Protein AF-0000000072562873 (afdb_homodimer)

Nearest PDB structures (foldseek):
  5zm4-assembly2_C  TM=9.197E-01  e=6.858E-27  Aspergillus stellatus
  7wsb-assembly3_E  TM=8.848E-01  e=7.746E-27  Aspergillus fumigatus Af293
  7de0-assembly1_C  TM=8.911E-01  e=6.924E-26  Aspergillus fumigatus AF210
  6oxj-assembly1_A  TM=8.831E-01  e=3.768E-26  Aspergillus fumigatus Af293
  7etl-assembly1_B  TM=8.799E-01  e=1.127E-25  Aspergillus fumigatus

Organism: Arthroderma benhamiae (strain ATCC MYA-4681 / CBS 112371) (NCBI:txid663331)

Sequence (652 aa):
MWRIPIDTPQVAVPNGLKLAEVTVDTPLDEVFKHWKESGGVILKNILTVAEANQITTELESRLNSVQRGSLVPHADLAAFHGTKTKRAGDIINHSATFREKILENDFIHSICKRCFSEGGHNGDYWLSAATTLNASGPQPAQVLHRDLTSYPPYAQLGPEGTEPQINFLFAFSDFTADNGATRLIPGSNKWPFDQRGNMEQTIPAEMKTGDCLLIGGKVIHAMGENKTETERKCTQLTVIPSFLTPAEAHPFIIKLETVQKLSKRAQRFVGFRSQYPRGSPGLWTKDYIELALHLGLDDLQGAMEDLQDVINQPKHWDTMDYQKTGMWRIPIDTPQVAVPNGLKLAEVTVDTPLDEVFKHWKESGGVILKNILTVAEANQITTELESRLNSVQRGSLVPHADLAAFHGTKTKRAGDIINHSATFREKILENDFIHSICKRCFSEGGHNGDYWLSAATTLNASGPQPAQVLHRDLTSYPPYAQLGPEGTEPQINFLFAFSDFTADNGATRLIPGSNKWPFDQRGNMEQTIPAEMKTGDCLLIGGKVIHAMGENKTETERKCTQLTVIPSFLTPAEAHPFIIKLETVQKLSKRAQRFVGFRSQYPRGSPGLWTKDYIELALHLGLDDLQGAMEDLQDVINQPKHWDTMDYQKTG

Solvent-accessible surface area (backbone atoms only — not comparable to full-atom values): 33382 Å² total; per-residue (Å²): 130,90,64,55,59,82,80,54,81,78,76,79,72,61,69,79,60,75,71,49,78,44,44,87,82,50,56,63,70,57,56,49,51,45,26,70,56,30,24,27,32,35,35,46,62,73,36,50,56,68,56,36,52,50,32,52,59,44,35,44,68,61,50,70,73,47,64,57,29,56,88,58,94,36,70,68,58,23,48,64,56,28,65,52,18,32,47,36,40,69,45,72,73,48,15,71,59,43,42,59,63,52,69,60,25,64,67,61,49,51,53,48,40,53,69,27,28,54,93,40,67,42,33,21,57,26,53,19,40,50,32,34,52,30,31,39,30,69,36,78,48,36,66,64,42,45,69,35,40,47,37,51,60,55,56,71,54,34,53,81,42,78,82,60,28,38,39,39,41,32,24,59,29,62,29,33,72,53,42,22,12,43,24,32,26,26,30,37,30,68,37,59,77,52,52,72,79,57,77,88,58,38,48,59,55,64,39,49,47,12,18,27,41,38,32,47,15,54,20,36,28,27,44,30,37,13,73,34,80,54,66,25,33,30,40,37,42,29,36,27,38,44,48,41,45,29,42,36,39,40,78,81,62,53,48,66,78,58,47,71,73,45,54,71,66,46,27,32,27,54,58,60,28,42,38,53,26,32,40,36,100,48,27,31,16,53,56,86,34,63,25,22,52,79,71,66,75,39,47,72,68,57,48,52,63,69,39,44,66,65,70,62,41,81,69,58,35,67,60,57,80,63,71,74,78,112,129,91,65,64,58,84,80,54,82,78,76,79,71,61,72,79,60,76,73,48,77,42,43,88,82,51,56,62,70,58,54,49,51,45,26,70,57,29,26,28,30,34,33,46,62,71,34,51,56,67,57,36,51,48,34,52,60,46,36,45,68,59,51,70,73,46,64,57,28,56,89,58,95,38,70,68,58,24,47,63,55,28,66,50,16,32,47,37,40,68,43,73,72,48,14,70,57,44,42,59,65,53,68,59,25,64,66,62,48,51,52,48,40,54,69,28,28,53,94,42,66,42,33,20,58,25,53,20,38,51,31,34,50,30,31,38,29,68,36,76,47,35,65,60,37,47,70,36,41,47,38,50,60,54,55,71,55,35,52,80,41,79,79,60,28,39,37,39,41,31,24,58,28,65,30,34,72,52,42,23,13,44,24,32,28,25,31,37,30,68,38,59,76,52,50,73,78,56,77,86,57,38,48,60,55,62,39,49,48,12,16,28,40,38,32,47,16,54,21,36,29,26,45,29,36,14,73,34,80,53,64,26,33,30,40,36,40,30,37,27,38,43,48,41,46,29,42,36,38,42,78,81,63,53,48,67,78,57,46,72,72,43,53,73,67,44,28,31,27,53,59,62,28,43,37,51,25,32,41,35,99,49,28,30,18,53,56,87,34,63,25,22,51,79,71,64,77,40,48,72,69,58,49,52,63,65,39,45,66,64,69,63,37,80,67,55,35,48,78,50,73,66,71,73,80,112

Structure (mmCIF, N/CA/C/O backbone):
data_AF-0000000072562873-model_v1
#
loop_
_entity.id
_entity.type
_entity.pdbx_description
1 polymer 'Phytanoyl-CoA dioxygenase family protein'
#
loop_
_atom_site.group_PDB
_atom_site.id
_atom_site.type_symbol
_atom_site.label_atom_id
_atom_site.label_alt_id
_atom_site.label_comp_id
_atom_site.label_asym_id
_atom_site.label_entity_id
_atom_site.label_seq_id
_atom_site.pdbx_PDB_ins_code
_atom_site.Cartn_x
_atom_site.Cartn_y
_atom_site.Cartn_z
_atom_site.occupancy
_atom_site.B_iso_or_equiv
_atom_site.auth_seq_id
_atom_site.auth_comp_id
_atom_site.auth_asym_id
_atom_site.auth_atom_id
_atom_site.pdbx_PDB_model_num
ATOM 1 N N . MET A 1 1 ? 19.625 7.285 -7.113 1 57.03 1 MET A N 1
ATOM 2 C CA . MET A 1 1 ? 19.016 6.906 -8.383 1 57.03 1 MET A CA 1
ATOM 3 C C . MET A 1 1 ? 17.875 5.922 -8.164 1 57.03 1 MET A C 1
ATOM 5 O O . MET A 1 1 ? 18.016 4.957 -7.41 1 57.03 1 MET A O 1
ATOM 9 N N . TRP A 1 2 ? 16.703 6.34 -8.578 1 66.69 2 TRP A N 1
ATOM 10 C CA . TRP A 1 2 ? 15.57 5.465 -8.297 1 66.69 2 TRP A CA 1
ATOM 11 C C . TRP A 1 2 ? 15.297 4.531 -9.469 1 66.69 2 TRP A C 1
ATOM 13 O O . TRP A 1 2 ? 14.438 3.652 -9.383 1 66.69 2 TRP A O 1
ATOM 23 N N . ARG A 1 3 ? 16.188 4.617 -10.453 1 74.44 3 ARG A N 1
ATOM 24 C CA . ARG A 1 3 ? 15.969 3.789 -11.633 1 74.44 3 ARG A CA 1
ATOM 25 C C . ARG A 1 3 ? 16.984 2.656 -11.703 1 74.44 3 ARG A C 1
ATOM 27 O O . ARG A 1 3 ? 18.172 2.857 -11.414 1 74.44 3 ARG A O 1
ATOM 34 N N . ILE A 1 4 ? 16.484 1.564 -12.078 1 79.06 4 ILE A N 1
ATOM 35 C CA . ILE A 1 4 ? 17.359 0.448 -12.398 1 79.06 4 ILE A CA 1
ATOM 36 C C . ILE A 1 4 ? 18.062 0.699 -13.734 1 79.06 4 ILE A C 1
ATOM 38 O O . ILE A 1 4 ? 17.406 0.952 -14.742 1 79.06 4 ILE A O 1
ATOM 42 N N . PRO A 1 5 ? 19.375 0.647 -13.742 1 79.56 5 PRO A N 1
ATOM 43 C CA . PRO A 1 5 ? 20.078 0.895 -14.992 1 79.56 5 PRO A CA 1
ATOM 44 C C . PRO A 1 5 ? 19.656 -0.062 -16.109 1 79.56 5 PRO A C 1
ATOM 46 O O . PRO A 1 5 ? 19.406 -1.241 -15.852 1 79.56 5 PRO A O 1
ATOM 49 N N . ILE A 1 6 ? 19.594 0.466 -17.312 1 79.19 6 ILE A N 1
ATOM 50 C CA . ILE A 1 6 ? 19.109 -0.345 -18.422 1 79.19 6 ILE A CA 1
ATOM 51 C C . ILE A 1 6 ? 20.266 -0.682 -19.344 1 79.19 6 ILE A C 1
ATOM 53 O O . ILE A 1 6 ? 20.125 -1.476 -20.281 1 79.19 6 ILE A O 1
ATOM 57 N N . ASP A 1 7 ? 21.406 -0.191 -19.109 1 84.44 7 ASP A N 1
ATOM 58 C CA . ASP A 1 7 ? 22.531 -0.354 -20.031 1 84.44 7 ASP A CA 1
ATOM 59 C C . ASP A 1 7 ? 23.594 -1.284 -19.438 1 84.44 7 ASP A C 1
ATOM 61 O O . ASP A 1 7 ? 24.672 -1.447 -20.016 1 84.44 7 ASP A O 1
ATOM 65 N N . THR A 1 8 ? 23.25 -1.938 -18.422 1 90.25 8 THR A N 1
ATOM 66 C CA . THR A 1 8 ? 24.188 -2.861 -17.797 1 90.25 8 THR A CA 1
ATOM 67 C C . THR A 1 8 ? 24.359 -4.113 -18.656 1 90.25 8 THR A C 1
ATOM 69 O O . THR A 1 8 ? 23.375 -4.688 -19.125 1 90.25 8 THR A O 1
ATOM 72 N N . PRO A 1 9 ? 25.609 -4.5 -18.906 1 92.88 9 PRO A N 1
ATOM 73 C CA . PRO A 1 9 ? 25.781 -5.766 -19.625 1 92.88 9 PRO A CA 1
ATOM 74 C C . PRO A 1 9 ? 25.078 -6.934 -18.938 1 92.88 9 PRO A C 1
ATOM 76 O O . PRO A 1 9 ? 25.109 -7.047 -17.719 1 92.88 9 PRO A O 1
ATOM 79 N N . GLN A 1 10 ? 24.438 -7.758 -19.672 1 94 10 GLN A N 1
ATOM 80 C CA . GLN A 1 10 ? 23.703 -8.914 -19.172 1 94 10 GLN A CA 1
ATOM 81 C C . GLN A 1 10 ? 24.609 -10.141 -19.094 1 94 10 GLN A C 1
ATOM 83 O O . GLN A 1 10 ? 24.984 -10.711 -20.109 1 94 10 GLN A O 1
ATOM 88 N N . VAL A 1 11 ? 24.969 -10.531 -17.828 1 96.19 11 VAL A N 1
ATOM 89 C CA . VAL A 1 11 ? 26 -11.555 -17.688 1 96.19 11 VAL A CA 1
ATOM 90 C C . VAL A 1 11 ? 25.5 -12.656 -16.75 1 96.19 11 VAL A C 1
ATOM 92 O O . VAL A 1 11 ? 26.156 -13.688 -16.594 1 96.19 11 VAL A O 1
ATOM 95 N N . ALA A 1 12 ? 24.359 -12.445 -16.141 1 96.12 12 ALA A N 1
ATOM 96 C CA . ALA A 1 12 ? 23.859 -13.438 -15.18 1 96.12 12 ALA A CA 1
ATOM 97 C C . ALA A 1 12 ? 23.469 -14.734 -15.883 1 96.12 12 ALA A C 1
ATOM 99 O O . ALA A 1 12 ? 22.953 -14.711 -17 1 96.12 12 ALA A O 1
ATOM 100 N N . VAL A 1 13 ? 23.688 -15.828 -15.18 1 96.94 13 VAL A N 1
ATOM 101 C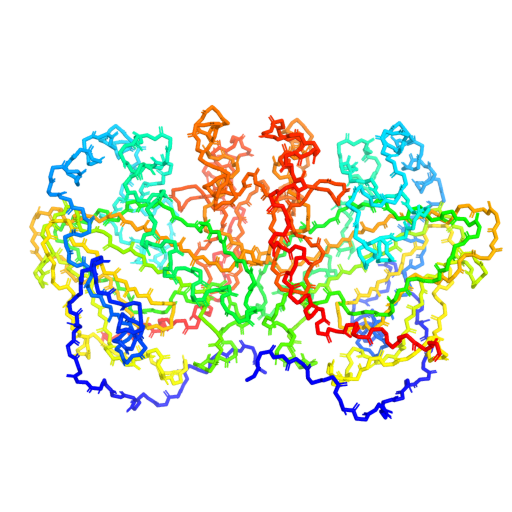 CA . VAL A 1 13 ? 23.391 -17.141 -15.719 1 96.94 13 VAL A CA 1
ATOM 102 C C . VAL A 1 13 ? 22.5 -17.906 -14.742 1 96.94 13 VAL A C 1
ATOM 104 O O . VAL A 1 13 ? 22.703 -17.828 -13.523 1 96.94 13 VAL A O 1
ATOM 107 N N . PRO A 1 14 ? 21.547 -18.656 -15.305 1 97.12 14 PRO A N 1
ATOM 108 C CA . PRO A 1 14 ? 20.75 -19.5 -14.406 1 97.12 14 PRO A CA 1
ATOM 109 C C . PRO A 1 14 ? 21.594 -20.469 -13.586 1 97.12 14 PRO A C 1
ATOM 111 O O . PRO A 1 14 ? 22.719 -20.781 -13.961 1 97.12 14 PRO A O 1
ATOM 114 N N . ASN A 1 15 ? 21.062 -20.938 -12.492 1 96.25 15 ASN A N 1
ATOM 115 C CA . ASN A 1 15 ? 21.844 -21.828 -11.633 1 96.25 15 ASN A CA 1
ATOM 116 C C . ASN A 1 15 ? 21.672 -23.281 -12.023 1 96.25 15 ASN A C 1
ATOM 118 O O . ASN A 1 15 ? 22.203 -24.172 -11.367 1 96.25 15 ASN A O 1
ATOM 122 N N . GLY A 1 16 ? 20.875 -23.562 -13.047 1 93.88 16 GLY A N 1
ATOM 123 C CA . GLY A 1 16 ? 20.797 -24.891 -13.648 1 93.88 16 GLY A CA 1
ATOM 124 C C . GLY A 1 16 ? 19.844 -25.812 -12.906 1 93.88 16 GLY A C 1
ATOM 125 O O . GLY A 1 16 ? 19.719 -26.984 -13.266 1 93.88 16 GLY A O 1
ATOM 126 N N . LEU A 1 17 ? 19.203 -25.359 -11.961 1 94.44 17 LEU A N 1
ATOM 127 C CA . LEU A 1 17 ? 18.328 -26.203 -11.148 1 94.44 17 LEU A CA 1
ATOM 128 C C . LEU A 1 17 ? 16.969 -26.391 -11.836 1 94.44 17 LEU A C 1
ATOM 130 O O . LEU A 1 17 ? 16.484 -25.469 -12.5 1 94.44 17 LEU A O 1
ATOM 134 N N . LYS A 1 18 ? 16.422 -27.531 -11.609 1 96.38 18 LYS A N 1
ATOM 135 C CA . LYS A 1 18 ? 15.023 -27.766 -11.922 1 96.38 18 LYS A CA 1
ATOM 136 C C . LYS A 1 18 ? 14.125 -27.359 -10.75 1 96.38 18 LYS A C 1
ATOM 138 O O . LYS A 1 18 ? 14.609 -27.172 -9.633 1 96.38 18 LYS A O 1
ATOM 143 N N . LEU A 1 19 ? 12.883 -27.234 -11.023 1 98.12 19 LEU A N 1
ATOM 144 C CA . LEU A 1 19 ? 11.961 -26.922 -9.938 1 98.12 19 LEU A CA 1
ATOM 145 C C . LEU A 1 19 ? 11.672 -28.141 -9.078 1 98.12 19 LEU A C 1
ATOM 147 O O . LEU A 1 19 ? 11.344 -29.203 -9.602 1 98.12 19 LEU A O 1
ATOM 151 N N . ALA A 1 20 ? 11.875 -27.984 -7.805 1 98.44 20 ALA A N 1
ATOM 152 C CA . ALA A 1 20 ? 11.5 -29.062 -6.879 1 98.44 20 ALA A CA 1
ATOM 153 C C . ALA A 1 20 ? 9.992 -29.234 -6.828 1 98.44 20 ALA A C 1
ATOM 155 O O . ALA A 1 20 ? 9.234 -28.281 -7.035 1 98.44 20 ALA A O 1
ATOM 156 N N . GLU A 1 21 ? 9.586 -30.469 -6.648 1 98.69 21 GLU A N 1
ATOM 157 C CA . GLU A 1 21 ? 8.188 -30.812 -6.418 1 98.69 21 GLU A CA 1
ATOM 158 C C . GLU A 1 21 ? 7.957 -31.234 -4.969 1 98.69 21 GLU A C 1
ATOM 160 O O . GLU A 1 21 ? 8.648 -32.125 -4.453 1 98.69 21 GLU A O 1
ATOM 165 N N . VAL A 1 22 ? 7.02 -30.562 -4.332 1 98.69 22 VAL A N 1
ATOM 166 C CA . VAL A 1 22 ? 6.707 -30.859 -2.939 1 98.69 22 VAL A CA 1
ATOM 167 C C . VAL A 1 22 ? 5.199 -31.031 -2.771 1 98.69 22 VAL A C 1
ATOM 169 O O . VAL A 1 22 ? 4.43 -30.766 -3.695 1 98.69 22 VAL A O 1
ATOM 172 N N . THR A 1 23 ? 4.777 -31.547 -1.645 1 98.44 23 THR A N 1
ATOM 173 C CA . THR A 1 23 ? 3.365 -31.688 -1.309 1 98.44 23 THR A CA 1
ATOM 174 C C . THR A 1 23 ? 3.023 -30.922 -0.04 1 98.44 23 THR A C 1
ATOM 176 O O . THR A 1 23 ? 3.904 -30.328 0.588 1 98.44 23 THR A O 1
ATOM 179 N N . VAL A 1 24 ? 1.77 -30.906 0.334 1 97.69 24 VAL A N 1
ATOM 180 C CA . VAL A 1 24 ? 1.298 -30.188 1.513 1 97.69 24 VAL A CA 1
ATOM 181 C C . VAL A 1 24 ? 1.876 -30.828 2.773 1 97.69 24 VAL A C 1
ATOM 183 O O . VAL A 1 24 ? 1.869 -30.219 3.846 1 97.69 24 VAL A O 1
ATOM 186 N N . ASP A 1 25 ? 2.383 -32.062 2.639 1 97.81 25 ASP A N 1
ATOM 187 C CA . ASP A 1 25 ? 2.955 -32.75 3.781 1 97.81 25 ASP A CA 1
ATOM 188 C C . ASP A 1 25 ? 4.445 -32.438 3.932 1 97.81 25 ASP A C 1
ATOM 190 O O . ASP A 1 25 ? 5.062 -32.812 4.934 1 97.81 25 ASP A O 1
ATOM 194 N N . THR A 1 26 ? 5.004 -31.812 2.914 1 98.31 26 THR A N 1
ATOM 195 C CA . THR A 1 26 ? 6.414 -31.453 2.996 1 98.31 26 THR A CA 1
ATOM 196 C C . THR A 1 26 ? 6.641 -30.406 4.074 1 98.31 26 THR A C 1
ATOM 198 O O . THR A 1 26 ? 5.914 -29.406 4.137 1 98.31 26 THR A O 1
ATOM 201 N N . PRO A 1 27 ? 7.664 -30.609 4.965 1 98.38 27 PRO A N 1
ATOM 202 C CA . PRO A 1 27 ? 7.965 -29.594 5.969 1 98.38 27 PRO A CA 1
ATOM 203 C C . PRO A 1 27 ? 8.281 -28.234 5.352 1 98.38 27 PRO A C 1
ATOM 205 O O . PRO A 1 27 ? 8.953 -28.156 4.316 1 98.38 27 PRO A O 1
ATOM 208 N N . LEU A 1 28 ? 7.875 -27.203 5.965 1 98.19 28 LEU A N 1
ATOM 209 C CA . LEU A 1 28 ? 8.039 -25.844 5.445 1 98.19 28 LEU A CA 1
ATOM 210 C C . LEU A 1 28 ? 9.508 -25.516 5.242 1 98.19 28 LEU A C 1
ATOM 212 O O . LEU A 1 28 ? 9.867 -24.812 4.289 1 98.19 28 LEU A O 1
ATOM 216 N N . ASP A 1 29 ? 10.383 -25.969 6.145 1 98.19 29 ASP A N 1
ATOM 217 C CA . ASP A 1 29 ? 11.812 -25.719 5.988 1 98.19 29 ASP A CA 1
ATOM 218 C C . ASP A 1 29 ? 12.305 -26.188 4.621 1 98.19 29 ASP A C 1
ATOM 220 O O . ASP A 1 29 ? 13.102 -25.5 3.979 1 98.19 29 ASP A O 1
ATOM 224 N N . GLU A 1 30 ? 11.828 -27.328 4.242 1 98.62 30 GLU A N 1
ATOM 225 C CA . GLU A 1 30 ? 12.227 -27.875 2.951 1 98.62 30 GLU A CA 1
ATOM 226 C C . GLU A 1 30 ? 11.617 -27.078 1.798 1 98.62 30 GLU A C 1
ATOM 228 O O . GLU A 1 30 ? 12.297 -26.797 0.811 1 98.62 30 GLU A O 1
ATOM 233 N N . VAL A 1 31 ? 10.336 -26.734 1.87 1 98.69 31 VAL A N 1
ATOM 234 C CA . VAL A 1 31 ? 9.68 -25.906 0.865 1 98.69 31 VAL A CA 1
ATOM 235 C C . VAL A 1 31 ? 10.477 -24.625 0.658 1 98.69 31 VAL A C 1
ATOM 237 O O . VAL A 1 31 ? 10.812 -24.266 -0.474 1 98.69 31 VAL A O 1
ATOM 240 N N . PHE A 1 32 ? 10.859 -23.969 1.756 1 98.31 32 PHE A N 1
ATOM 241 C CA . PHE A 1 32 ? 11.539 -22.688 1.691 1 98.31 32 PHE A CA 1
ATOM 242 C C . PHE A 1 32 ? 12.961 -22.844 1.182 1 98.31 32 PHE A C 1
ATOM 244 O O . PHE A 1 32 ? 13.484 -21.969 0.493 1 98.31 32 PHE A O 1
ATOM 251 N N . LYS A 1 33 ? 13.578 -23.953 1.546 1 98.06 33 LYS A N 1
ATOM 252 C CA . LYS A 1 33 ? 14.914 -24.203 1.009 1 98.06 33 LYS A CA 1
ATOM 253 C C . LYS A 1 33 ? 14.891 -24.25 -0.516 1 98.06 33 LYS A C 1
ATOM 255 O O . LYS A 1 33 ? 15.68 -23.562 -1.173 1 98.06 33 LYS A O 1
ATOM 260 N N . HIS A 1 34 ? 13.977 -25.031 -1.091 1 98.25 34 HIS A N 1
ATOM 261 C CA . HIS A 1 34 ? 13.859 -25.141 -2.541 1 98.25 34 HIS A CA 1
ATOM 262 C C . HIS A 1 34 ? 13.453 -23.812 -3.166 1 98.25 34 HIS A C 1
ATOM 264 O O . HIS A 1 34 ? 14.031 -23.406 -4.176 1 98.25 34 HIS A O 1
ATOM 270 N N . TRP A 1 35 ? 12.484 -23.156 -2.535 1 98.12 35 TRP A N 1
ATOM 271 C CA . TRP A 1 35 ? 11.984 -21.875 -3.043 1 98.12 35 TRP A CA 1
ATOM 272 C C . TRP A 1 35 ? 13.094 -20.828 -3.082 1 98.12 35 TRP A C 1
ATOM 274 O O . TRP A 1 35 ? 13.25 -20.125 -4.078 1 98.12 35 TRP A O 1
ATOM 284 N N . LYS A 1 36 ? 13.883 -20.75 -2.082 1 96.19 36 LYS A N 1
ATOM 285 C CA . LYS A 1 36 ? 14.969 -19.781 -1.997 1 96.19 36 LYS A CA 1
ATOM 286 C C . LYS A 1 36 ? 16.031 -20.062 -3.051 1 96.19 36 LYS A C 1
ATOM 288 O O . LYS A 1 36 ? 16.641 -19.125 -3.598 1 96.19 36 LYS A O 1
ATOM 293 N N . GLU A 1 37 ? 16.234 -21.25 -3.348 1 96.94 37 GLU A N 1
ATOM 294 C CA . GLU A 1 37 ? 17.312 -21.641 -4.25 1 96.94 37 GLU A CA 1
ATOM 295 C C . GLU A 1 37 ? 16.953 -21.359 -5.703 1 96.94 37 GLU A C 1
ATOM 297 O O . GLU A 1 37 ? 17.75 -20.797 -6.453 1 96.94 37 GLU A O 1
ATOM 302 N N . SER A 1 38 ? 15.75 -21.656 -6.066 1 97.06 38 SER A N 1
ATOM 303 C CA . SER A 1 38 ? 15.406 -21.594 -7.484 1 97.06 38 SER A CA 1
ATOM 304 C C . SER A 1 38 ? 14.477 -20.422 -7.773 1 97.06 38 SER A C 1
ATOM 306 O O . SER A 1 38 ? 14.281 -20.047 -8.93 1 97.06 38 SER A O 1
ATOM 308 N N . GLY A 1 39 ? 13.844 -19.906 -6.766 1 97.31 39 GLY A N 1
ATOM 309 C CA . GLY A 1 39 ? 12.852 -18.859 -6.965 1 97.31 39 GLY A CA 1
ATOM 310 C C . GLY A 1 39 ? 11.461 -19.406 -7.211 1 97.31 39 GLY A C 1
ATOM 311 O O . GLY A 1 39 ? 10.492 -18.641 -7.305 1 97.31 39 GLY A O 1
ATOM 312 N N . GLY A 1 40 ? 11.32 -20.781 -7.301 1 98.38 40 GLY A N 1
ATOM 313 C CA . GLY A 1 40 ? 10.031 -21.422 -7.512 1 98.38 40 GLY A CA 1
ATOM 314 C C . GLY A 1 40 ? 9.992 -22.859 -7.035 1 98.38 40 GLY A C 1
ATOM 315 O O . GLY A 1 40 ? 11.031 -23.516 -6.926 1 98.38 40 GLY A O 1
ATOM 316 N N . VAL A 1 41 ? 8.812 -23.312 -6.727 1 98.69 41 VAL A N 1
ATOM 317 C CA . VAL A 1 41 ? 8.547 -24.688 -6.297 1 98.69 41 VAL A CA 1
ATOM 318 C C . VAL A 1 41 ? 7.164 -25.125 -6.793 1 98.69 41 VAL A C 1
ATOM 320 O O . VAL A 1 41 ? 6.227 -24.328 -6.816 1 98.69 41 VAL A O 1
ATOM 323 N N . ILE A 1 42 ? 7.074 -26.375 -7.223 1 98.88 42 ILE A N 1
ATOM 324 C CA . ILE A 1 42 ? 5.777 -26.922 -7.617 1 98.88 42 ILE A CA 1
ATOM 325 C C . ILE A 1 42 ? 5.129 -27.625 -6.426 1 98.88 42 ILE A C 1
ATOM 327 O O . ILE A 1 42 ? 5.703 -28.547 -5.852 1 98.88 42 ILE A O 1
ATOM 331 N N . LEU A 1 43 ? 3.977 -27.156 -6.035 1 98.88 43 LEU A N 1
ATOM 332 C CA . LEU A 1 43 ? 3.143 -27.812 -5.035 1 98.88 43 LEU A CA 1
ATOM 333 C C . LEU A 1 43 ? 2.234 -28.859 -5.688 1 98.88 43 LEU A C 1
ATOM 335 O O . LEU A 1 43 ? 1.187 -28.516 -6.238 1 98.88 43 LEU A O 1
ATOM 339 N N . LYS A 1 44 ? 2.572 -30.094 -5.539 1 98.75 44 LYS A N 1
ATOM 340 C CA . LYS A 1 44 ? 1.887 -31.188 -6.23 1 98.75 44 LYS A CA 1
ATOM 341 C C . LYS A 1 44 ? 0.566 -31.516 -5.547 1 98.75 44 LYS A C 1
ATOM 343 O O . LYS A 1 44 ? 0.51 -31.641 -4.32 1 98.75 44 LYS A O 1
ATOM 348 N N . ASN A 1 45 ? -0.442 -31.609 -6.32 1 98.38 45 ASN A N 1
ATOM 349 C CA . ASN A 1 45 ? -1.751 -32.094 -5.898 1 98.38 45 ASN A CA 1
ATOM 350 C C . ASN A 1 45 ? -2.277 -31.312 -4.695 1 98.38 45 ASN A C 1
ATOM 352 O O . ASN A 1 45 ? -2.805 -31.906 -3.752 1 98.38 45 ASN A O 1
ATOM 356 N N . ILE A 1 46 ? -2.021 -30.031 -4.68 1 98.75 46 ILE A N 1
ATOM 357 C CA . ILE A 1 46 ? -2.57 -29.234 -3.596 1 98.75 46 ILE A CA 1
ATOM 358 C C . ILE A 1 46 ? -4.09 -29.172 -3.717 1 98.75 46 ILE A C 1
ATOM 360 O O . ILE A 1 46 ? -4.793 -28.984 -2.721 1 98.75 46 ILE A O 1
ATOM 364 N N . LEU A 1 47 ? -4.625 -29.297 -4.914 1 98.75 47 LEU A N 1
ATOM 365 C CA . LEU A 1 47 ? -6.039 -29.547 -5.195 1 98.75 47 LEU A CA 1
ATOM 366 C C . LEU A 1 47 ? -6.23 -30.875 -5.902 1 98.75 47 LEU A C 1
ATOM 368 O O . LEU A 1 47 ? -5.363 -31.312 -6.668 1 98.75 47 LEU A O 1
ATOM 372 N N . THR A 1 48 ? -7.363 -31.516 -5.652 1 98.44 48 THR A N 1
ATOM 373 C CA . THR A 1 48 ? -7.75 -32.625 -6.512 1 98.44 48 THR A CA 1
ATOM 374 C C . THR A 1 48 ? -8.234 -32.125 -7.867 1 98.44 48 THR A C 1
ATOM 376 O O . THR A 1 48 ? -8.648 -30.969 -7.992 1 98.44 48 THR A O 1
ATOM 379 N N . VAL A 1 49 ? -8.195 -33.031 -8.805 1 98.38 49 VAL A N 1
ATOM 380 C CA . VAL A 1 49 ? -8.703 -32.688 -10.125 1 98.38 49 VAL A CA 1
ATOM 381 C C . VAL A 1 49 ? -10.172 -32.281 -10.023 1 98.38 49 VAL A C 1
ATOM 383 O O . VAL A 1 49 ? -10.609 -31.344 -10.688 1 98.38 49 VAL A O 1
ATOM 386 N N . ALA A 1 50 ? -10.922 -32.938 -9.195 1 98.5 50 ALA A N 1
ATOM 387 C CA . ALA A 1 50 ? -12.344 -32.656 -9.008 1 98.5 50 ALA A CA 1
ATOM 388 C C . ALA A 1 50 ? -12.539 -31.234 -8.453 1 98.5 50 ALA A C 1
ATOM 390 O O . ALA A 1 50 ? -13.438 -30.516 -8.891 1 98.5 50 ALA A O 1
ATOM 391 N N . GLU A 1 51 ? -11.773 -30.859 -7.496 1 98.56 51 GLU A N 1
ATOM 392 C CA . GLU A 1 51 ? -11.852 -29.516 -6.926 1 98.56 51 GLU A CA 1
ATOM 393 C C . GLU A 1 51 ? -11.516 -28.453 -7.965 1 98.56 51 GLU A C 1
ATOM 395 O O . GLU A 1 51 ? -12.203 -27.438 -8.062 1 98.56 51 GLU A O 1
ATOM 400 N N . ALA A 1 52 ? -10.445 -28.672 -8.742 1 98.44 52 ALA A N 1
ATOM 401 C CA . ALA A 1 52 ? -10.062 -27.75 -9.812 1 98.44 52 ALA A CA 1
ATOM 402 C C . ALA A 1 52 ? -11.188 -27.578 -10.82 1 98.44 52 ALA A C 1
ATOM 404 O O . ALA A 1 52 ? -11.523 -26.469 -11.219 1 98.44 52 ALA A O 1
ATOM 405 N N . ASN A 1 53 ? -11.766 -28.703 -11.211 1 98 53 ASN A N 1
ATOM 406 C CA . ASN A 1 53 ? -12.867 -28.672 -12.164 1 98 53 ASN A CA 1
ATOM 407 C C . ASN A 1 53 ? -14.086 -27.953 -11.586 1 98 53 ASN A C 1
ATOM 409 O O . ASN A 1 53 ? -14.797 -27.25 -12.312 1 98 53 ASN A O 1
ATOM 413 N N . GLN A 1 54 ? -14.344 -28.141 -10.344 1 98.56 54 GLN A N 1
ATOM 414 C CA . GLN A 1 54 ? -15.477 -27.469 -9.703 1 98.56 54 GLN A CA 1
ATOM 415 C C . GLN A 1 54 ? -15.297 -25.953 -9.695 1 98.56 54 GLN A C 1
ATOM 417 O O . GLN A 1 54 ? -16.25 -25.219 -9.969 1 98.56 54 GLN A O 1
ATOM 422 N N . ILE A 1 55 ? -14.102 -25.469 -9.383 1 98.56 55 ILE A N 1
ATOM 423 C CA . ILE A 1 55 ? -13.82 -24.047 -9.422 1 98.56 55 ILE A CA 1
ATOM 424 C C . ILE A 1 55 ? -14.039 -23.516 -10.836 1 98.56 55 ILE A C 1
ATOM 426 O O . ILE A 1 55 ? -14.672 -22.469 -11.023 1 98.56 55 ILE A O 1
ATOM 430 N N . THR A 1 56 ? -13.539 -24.281 -11.805 1 97.56 56 THR A N 1
ATOM 431 C CA . THR A 1 56 ? -13.695 -23.875 -13.203 1 97.56 56 THR A CA 1
ATOM 432 C C . THR A 1 56 ? -15.172 -23.75 -13.562 1 97.56 56 THR A C 1
ATOM 434 O O . THR A 1 56 ? -15.578 -22.766 -14.195 1 97.56 56 THR A O 1
ATOM 437 N N . THR A 1 57 ? -15.93 -24.672 -13.148 1 98.06 57 THR A N 1
ATOM 438 C CA . THR A 1 57 ? -17.359 -24.672 -13.43 1 98.06 57 THR A CA 1
ATOM 439 C C . THR A 1 57 ? -18.047 -23.484 -12.75 1 98.06 57 THR A C 1
ATOM 441 O O . THR A 1 57 ? -18.859 -22.781 -13.367 1 98.06 57 THR A O 1
ATOM 444 N N . GLU A 1 58 ? -17.75 -23.203 -11.547 1 98.38 58 GLU A N 1
ATOM 445 C CA . GLU A 1 58 ? -18.344 -22.109 -10.789 1 98.38 58 GLU A CA 1
ATOM 446 C C . GLU A 1 58 ? -18 -20.766 -11.398 1 98.38 58 GLU A C 1
ATOM 448 O O . GLU A 1 58 ? -18.781 -19.812 -11.273 1 98.38 58 GLU A O 1
ATOM 453 N N . LEU A 1 59 ? -16.875 -20.672 -12.102 1 97.75 59 LEU A N 1
ATOM 454 C CA . LEU A 1 59 ? -16.391 -19.391 -12.617 1 97.75 59 LEU A CA 1
ATOM 455 C C . LEU A 1 59 ? -16.844 -19.188 -14.055 1 97.75 59 LEU A C 1
ATOM 457 O O . LEU A 1 59 ? -16.578 -18.125 -14.648 1 97.75 59 LEU A O 1
ATOM 461 N N . GLU A 1 60 ? -17.531 -20.125 -14.633 1 96.44 60 GLU A N 1
ATOM 462 C CA . GLU A 1 60 ? -17.875 -20.078 -16.047 1 96.44 60 GLU A CA 1
ATOM 463 C C . GLU A 1 60 ? -18.609 -18.797 -16.391 1 96.44 60 GLU A C 1
ATOM 465 O O . GLU A 1 60 ? -18.266 -18.109 -17.359 1 96.44 60 GLU A O 1
ATOM 470 N N . SER A 1 61 ? -19.641 -18.484 -15.656 1 95.25 61 SER A N 1
ATOM 471 C CA . SER A 1 61 ? -20.422 -17.281 -15.938 1 95.25 61 SER A CA 1
ATOM 472 C C . SER A 1 61 ? -19.578 -16.031 -15.797 1 95.25 61 SER A C 1
ATOM 474 O O . SER A 1 61 ? -19.703 -15.102 -16.609 1 95.25 61 SER A O 1
ATOM 476 N N . ARG A 1 62 ? -18.766 -15.992 -14.734 1 95.06 62 ARG A N 1
ATOM 477 C CA . ARG A 1 62 ? -17.875 -14.859 -14.531 1 95.06 62 ARG A CA 1
ATOM 478 C C . ARG A 1 62 ? -16.891 -14.703 -15.695 1 95.06 62 ARG A C 1
ATOM 480 O O . ARG A 1 62 ? -16.703 -13.602 -16.203 1 95.06 62 ARG A O 1
ATOM 487 N N . LEU A 1 63 ? -16.344 -15.766 -16.156 1 94.31 63 LEU A N 1
ATOM 488 C CA . LEU A 1 63 ? -15.406 -15.766 -17.266 1 94.31 63 LEU A CA 1
ATOM 489 C C . LEU A 1 63 ? -16.062 -15.281 -18.547 1 94.31 63 LEU A C 1
ATOM 491 O O . LEU A 1 63 ? -15.461 -14.539 -19.328 1 94.31 63 LEU A O 1
ATOM 495 N N . ASN A 1 64 ? -17.266 -15.602 -18.719 1 92.81 64 ASN A N 1
ATOM 496 C CA . ASN A 1 64 ? -18 -15.203 -19.922 1 92.81 64 ASN A CA 1
ATOM 497 C C . ASN A 1 64 ? -18.328 -13.719 -19.906 1 92.81 64 ASN A C 1
ATOM 499 O O . ASN A 1 64 ? -18.641 -13.133 -20.953 1 92.81 64 ASN A O 1
ATOM 503 N N . SER A 1 65 ? -18.219 -13.094 -18.766 1 90.81 65 SER A N 1
ATOM 504 C CA . SER A 1 65 ? -18.594 -11.688 -18.641 1 90.81 65 SER A CA 1
ATOM 505 C C . SER A 1 65 ? -17.391 -10.781 -18.875 1 90.81 65 SER A C 1
ATOM 507 O O . SER A 1 65 ? -17.516 -9.555 -18.875 1 90.81 65 SER A O 1
ATOM 509 N N . VAL A 1 66 ? -16.266 -11.32 -19.031 1 89.12 66 VAL A N 1
ATOM 510 C CA . VAL A 1 66 ? -15.062 -10.523 -19.234 1 89.12 66 VAL A CA 1
ATOM 511 C C . VAL A 1 66 ? -14.5 -10.766 -20.625 1 89.12 66 VAL A C 1
ATOM 513 O O . VAL A 1 66 ? -14.633 -11.867 -21.172 1 89.12 66 VAL A O 1
ATOM 516 N N . GLN A 1 67 ? -13.93 -9.734 -21.156 1 82.75 67 GLN A N 1
ATOM 517 C CA . GLN A 1 67 ? -13.32 -9.867 -22.484 1 82.75 67 GLN A CA 1
ATOM 518 C C . GLN A 1 67 ? -11.891 -10.383 -22.375 1 82.75 67 GLN A C 1
ATOM 520 O O . GLN A 1 67 ? -11.281 -10.344 -21.312 1 82.75 67 GLN A O 1
ATOM 525 N N . ARG A 1 68 ? -11.406 -10.883 -23.531 1 86 68 ARG A N 1
ATOM 526 C CA . ARG A 1 68 ? -9.992 -11.234 -23.625 1 86 68 ARG A CA 1
ATOM 527 C C . ARG A 1 68 ? -9.141 -10 -23.922 1 86 68 ARG A C 1
ATOM 529 O O . ARG A 1 68 ? -9.539 -9.133 -24.703 1 86 68 ARG A O 1
ATOM 536 N N . GLY A 1 69 ? -8.008 -10 -23.25 1 78.75 69 GLY A N 1
ATOM 537 C CA . GLY A 1 69 ? -7.066 -8.914 -23.5 1 78.75 69 GLY A CA 1
ATOM 538 C C . GLY A 1 69 ? -7.43 -7.629 -22.797 1 78.75 69 GLY A C 1
ATOM 539 O O . GLY A 1 69 ? -8.414 -7.578 -22.047 1 78.75 69 GLY A O 1
ATOM 540 N N . SER A 1 70 ? -6.59 -6.582 -23 1 73 70 SER A N 1
ATOM 541 C CA . SER A 1 70 ? -6.754 -5.297 -22.328 1 73 70 SER A CA 1
ATOM 542 C C . SER A 1 70 ? -7.75 -4.41 -23.078 1 73 70 SER A C 1
ATOM 544 O O . SER A 1 70 ? -7.816 -4.434 -24.297 1 73 70 SER A O 1
ATOM 546 N N . LEU A 1 71 ? -8.5 -3.646 -22.312 1 70.38 71 LEU A N 1
ATOM 547 C CA . LEU A 1 71 ? -9.383 -2.641 -22.906 1 70.38 71 LEU A CA 1
ATOM 548 C C . LEU A 1 71 ? -8.617 -1.35 -23.188 1 70.38 71 LEU A C 1
ATOM 550 O O . LEU A 1 71 ? -9.086 -0.494 -23.938 1 70.38 71 LEU A O 1
ATOM 554 N N . VAL A 1 72 ? -7.461 -1.293 -22.516 1 68.75 72 VAL A N 1
ATOM 555 C CA . VAL A 1 72 ? -6.66 -0.09 -22.719 1 68.75 72 VAL A CA 1
ATOM 556 C C . VAL A 1 72 ? -5.832 -0.221 -24 1 68.75 72 VAL A C 1
ATOM 558 O O . VAL A 1 72 ? -5.086 -1.187 -24.156 1 68.75 72 VAL A O 1
ATOM 561 N N . PRO A 1 73 ? -6.008 0.738 -24.859 1 66.38 73 PRO A N 1
ATOM 562 C CA . PRO A 1 73 ? -5.293 0.65 -26.141 1 66.38 73 PRO A CA 1
ATOM 563 C C . PRO A 1 73 ? -3.82 1.042 -26.016 1 66.38 73 PRO A C 1
ATOM 565 O O . PRO A 1 73 ? -3.408 2.08 -26.531 1 66.38 73 PRO A O 1
ATOM 568 N N . HIS A 1 74 ? -3.146 0.393 -25.297 1 72 74 HIS A N 1
ATOM 569 C CA . HIS A 1 74 ? -1.708 0.576 -25.125 1 72 74 HIS A CA 1
ATOM 570 C C . HIS A 1 74 ? -0.953 -0.719 -25.406 1 72 74 HIS A C 1
ATOM 572 O O . HIS A 1 74 ? -1.149 -1.719 -24.719 1 72 74 HIS A O 1
ATOM 578 N N . ALA A 1 75 ? -0.113 -0.585 -26.328 1 70 75 ALA A N 1
ATOM 579 C CA . ALA A 1 75 ? 0.533 -1.779 -26.875 1 70 75 ALA A CA 1
ATOM 580 C C . ALA A 1 75 ? 1.292 -2.531 -25.781 1 70 75 ALA A C 1
ATOM 582 O O . ALA A 1 75 ? 1.206 -3.758 -25.688 1 70 75 ALA A O 1
ATOM 583 N N . ASP A 1 76 ? 1.978 -1.853 -24.938 1 69.56 76 ASP A N 1
ATOM 584 C CA . ASP A 1 76 ? 2.783 -2.494 -23.906 1 69.56 76 ASP A CA 1
ATOM 585 C C . ASP A 1 76 ? 1.899 -3.17 -22.859 1 69.56 76 ASP A C 1
ATOM 587 O O . ASP A 1 76 ? 2.215 -4.266 -22.391 1 69.56 76 ASP A O 1
ATOM 591 N N . LEU A 1 77 ? 0.872 -2.529 -22.578 1 70.31 77 LEU A N 1
ATOM 592 C CA . LEU A 1 77 ? -0.056 -3.109 -21.609 1 70.31 77 LEU A CA 1
ATOM 593 C C . LEU A 1 77 ? -0.763 -4.324 -22.203 1 70.31 77 LEU A C 1
ATOM 595 O O . LEU A 1 77 ? -0.993 -5.312 -21.5 1 70.31 77 LEU A O 1
ATOM 599 N N . ALA A 1 78 ? -0.998 -4.18 -23.484 1 70.94 78 ALA A N 1
ATOM 600 C CA . ALA A 1 78 ? -1.634 -5.301 -24.172 1 70.94 78 ALA A CA 1
ATOM 601 C C . ALA A 1 78 ? -0.707 -6.512 -24.219 1 70.94 78 ALA A C 1
ATOM 603 O O . ALA A 1 78 ? -1.146 -7.648 -24.016 1 70.94 78 ALA A O 1
ATOM 604 N N . ALA A 1 79 ? 0.49 -6.223 -24.438 1 68.81 79 ALA A N 1
ATOM 605 C CA . ALA A 1 79 ? 1.474 -7.301 -24.5 1 68.81 79 ALA A CA 1
ATOM 606 C C . ALA A 1 79 ? 1.645 -7.961 -23.141 1 68.81 79 ALA A C 1
ATOM 608 O O . ALA A 1 79 ? 1.769 -9.188 -23.047 1 68.81 79 ALA A O 1
ATOM 609 N N . PHE A 1 80 ? 1.642 -7.148 -22.203 1 71.5 80 PHE A N 1
ATOM 610 C CA . PHE A 1 80 ? 1.769 -7.672 -20.844 1 71.5 80 PHE A CA 1
ATOM 611 C C . PHE A 1 80 ? 0.532 -8.469 -20.453 1 71.5 80 PHE A C 1
ATOM 613 O O . PHE A 1 80 ? 0.642 -9.523 -19.828 1 71.5 80 PHE A O 1
ATOM 620 N N . HIS A 1 81 ? -0.561 -8.016 -20.797 1 75 81 HIS A N 1
ATOM 621 C CA . HIS A 1 81 ? -1.824 -8.664 -20.469 1 75 81 HIS A CA 1
ATOM 622 C C . HIS A 1 81 ? -1.997 -9.961 -21.25 1 75 81 HIS A C 1
ATOM 624 O O . HIS A 1 81 ? -2.514 -10.945 -20.719 1 75 81 HIS A O 1
ATOM 630 N N . GLY A 1 82 ? -1.519 -10.07 -22.438 1 75.44 82 GLY A N 1
ATOM 631 C CA . GLY A 1 82 ? -1.852 -11.125 -23.375 1 75.44 82 GLY A CA 1
ATOM 632 C C . GLY A 1 82 ? -3.156 -10.883 -24.109 1 75.44 82 GLY A C 1
ATOM 633 O O . GLY A 1 82 ? -4.223 -10.852 -23.5 1 75.44 82 GLY A O 1
ATOM 634 N N . THR A 1 83 ? -3.129 -10.891 -25.344 1 82.56 83 THR A N 1
ATOM 635 C CA . THR A 1 83 ? -4.27 -10.461 -26.141 1 82.56 83 THR A CA 1
ATOM 636 C C . THR A 1 83 ? -5.383 -11.5 -26.109 1 82.56 83 THR A C 1
ATOM 638 O O . THR A 1 83 ? -6.555 -11.18 -26.328 1 82.56 83 THR A O 1
ATOM 641 N N . LYS A 1 84 ? -5.004 -12.75 -25.828 1 91.12 84 LYS A N 1
ATOM 642 C CA . LYS A 1 84 ? -6.012 -13.805 -25.797 1 91.12 84 LYS A CA 1
ATOM 643 C C . LYS A 1 84 ? -6.184 -14.367 -24.391 1 91.12 84 LYS A C 1
ATOM 645 O O . LYS A 1 84 ? -6.715 -15.469 -24.203 1 91.12 84 LYS A O 1
ATOM 650 N N . THR A 1 85 ? -5.668 -13.664 -23.453 1 91.44 85 THR A N 1
ATOM 651 C CA . THR A 1 85 ? -5.762 -14.094 -22.062 1 91.44 85 THR A CA 1
ATOM 652 C C . THR A 1 85 ? -6.984 -13.484 -21.375 1 91.44 85 THR A C 1
ATOM 654 O O . THR A 1 85 ? -7.262 -12.297 -21.547 1 91.44 85 THR A O 1
ATOM 657 N N . LYS A 1 86 ? -7.738 -14.312 -20.75 1 92.19 86 LYS A N 1
ATOM 658 C CA . LYS A 1 86 ? -8.859 -13.844 -19.953 1 92.19 86 LYS A CA 1
ATOM 659 C C . LYS A 1 86 ? -8.461 -13.688 -18.484 1 92.19 86 LYS A C 1
ATOM 661 O O . LYS A 1 86 ? -8.094 -14.664 -17.828 1 92.19 86 LYS A O 1
ATOM 666 N N . ARG A 1 87 ? -8.508 -12.492 -18.047 1 92.69 87 ARG A N 1
ATOM 667 C CA . ARG A 1 87 ? -8.211 -12.156 -16.656 1 92.69 87 ARG A CA 1
ATOM 668 C C . ARG A 1 87 ? -9.477 -11.727 -15.93 1 92.69 87 ARG A C 1
ATOM 670 O O . ARG A 1 87 ? -9.852 -10.555 -15.961 1 92.69 87 ARG A O 1
ATOM 677 N N . ALA A 1 88 ? -10.07 -12.641 -15.336 1 94.44 88 ALA A N 1
ATOM 678 C CA . ALA A 1 88 ? -11.289 -12.375 -14.578 1 94.44 88 ALA A CA 1
ATOM 679 C C . ALA A 1 88 ? -11.008 -12.359 -13.078 1 94.44 88 ALA A C 1
ATOM 681 O O . ALA A 1 88 ? -10.531 -13.352 -12.523 1 94.44 88 ALA A O 1
ATOM 682 N N . GLY A 1 89 ? -11.219 -11.18 -12.477 1 96 89 GLY A N 1
ATOM 683 C CA . GLY A 1 89 ? -11.242 -11.086 -11.031 1 96 89 GLY A CA 1
ATOM 684 C C . GLY A 1 89 ? -12.578 -11.453 -10.422 1 96 89 GLY A C 1
ATOM 685 O O . GLY A 1 89 ? -13.32 -12.258 -10.984 1 96 89 GLY A O 1
ATOM 686 N N . ASP A 1 90 ? -12.82 -11.031 -9.219 1 97 90 ASP A N 1
ATOM 687 C CA . ASP A 1 90 ? -14.086 -11.242 -8.523 1 97 90 ASP A CA 1
ATOM 688 C C . ASP A 1 90 ? -14.398 -12.727 -8.375 1 97 90 ASP A C 1
ATOM 690 O O . ASP A 1 90 ? -15.555 -13.141 -8.469 1 97 90 ASP A O 1
ATOM 694 N N . ILE A 1 91 ? -13.375 -13.492 -8.203 1 97.19 91 ILE A N 1
ATOM 695 C CA . ILE A 1 91 ? -13.5 -14.938 -8.094 1 97.19 91 ILE A CA 1
ATOM 696 C C . ILE A 1 91 ? -14.07 -15.312 -6.73 1 97.19 91 ILE A C 1
ATOM 698 O O . ILE A 1 91 ? -14.805 -16.297 -6.602 1 97.19 91 ILE A O 1
ATOM 702 N N . ILE A 1 92 ? -13.797 -14.57 -5.766 1 98.31 92 ILE A N 1
ATOM 703 C CA . ILE A 1 92 ? -14.172 -14.859 -4.387 1 98.31 92 ILE A CA 1
ATOM 704 C C . ILE A 1 92 ? -15.695 -14.844 -4.254 1 98.31 92 ILE A C 1
ATOM 706 O O . ILE A 1 92 ? -16.281 -15.672 -3.547 1 98.31 92 ILE A O 1
ATOM 710 N N . ASN A 1 93 ? -16.391 -13.969 -4.961 1 98.31 93 ASN A N 1
ATOM 711 C CA . ASN A 1 93 ? -17.859 -13.922 -4.941 1 98.31 93 ASN A CA 1
ATOM 712 C C . ASN A 1 93 ? -18.453 -15.109 -5.688 1 98.31 93 ASN A C 1
ATOM 714 O O . ASN A 1 93 ? -19.594 -15.492 -5.422 1 98.31 93 ASN A O 1
ATOM 718 N N . HIS A 1 94 ? -17.734 -15.758 -6.559 1 98.25 94 HIS A N 1
ATOM 719 C CA . HIS A 1 94 ? -18.391 -16.609 -7.555 1 98.25 94 HIS A CA 1
ATOM 720 C C . HIS A 1 94 ? -18.047 -18.078 -7.336 1 98.25 94 HIS A C 1
ATOM 722 O O . HIS A 1 94 ? -18.672 -18.953 -7.93 1 98.25 94 HIS A O 1
ATOM 728 N N . SER A 1 95 ? -17.078 -18.328 -6.52 1 98.56 95 SER A N 1
ATOM 729 C CA . SER A 1 95 ? -16.703 -19.719 -6.344 1 98.56 95 SER A CA 1
ATOM 730 C C . SER A 1 95 ? -16.562 -20.078 -4.863 1 98.56 95 SER A C 1
ATOM 732 O O . SER A 1 95 ? -15.609 -19.672 -4.207 1 98.56 95 SER A O 1
ATOM 734 N N . ALA A 1 96 ? -17.5 -20.828 -4.363 1 98.25 96 ALA A N 1
ATOM 735 C CA . ALA A 1 96 ? -17.438 -21.312 -2.99 1 98.25 96 ALA A CA 1
ATOM 736 C C . ALA A 1 96 ? -16.266 -22.266 -2.799 1 98.25 96 ALA A C 1
ATOM 738 O O . ALA A 1 96 ? -15.617 -22.266 -1.748 1 98.25 96 ALA A O 1
ATOM 739 N N . THR A 1 97 ? -15.992 -23.062 -3.791 1 98.75 97 THR A N 1
ATOM 740 C CA . THR A 1 97 ? -14.883 -24 -3.715 1 98.75 97 THR A CA 1
ATOM 741 C C . THR A 1 97 ? -13.547 -23.266 -3.625 1 98.75 97 THR A C 1
ATOM 743 O O . THR A 1 97 ? -12.664 -23.656 -2.865 1 98.75 97 THR A O 1
ATOM 746 N N . PHE A 1 98 ? -13.406 -22.203 -4.379 1 98.69 98 PHE A N 1
ATOM 747 C CA . PHE A 1 98 ? -12.203 -21.391 -4.289 1 98.69 98 PHE A CA 1
ATOM 748 C C . PHE A 1 98 ? -12.016 -20.859 -2.873 1 98.69 98 PHE A C 1
ATOM 750 O O . PHE A 1 98 ? -10.914 -20.922 -2.322 1 98.69 98 PHE A O 1
ATOM 757 N N . ARG A 1 99 ? -13.062 -20.312 -2.287 1 98.69 99 ARG A N 1
ATOM 758 C CA . ARG A 1 99 ? -12.969 -19.797 -0.926 1 98.69 99 ARG A CA 1
ATOM 759 C C . ARG A 1 99 ? -12.508 -20.875 0.042 1 98.69 99 ARG A C 1
ATOM 761 O O . ARG A 1 99 ? -11.57 -20.672 0.817 1 98.69 99 ARG A O 1
ATOM 768 N N . GLU A 1 100 ? -13.047 -22.016 -0.097 1 98.44 100 GLU A N 1
ATOM 769 C CA . GLU A 1 100 ? -12.805 -23.094 0.853 1 98.44 100 GLU A CA 1
ATOM 770 C C . GLU A 1 100 ? -11.422 -23.719 0.649 1 98.44 100 GLU A C 1
ATOM 772 O O . GLU A 1 100 ? -10.695 -23.953 1.616 1 98.44 100 GLU A O 1
ATOM 777 N N . LYS A 1 101 ? -11.039 -23.938 -0.612 1 98.62 101 LYS A N 1
ATOM 778 C CA . LYS A 1 101 ? -9.898 -24.797 -0.888 1 98.62 101 LYS A CA 1
ATOM 779 C C . LYS A 1 101 ? -8.633 -23.984 -1.12 1 98.62 101 LYS A C 1
ATOM 781 O O . LYS A 1 101 ? -7.52 -24.516 -1.04 1 98.62 101 LYS A O 1
ATOM 786 N N . ILE A 1 102 ? -8.789 -22.688 -1.394 1 98.75 102 ILE A N 1
ATOM 787 C CA . ILE A 1 102 ? -7.617 -21.891 -1.699 1 98.75 102 ILE A CA 1
ATOM 788 C C . ILE A 1 102 ? -7.527 -20.719 -0.721 1 98.75 102 ILE A C 1
ATOM 790 O O . ILE A 1 102 ? -6.59 -20.641 0.078 1 98.75 102 ILE A O 1
ATOM 794 N N . LEU A 1 103 ? -8.523 -19.922 -0.625 1 98.69 103 LEU A N 1
ATOM 795 C CA . LEU A 1 103 ? -8.508 -18.719 0.201 1 98.69 103 LEU A CA 1
ATOM 796 C C . LEU A 1 103 ? -8.297 -19.078 1.671 1 98.69 103 LEU A C 1
ATOM 798 O O . LEU A 1 103 ? -7.586 -18.375 2.389 1 98.69 103 LEU A O 1
ATOM 802 N N . GLU A 1 104 ? -8.898 -20.203 2.109 1 98.44 104 GLU A N 1
ATOM 803 C CA . GLU A 1 104 ? -8.852 -20.625 3.504 1 98.44 104 GLU A CA 1
ATOM 804 C C . GLU A 1 104 ? -7.758 -21.672 3.725 1 98.44 104 GLU A C 1
ATOM 806 O O . GLU A 1 104 ? -7.602 -22.188 4.832 1 98.44 104 GLU A O 1
ATOM 811 N N . ASN A 1 105 ? -7.008 -22.016 2.717 1 98.56 105 ASN A N 1
ATOM 812 C CA . ASN A 1 105 ? -6.078 -23.141 2.77 1 98.56 105 ASN A CA 1
ATOM 813 C C . ASN A 1 105 ? -4.98 -22.906 3.807 1 98.56 105 ASN A C 1
ATOM 815 O O . ASN A 1 105 ? -4.207 -21.953 3.701 1 98.56 105 ASN A O 1
ATOM 819 N N . ASP A 1 106 ? -4.824 -23.812 4.754 1 98 106 ASP A N 1
ATOM 820 C CA . ASP A 1 106 ? -3.887 -23.656 5.863 1 98 106 ASP A CA 1
ATOM 821 C C . ASP A 1 106 ? -2.441 -23.734 5.375 1 98 106 ASP A C 1
ATOM 823 O O . ASP A 1 106 ? -1.562 -23.047 5.906 1 98 106 ASP A O 1
ATOM 827 N N . PHE A 1 107 ? -2.15 -24.562 4.445 1 98.5 107 PHE A N 1
ATOM 828 C CA . PHE A 1 107 ? -0.787 -24.703 3.949 1 98.5 107 PHE A CA 1
ATOM 829 C C . PHE A 1 107 ? -0.328 -23.438 3.254 1 98.5 107 PHE A C 1
ATOM 831 O O . PHE A 1 107 ? 0.784 -22.953 3.49 1 98.5 107 PHE A O 1
ATOM 838 N N . ILE A 1 108 ? -1.201 -22.844 2.432 1 98.56 108 ILE A N 1
ATOM 839 C CA . ILE A 1 108 ? -0.919 -21.578 1.758 1 98.56 108 ILE A CA 1
ATOM 840 C C . ILE A 1 108 ? -0.636 -20.5 2.793 1 98.56 108 ILE A C 1
ATOM 842 O O . ILE A 1 108 ? 0.356 -19.781 2.688 1 98.56 108 ILE A O 1
ATOM 846 N N . HIS A 1 109 ? -1.39 -20.453 3.852 1 98.06 109 HIS A N 1
ATOM 847 C CA . HIS A 1 109 ? -1.219 -19.422 4.863 1 98.06 109 HIS A CA 1
ATOM 848 C C . HIS A 1 109 ? 0.012 -19.688 5.723 1 98.06 109 HIS A C 1
ATOM 850 O O . HIS A 1 109 ? 0.645 -18.75 6.215 1 98.06 109 HIS A O 1
ATOM 856 N N . SER A 1 110 ? 0.374 -20.938 5.871 1 98 110 SER A N 1
ATOM 857 C CA . SER A 1 110 ? 1.622 -21.219 6.57 1 98 110 SER A CA 1
ATOM 858 C C . SER A 1 110 ? 2.826 -20.703 5.793 1 98 110 SER A C 1
ATOM 860 O O . SER A 1 110 ? 3.779 -20.188 6.383 1 98 110 SER A O 1
ATOM 862 N N . ILE A 1 111 ? 2.785 -20.844 4.504 1 98.44 111 ILE A N 1
ATOM 863 C CA . ILE A 1 111 ? 3.842 -20.312 3.65 1 98.44 111 ILE A CA 1
ATOM 864 C C . ILE A 1 111 ? 3.869 -18.797 3.752 1 98.44 111 ILE A C 1
ATOM 866 O O . ILE A 1 111 ? 4.93 -18.188 3.951 1 98.44 111 ILE A O 1
ATOM 870 N N . CYS A 1 112 ? 2.711 -18.156 3.686 1 98.06 112 CYS A N 1
ATOM 871 C CA . CYS A 1 112 ? 2.617 -16.703 3.74 1 98.06 112 CYS A CA 1
ATOM 872 C C . CYS A 1 112 ? 3.104 -16.172 5.086 1 98.06 112 CYS A C 1
ATOM 874 O O . CYS A 1 112 ? 3.873 -15.219 5.137 1 98.06 112 CYS A O 1
ATOM 876 N N . LYS A 1 113 ? 2.678 -16.828 6.109 1 95.19 113 LYS A N 1
ATOM 877 C CA . LYS A 1 113 ? 3.061 -16.391 7.453 1 95.19 113 LYS A CA 1
ATOM 878 C C . LYS A 1 113 ? 4.57 -16.484 7.645 1 95.19 113 LYS A C 1
ATOM 880 O O . LYS A 1 113 ? 5.188 -15.547 8.164 1 95.19 113 LYS A O 1
ATOM 885 N N . ARG A 1 114 ? 5.129 -17.531 7.242 1 95.81 114 ARG A N 1
ATOM 886 C CA . ARG A 1 114 ? 6.574 -17.688 7.367 1 95.81 114 ARG A CA 1
ATOM 887 C C . ARG A 1 114 ? 7.316 -16.641 6.539 1 95.81 114 ARG A C 1
ATOM 889 O O . ARG A 1 114 ? 8.32 -16.094 6.988 1 95.81 114 ARG A O 1
ATOM 896 N N . CYS A 1 115 ? 6.809 -16.391 5.426 1 95.94 115 CYS A N 1
ATOM 897 C CA . CYS A 1 115 ? 7.48 -15.461 4.516 1 95.94 115 CYS A CA 1
ATOM 898 C C . CYS A 1 115 ? 7.344 -14.023 4.996 1 95.94 115 CYS A C 1
ATOM 900 O O . CYS A 1 115 ? 8.32 -13.273 5.004 1 95.94 115 CYS A O 1
ATOM 902 N N . PHE A 1 116 ? 6.133 -13.656 5.445 1 94.81 116 PHE A N 1
ATOM 903 C CA . PHE A 1 116 ? 5.84 -12.234 5.609 1 94.81 116 PHE A CA 1
ATOM 904 C C . PHE A 1 116 ? 5.836 -11.852 7.086 1 94.81 116 PHE A C 1
ATOM 906 O O . PHE A 1 116 ? 6.039 -10.68 7.426 1 94.81 116 PHE A O 1
ATOM 913 N N . SER A 1 117 ? 5.59 -12.773 7.934 1 86.62 117 SER A N 1
ATOM 914 C CA . SER A 1 117 ? 5.277 -12.367 9.297 1 86.62 117 SER A CA 1
ATOM 915 C C . SER A 1 117 ? 6.277 -12.945 10.297 1 86.62 117 SER A C 1
ATOM 917 O O . SER A 1 117 ? 6.562 -12.336 11.328 1 86.62 117 SER A O 1
ATOM 919 N N . GLU A 1 118 ? 6.777 -14.141 10 1 80.69 118 GLU A N 1
ATOM 920 C CA . GLU A 1 118 ? 7.695 -14.781 10.938 1 80.69 118 GLU A CA 1
ATOM 921 C C . GLU A 1 118 ? 8.961 -13.945 11.125 1 80.69 118 GLU A C 1
ATOM 923 O O . GLU A 1 118 ? 9.523 -13.43 10.156 1 80.69 118 GLU A O 1
ATOM 928 N N . GLY A 1 119 ? 9.312 -13.719 12.344 1 75.88 119 GLY A N 1
ATOM 929 C CA . GLY A 1 119 ? 10.438 -12.867 12.688 1 75.88 119 GLY A CA 1
ATOM 930 C C . GLY A 1 119 ? 10.094 -11.383 12.664 1 75.88 119 GLY A C 1
ATOM 931 O O . GLY A 1 119 ? 10.906 -10.555 13.07 1 75.88 119 GLY A O 1
ATOM 932 N N . GLY A 1 120 ? 8.969 -11.023 12.062 1 75 120 GLY A N 1
ATOM 933 C CA . GLY A 1 120 ? 8.43 -9.68 12.164 1 75 120 GLY A CA 1
ATOM 934 C C . GLY A 1 120 ? 8.883 -8.766 11.039 1 75 120 GLY A C 1
ATOM 935 O O . GLY A 1 120 ? 8.75 -7.547 11.125 1 75 120 GLY A O 1
ATOM 936 N N . HIS A 1 121 ? 9.453 -9.289 10.008 1 78.62 121 HIS A N 1
ATOM 937 C CA . HIS A 1 121 ? 10.055 -8.445 8.984 1 78.62 121 HIS A CA 1
ATOM 938 C C . HIS A 1 121 ? 9 -7.559 8.312 1 78.62 121 HIS A C 1
ATOM 940 O O . HIS A 1 121 ? 9.164 -6.34 8.242 1 78.62 121 HIS A O 1
ATOM 946 N N . ASN A 1 122 ? 7.945 -8.133 7.785 1 87 122 ASN A N 1
ATOM 947 C CA . ASN A 1 122 ? 6.859 -7.367 7.188 1 87 122 ASN A CA 1
ATOM 948 C C . ASN A 1 122 ? 5.668 -7.254 8.133 1 87 122 ASN A C 1
ATOM 950 O O . ASN A 1 122 ? 4.887 -6.301 8.047 1 87 122 ASN A O 1
ATOM 954 N N . GLY A 1 123 ? 5.535 -8.25 9 1 87.69 123 GLY A N 1
ATOM 955 C CA . GLY A 1 123 ? 4.617 -8.203 10.125 1 87.69 123 GLY A CA 1
ATOM 956 C C . GLY A 1 123 ? 3.213 -8.664 9.766 1 87.69 123 GLY A C 1
ATOM 957 O O . GLY A 1 123 ? 2.467 -9.125 10.633 1 87.69 123 GLY A O 1
ATOM 958 N N . ASP A 1 124 ? 2.773 -8.477 8.5 1 92.75 124 ASP A N 1
ATOM 959 C CA . ASP A 1 124 ? 1.42 -8.82 8.07 1 92.75 124 ASP A CA 1
ATOM 960 C C . ASP A 1 124 ? 1.337 -8.938 6.551 1 92.75 124 ASP A C 1
ATOM 962 O O . ASP A 1 124 ? 2.246 -8.5 5.836 1 92.75 124 ASP A O 1
ATOM 966 N N . TYR A 1 125 ? 0.236 -9.641 6.082 1 97.06 125 TYR A N 1
ATOM 967 C CA . TYR A 1 125 ? 0.055 -9.844 4.652 1 97.06 125 TYR A CA 1
ATOM 968 C C . TYR A 1 125 ? -1.425 -9.852 4.285 1 97.06 125 TYR A C 1
ATOM 970 O O . TYR A 1 125 ? -2.283 -10.055 5.148 1 97.06 125 TYR A O 1
ATOM 978 N N . TRP A 1 126 ? -1.729 -9.547 3.045 1 98.62 126 TRP A N 1
ATOM 979 C CA . TRP A 1 126 ? -3.102 -9.633 2.557 1 98.62 126 TRP A CA 1
ATOM 980 C C . TRP A 1 126 ? -3.129 -9.93 1.062 1 98.62 126 TRP A C 1
ATOM 982 O O . TRP A 1 126 ? -2.078 -10.078 0.431 1 98.62 126 TRP A O 1
ATOM 992 N N . LEU A 1 127 ? -4.301 -10.156 0.544 1 98.81 127 LEU A N 1
ATOM 993 C CA . LEU A 1 127 ? -4.508 -10.586 -0.834 1 98.81 127 LEU A CA 1
ATOM 994 C C . LEU A 1 127 ? -4.371 -9.406 -1.797 1 98.81 127 LEU A C 1
ATOM 996 O O . LEU A 1 127 ? -5.055 -8.398 -1.648 1 98.81 127 LEU A O 1
ATOM 1000 N N . SER A 1 128 ? -3.473 -9.555 -2.699 1 98.5 128 SER A N 1
ATOM 1001 C CA . SER A 1 128 ? -3.336 -8.555 -3.754 1 98.5 128 SER A CA 1
ATOM 1002 C C . SER A 1 128 ? -4.297 -8.836 -4.902 1 98.5 128 SER A C 1
ATOM 1004 O O . SER A 1 128 ? -4.98 -7.922 -5.383 1 98.5 128 SER A O 1
ATOM 1006 N N . ALA A 1 129 ? -4.336 -10.125 -5.312 1 98 129 ALA A N 1
ATOM 1007 C CA . ALA A 1 129 ? -5.191 -10.469 -6.445 1 98 129 ALA A CA 1
ATOM 1008 C C . ALA A 1 129 ? -5.59 -11.938 -6.41 1 98 129 ALA A C 1
ATOM 1010 O O . ALA A 1 129 ? -4.812 -12.789 -5.961 1 98 129 ALA A O 1
ATOM 1011 N N . ALA A 1 130 ? -6.723 -12.203 -6.758 1 98.44 130 ALA A N 1
ATOM 1012 C CA . ALA A 1 130 ? -7.25 -13.508 -7.156 1 98.44 130 ALA A CA 1
ATOM 1013 C C . ALA A 1 130 ? -7.914 -13.438 -8.531 1 98.44 130 ALA A C 1
ATOM 1015 O O . ALA A 1 130 ? -9.031 -12.922 -8.656 1 98.44 130 ALA A O 1
ATOM 1016 N N . THR A 1 131 ? -7.23 -13.93 -9.508 1 97 131 THR A N 1
ATOM 1017 C CA . THR A 1 131 ? -7.676 -13.711 -10.883 1 97 131 THR A CA 1
ATOM 1018 C C . THR A 1 131 ? -7.348 -14.914 -11.75 1 97 131 THR A C 1
ATOM 1020 O O . THR A 1 131 ? -6.395 -15.648 -11.477 1 97 131 THR A O 1
ATOM 1023 N N . THR A 1 132 ? -8.156 -15.109 -12.781 1 96.81 132 THR A N 1
ATOM 1024 C CA . THR A 1 132 ? -7.82 -16.109 -13.781 1 96.81 132 THR A CA 1
ATOM 1025 C C . THR A 1 132 ? -6.781 -15.578 -14.758 1 96.81 132 THR A C 1
ATOM 1027 O O . THR A 1 132 ? -6.664 -14.367 -14.945 1 96.81 132 THR A O 1
ATOM 1030 N N . LEU A 1 133 ? -6 -16.438 -15.258 1 95.56 133 LEU A N 1
ATOM 1031 C CA . LEU A 1 133 ? -5.07 -16.203 -16.359 1 95.56 133 LEU A CA 1
ATOM 1032 C C . LEU A 1 133 ? -5.242 -17.25 -17.453 1 95.56 133 LEU A C 1
ATOM 1034 O O . LEU A 1 133 ? -4.281 -17.922 -17.828 1 95.56 133 LEU A O 1
ATOM 1038 N N . ASN A 1 134 ? -6.461 -17.328 -17.891 1 96.19 134 ASN A N 1
ATOM 1039 C CA . ASN A 1 134 ? -6.758 -18.312 -18.922 1 96.19 134 ASN A CA 1
ATOM 1040 C C . ASN A 1 134 ? -6.254 -17.875 -20.281 1 96.19 134 ASN A C 1
ATOM 1042 O O . ASN A 1 134 ? -6.82 -16.969 -20.906 1 96.19 134 ASN A O 1
ATOM 1046 N N . ALA A 1 135 ? -5.273 -18.547 -20.766 1 95.12 135 ALA A N 1
ATOM 1047 C CA . ALA A 1 135 ? -4.59 -18.141 -21.984 1 95.12 135 ALA A CA 1
ATOM 1048 C C . ALA A 1 135 ? -4.91 -19.078 -23.141 1 95.12 135 ALA A C 1
ATOM 1050 O O . ALA A 1 135 ? -4.48 -20.234 -23.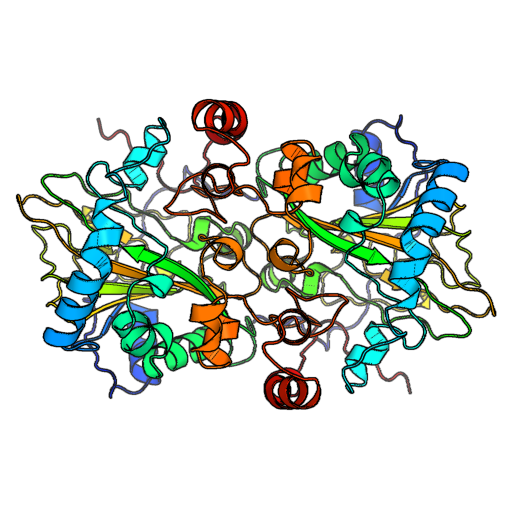141 1 95.12 135 ALA A O 1
ATOM 1051 N N . SER A 1 136 ? -5.613 -18.531 -24.125 1 94.69 136 SER A N 1
ATOM 1052 C CA . SER A 1 136 ? -5.844 -19.297 -25.344 1 94.69 136 SER A CA 1
ATOM 1053 C C . SER A 1 136 ? -4.676 -19.156 -26.312 1 94.69 136 SER A C 1
ATOM 1055 O O . SER A 1 136 ? -3.859 -18.234 -26.188 1 94.69 136 SER A O 1
ATOM 1057 N N . GLY A 1 137 ? -4.609 -20.188 -27.141 1 93.25 137 GLY A N 1
ATOM 1058 C CA . GLY A 1 137 ? -3.588 -20.109 -28.172 1 93.25 137 GLY A CA 1
ATOM 1059 C C . GLY A 1 137 ? -4.152 -20.141 -29.578 1 93.25 137 GLY A C 1
ATOM 1060 O O . GLY A 1 137 ? -5.355 -20.344 -29.766 1 93.25 137 GLY A O 1
ATOM 1061 N N . PRO A 1 138 ? -3.223 -19.906 -30.516 1 96.12 138 PRO A N 1
ATOM 1062 C CA . PRO A 1 138 ? -1.812 -19.547 -30.359 1 96.12 138 PRO A CA 1
ATOM 1063 C C . PRO A 1 138 ? -1.618 -18.109 -29.875 1 96.12 138 PRO A C 1
ATOM 1065 O O . PRO A 1 138 ? -2.389 -17.219 -30.25 1 96.12 138 PRO A O 1
ATOM 1068 N N . GLN A 1 139 ? -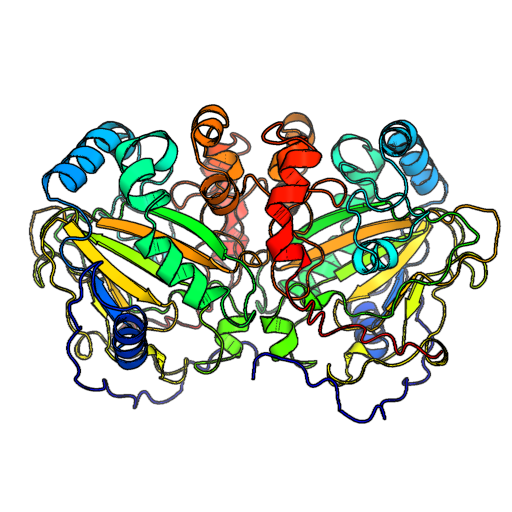0.733 -17.875 -28.984 1 93.75 139 GLN A N 1
ATOM 1069 C CA . GLN A 1 139 ? -0.361 -16.547 -28.5 1 93.75 139 GLN A CA 1
ATOM 1070 C C . GLN A 1 139 ? 1.096 -16.516 -28.047 1 93.75 139 GLN A C 1
ATOM 1072 O O . GLN A 1 139 ? 1.595 -17.484 -27.484 1 93.75 139 GLN A O 1
ATOM 1077 N N . PRO A 1 140 ? 1.769 -15.375 -28.359 1 92.62 140 PRO A N 1
ATOM 1078 C CA . PRO A 1 140 ? 3.174 -15.258 -27.969 1 92.62 140 PRO A CA 1
ATOM 1079 C C . PRO A 1 140 ? 3.363 -15.266 -26.453 1 92.62 140 PRO A C 1
ATOM 1081 O O . PRO A 1 140 ? 2.395 -15.102 -25.703 1 92.62 140 PRO A O 1
ATOM 1084 N N . ALA A 1 141 ? 4.59 -15.539 -26.062 1 93.25 141 ALA A N 1
ATOM 1085 C CA . ALA A 1 141 ? 4.953 -15.477 -24.656 1 93.25 141 ALA A CA 1
ATOM 1086 C C . ALA A 1 141 ? 4.824 -14.047 -24.125 1 93.25 141 ALA A C 1
ATOM 1088 O O . ALA A 1 141 ? 4.945 -13.086 -24.875 1 93.25 141 ALA A O 1
ATOM 1089 N N . GLN A 1 142 ? 4.5 -13.969 -22.875 1 90.5 142 GLN A N 1
ATOM 1090 C CA . GLN A 1 142 ? 4.617 -12.695 -22.156 1 90.5 142 GLN A CA 1
ATOM 1091 C C . GLN A 1 142 ? 6.074 -12.242 -22.078 1 90.5 142 GLN A C 1
ATOM 1093 O O . GLN A 1 142 ? 6.992 -13.055 -22.234 1 90.5 142 GLN A O 1
ATOM 1098 N N . VAL A 1 143 ? 6.258 -10.977 -21.859 1 87.88 143 VAL A N 1
ATOM 1099 C CA . VAL A 1 143 ? 7.602 -10.469 -21.594 1 87.88 143 VAL A CA 1
ATOM 1100 C C . VAL A 1 143 ? 8.086 -10.945 -20.234 1 87.88 143 VAL A C 1
ATOM 1102 O O . VAL A 1 143 ? 7.301 -11.031 -19.281 1 87.88 143 VAL A O 1
ATOM 1105 N N . LEU A 1 144 ? 9.406 -11.227 -20.188 1 92.62 144 LEU A N 1
ATOM 1106 C CA . LEU A 1 144 ? 10.008 -11.562 -18.906 1 92.62 144 LEU A CA 1
ATOM 1107 C C . LEU A 1 144 ? 9.938 -10.383 -17.938 1 92.62 144 LEU A C 1
ATOM 1109 O O . LEU A 1 144 ? 10.156 -9.234 -18.344 1 92.62 144 LEU A O 1
ATOM 1113 N N . HIS A 1 145 ? 9.641 -10.688 -16.688 1 91.69 145 HIS A N 1
ATOM 1114 C CA . HIS A 1 145 ? 9.508 -9.617 -15.711 1 91.69 145 HIS A CA 1
ATOM 1115 C C . HIS A 1 145 ? 9.664 -10.141 -14.289 1 91.69 145 HIS A C 1
ATOM 1117 O O . HIS A 1 145 ? 9.703 -11.359 -14.07 1 91.69 145 HIS A O 1
ATOM 1123 N N . ARG A 1 146 ? 9.867 -9.219 -13.398 1 93.19 146 ARG A N 1
ATOM 1124 C CA . ARG A 1 146 ? 9.727 -9.422 -11.961 1 93.19 146 ARG A CA 1
ATOM 1125 C C . ARG A 1 146 ? 8.469 -8.734 -11.43 1 93.19 146 ARG A C 1
ATOM 1127 O O . ARG A 1 146 ? 8.211 -7.574 -11.758 1 93.19 146 ARG A O 1
ATOM 1134 N N . ASP A 1 147 ? 7.711 -9.438 -10.703 1 91.88 147 ASP A N 1
ATOM 1135 C CA . ASP A 1 147 ? 6.441 -8.898 -10.227 1 91.88 147 ASP A CA 1
ATOM 1136 C C . ASP A 1 147 ? 6.66 -7.816 -9.172 1 91.88 147 ASP A C 1
ATOM 1138 O O . ASP A 1 147 ? 5.766 -7.012 -8.906 1 91.88 147 ASP A O 1
ATOM 1142 N N . LEU A 1 148 ? 7.816 -7.672 -8.547 1 90.56 148 LEU A N 1
ATOM 1143 C CA . LEU A 1 148 ? 8.07 -6.719 -7.473 1 90.56 148 LEU A CA 1
ATOM 1144 C C . LEU A 1 148 ? 8.148 -5.297 -8.016 1 90.56 148 LEU A C 1
ATOM 1146 O O . LEU A 1 148 ? 8.148 -4.332 -7.25 1 90.56 148 LEU A O 1
ATOM 1150 N N . THR A 1 149 ? 8.164 -5.066 -9.328 1 85.44 149 THR A N 1
ATOM 1151 C CA . THR A 1 149 ? 8.438 -3.762 -9.922 1 85.44 149 THR A CA 1
ATOM 1152 C C . THR A 1 149 ? 7.289 -2.793 -9.664 1 85.44 149 THR A C 1
ATOM 1154 O O . THR A 1 149 ? 7.461 -1.576 -9.766 1 85.44 149 THR A O 1
ATOM 1157 N N . SER A 1 150 ? 6.156 -3.316 -9.344 1 87.38 150 SER A N 1
ATOM 1158 C CA . SER A 1 150 ? 5.02 -2.465 -9 1 87.38 150 SER A CA 1
ATOM 1159 C C . SER A 1 150 ? 5.254 -1.745 -7.676 1 87.38 150 SER A C 1
ATOM 1161 O O . SER A 1 150 ? 4.488 -0.853 -7.305 1 87.38 150 SER A O 1
ATOM 1163 N N . TYR A 1 151 ? 6.344 -2.109 -7.004 1 92.75 151 TYR A N 1
ATOM 1164 C CA . TYR A 1 151 ? 6.684 -1.543 -5.703 1 92.75 151 TYR A CA 1
ATOM 1165 C C . TYR A 1 151 ? 8.117 -1.026 -5.691 1 92.75 151 TYR A C 1
ATOM 1167 O O . TYR A 1 151 ? 9.031 -1.717 -5.227 1 92.75 151 TYR A O 1
ATOM 1175 N N . PRO A 1 152 ? 8.305 0.209 -6.043 1 90.19 152 PRO A N 1
ATOM 1176 C CA . PRO A 1 152 ? 9.617 0.79 -6.324 1 90.19 152 PRO A CA 1
ATOM 1177 C C . PRO A 1 152 ? 10.594 0.627 -5.16 1 90.19 152 PRO A C 1
ATOM 1179 O O . PRO A 1 152 ? 11.773 0.333 -5.379 1 90.19 152 PRO A O 1
ATOM 1182 N N . PRO A 1 153 ? 10.195 0.754 -3.881 1 91.56 153 PRO A N 1
ATOM 1183 C CA . PRO A 1 153 ? 11.203 0.615 -2.824 1 91.56 153 PRO A CA 1
ATOM 1184 C C . PRO A 1 153 ? 11.844 -0.771 -2.799 1 91.56 153 PRO A C 1
ATOM 1186 O O . PRO A 1 153 ? 13.016 -0.906 -2.455 1 91.56 153 PRO A O 1
ATOM 1189 N N . TYR A 1 154 ? 11.102 -1.745 -3.18 1 92.06 154 TYR A N 1
ATOM 1190 C CA . TYR A 1 154 ? 11.656 -3.094 -3.197 1 92.06 154 TYR A CA 1
ATOM 1191 C C . TYR A 1 154 ? 12.617 -3.271 -4.367 1 92.06 154 TYR A C 1
ATOM 1193 O O . TYR A 1 154 ? 13.602 -4.004 -4.262 1 92.06 154 TYR A O 1
ATOM 1201 N N . ALA A 1 155 ? 12.297 -2.637 -5.445 1 88.75 155 ALA A N 1
ATOM 1202 C CA . ALA A 1 155 ? 13.242 -2.639 -6.555 1 88.75 155 ALA A CA 1
ATOM 1203 C C . ALA A 1 155 ? 14.57 -2.002 -6.145 1 88.75 155 ALA A C 1
ATOM 1205 O O . ALA A 1 155 ? 15.641 -2.465 -6.547 1 88.75 155 ALA A O 1
ATOM 1206 N N . GLN A 1 156 ? 14.492 -1.026 -5.32 1 88.62 156 GLN A N 1
ATOM 1207 C CA . GLN A 1 156 ? 15.68 -0.287 -4.891 1 88.62 156 GLN A CA 1
ATOM 1208 C C . GLN A 1 156 ? 16.469 -1.075 -3.855 1 88.62 156 GLN A C 1
ATOM 1210 O O . GLN A 1 156 ? 17.688 -0.952 -3.779 1 88.62 156 GLN A O 1
ATOM 1215 N N . LEU A 1 157 ? 15.828 -1.85 -3.051 1 90.44 157 LEU A N 1
ATOM 1216 C CA . LEU A 1 157 ? 16.5 -2.639 -2.023 1 90.44 157 LEU A CA 1
ATOM 1217 C C . LEU A 1 157 ? 17.312 -3.77 -2.648 1 90.44 157 LEU A C 1
ATOM 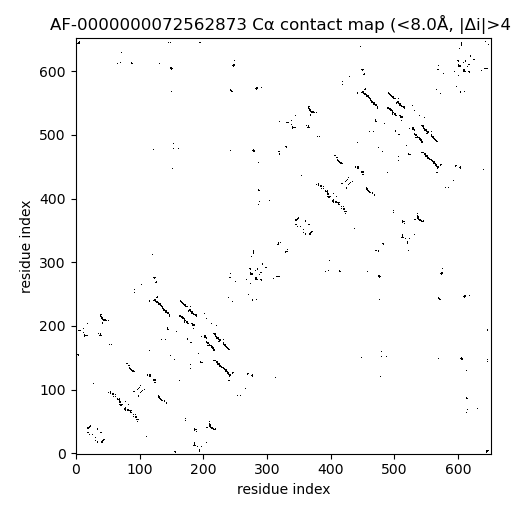1219 O O . LEU A 1 157 ? 18.266 -4.254 -2.047 1 90.44 157 LEU A O 1
ATOM 1223 N N . GLY A 1 158 ? 16.891 -4.219 -3.869 1 90.31 158 GLY A N 1
ATOM 1224 C CA . GLY A 1 158 ? 17.609 -5.293 -4.539 1 90.31 158 GLY A CA 1
ATOM 1225 C C . GLY A 1 158 ? 17.281 -6.664 -3.977 1 90.31 158 GLY A C 1
ATOM 1226 O O . GLY A 1 158 ? 16.297 -6.824 -3.244 1 90.31 158 GLY A O 1
ATOM 1227 N N . PRO A 1 159 ? 18.094 -7.656 -4.371 1 93.19 159 PRO A N 1
ATOM 1228 C CA . PRO A 1 159 ? 17.797 -9.047 -4.035 1 93.19 159 PRO A CA 1
ATOM 1229 C C . PRO A 1 159 ? 17.906 -9.336 -2.539 1 93.19 159 PRO A C 1
ATOM 1231 O O . PRO A 1 159 ? 17.422 -10.359 -2.059 1 93.19 159 PRO A O 1
ATOM 1234 N N . GLU A 1 160 ? 18.484 -8.461 -1.802 1 90.44 160 GLU A N 1
ATOM 1235 C CA . GLU A 1 160 ? 18.688 -8.68 -0.372 1 90.44 160 GLU A CA 1
ATOM 1236 C C . GLU A 1 160 ? 17.453 -8.258 0.422 1 90.44 160 GLU A C 1
ATOM 1238 O O . GLU A 1 160 ? 17.328 -8.57 1.608 1 90.44 160 GLU A O 1
ATOM 1243 N N . GLY A 1 161 ? 16.562 -7.508 -0.22 1 90.62 161 GLY A N 1
ATOM 1244 C CA . GLY A 1 161 ? 15.336 -7.137 0.457 1 90.62 161 GLY A CA 1
ATOM 1245 C C . GLY A 1 161 ? 14.445 -8.32 0.767 1 90.62 161 GLY A C 1
ATOM 1246 O O . GLY A 1 161 ? 14.609 -9.398 0.193 1 90.62 161 GLY A O 1
ATOM 1247 N N . THR A 1 162 ? 13.539 -8.078 1.684 1 91.69 162 THR A N 1
ATOM 1248 C CA . THR A 1 162 ? 12.555 -9.109 1.975 1 91.69 162 THR A CA 1
ATOM 1249 C C . THR A 1 162 ? 11.664 -9.359 0.762 1 91.69 162 THR A C 1
ATOM 1251 O O . THR A 1 162 ? 11.688 -8.594 -0.202 1 91.69 162 THR A O 1
ATOM 1254 N N . GLU A 1 163 ? 10.938 -10.445 0.779 1 94.19 163 GLU A N 1
ATOM 1255 C CA . GLU A 1 163 ? 10.062 -10.797 -0.337 1 94.19 163 GLU A CA 1
ATOM 1256 C C . GLU A 1 163 ? 8.828 -9.906 -0.38 1 94.19 163 GLU A C 1
ATOM 1258 O O . GLU A 1 163 ? 8.102 -9.789 0.61 1 94.19 163 GLU A O 1
ATOM 1263 N N . PRO A 1 164 ? 8.586 -9.258 -1.489 1 94.62 164 PRO A N 1
ATOM 1264 C CA . PRO A 1 164 ? 7.465 -8.32 -1.544 1 94.62 164 PRO A CA 1
ATOM 1265 C C . PRO A 1 164 ? 6.18 -8.969 -2.061 1 94.62 164 PRO A C 1
ATOM 1267 O O . PRO A 1 164 ? 5.105 -8.367 -1.988 1 94.62 164 PRO A O 1
ATOM 1270 N N . GLN A 1 165 ? 6.324 -10.172 -2.598 1 97.38 165 GLN A N 1
ATOM 1271 C CA . GLN A 1 165 ? 5.168 -10.758 -3.262 1 97.38 165 GLN A CA 1
ATOM 1272 C C . GLN A 1 165 ? 5.312 -12.273 -3.379 1 97.38 165 GLN A C 1
ATOM 1274 O O . GLN A 1 165 ? 6.41 -12.781 -3.607 1 97.38 165 GLN A O 1
ATOM 1279 N N . ILE A 1 166 ? 4.23 -12.922 -3.199 1 98.31 166 ILE A N 1
ATOM 1280 C CA . ILE A 1 166 ? 4.113 -14.352 -3.488 1 98.31 166 ILE A CA 1
ATOM 1281 C C . ILE A 1 166 ? 3.018 -14.578 -4.527 1 98.31 166 ILE A C 1
ATOM 1283 O O . ILE A 1 166 ? 1.944 -13.977 -4.449 1 98.31 166 ILE A O 1
ATOM 1287 N N . ASN A 1 167 ? 3.324 -15.43 -5.453 1 98.56 167 ASN A N 1
ATOM 1288 C CA . ASN A 1 167 ? 2.309 -15.875 -6.398 1 98.56 167 ASN A CA 1
ATOM 1289 C C . ASN A 1 167 ? 2.113 -17.391 -6.336 1 98.56 167 ASN A C 1
ATOM 1291 O O . ASN A 1 167 ? 3.082 -18.141 -6.402 1 98.56 167 ASN A O 1
ATOM 1295 N N . PHE A 1 168 ? 0.909 -17.719 -6.152 1 98.88 168 PHE A N 1
ATOM 1296 C CA . PHE A 1 168 ? 0.462 -19.094 -6.359 1 98.88 168 PHE A CA 1
ATOM 1297 C C . PHE A 1 168 ? -0.287 -19.234 -7.68 1 98.88 168 PHE A C 1
ATOM 1299 O O . PHE A 1 168 ? -1.364 -18.656 -7.848 1 98.88 168 PHE A O 1
ATOM 1306 N N . LEU A 1 169 ? 0.273 -19.969 -8.594 1 98.88 169 LEU A N 1
ATOM 1307 C CA . LEU A 1 169 ? -0.356 -20.188 -9.891 1 98.88 169 LEU A CA 1
ATOM 1308 C C . LEU A 1 169 ? -0.933 -21.609 -9.977 1 98.88 169 LEU A C 1
ATOM 1310 O O . LEU A 1 169 ? -0.206 -22.562 -10.258 1 98.88 169 LEU A O 1
ATOM 1314 N N . PHE A 1 170 ? -2.189 -21.672 -9.812 1 98.88 170 PHE A N 1
ATOM 1315 C CA . PHE A 1 170 ? -2.875 -22.953 -9.812 1 98.88 170 PHE A CA 1
ATOM 1316 C C . PHE A 1 170 ? -3.158 -23.422 -11.234 1 98.88 170 PHE A C 1
ATOM 1318 O O . PHE A 1 170 ? -3.73 -22.688 -12.031 1 98.88 170 PHE A O 1
ATOM 1325 N N . ALA A 1 171 ? -2.811 -24.656 -11.492 1 98.81 171 ALA A N 1
ATOM 1326 C CA . ALA A 1 171 ? -3.104 -25.25 -12.797 1 98.81 171 ALA A CA 1
ATOM 1327 C C . ALA A 1 171 ? -4.504 -25.859 -12.82 1 98.81 171 ALA A C 1
ATOM 1329 O O . ALA A 1 171 ? -4.766 -26.844 -12.141 1 98.81 171 ALA A O 1
ATOM 1330 N N . PHE A 1 172 ? -5.355 -25.312 -13.617 1 98.44 172 PHE A N 1
ATOM 1331 C CA . PHE A 1 172 ? -6.703 -25.844 -13.789 1 98.44 172 PHE A CA 1
ATOM 1332 C C . PHE A 1 172 ? -6.844 -26.531 -15.141 1 98.44 172 PHE A C 1
ATOM 1334 O O . PHE A 1 172 ? -7.953 -26.859 -15.57 1 98.44 172 PHE A O 1
ATOM 1341 N N . SER A 1 173 ? -5.824 -26.672 -15.82 1 98.12 173 SER A N 1
ATOM 1342 C CA . SER A 1 173 ? -5.496 -27.594 -16.906 1 98.12 173 SER A CA 1
ATOM 1343 C C . SER A 1 173 ? -4.043 -28.047 -16.828 1 98.12 173 SER A C 1
ATOM 1345 O O . SER A 1 173 ? -3.258 -27.5 -16.047 1 98.12 173 SER A O 1
ATOM 1347 N N . ASP A 1 174 ? -3.721 -29.078 -17.625 1 98.38 174 ASP A N 1
ATOM 1348 C CA . ASP A 1 174 ? -2.311 -29.453 -17.688 1 98.38 174 ASP A CA 1
ATOM 1349 C C . ASP A 1 174 ? -1.471 -28.328 -18.297 1 98.38 174 ASP A C 1
ATOM 1351 O O . ASP A 1 174 ? -1.876 -27.719 -19.281 1 98.38 174 ASP A O 1
ATOM 1355 N N . PHE A 1 175 ? -0.371 -27.969 -17.656 1 98.62 175 PHE A N 1
ATOM 1356 C CA . PHE A 1 175 ? 0.619 -27.031 -18.172 1 98.62 175 PHE A CA 1
ATOM 1357 C C . PHE A 1 175 ? 1.744 -27.781 -18.891 1 98.62 175 PHE A C 1
ATOM 1359 O O . PHE A 1 175 ? 2.387 -28.656 -18.281 1 98.62 175 PHE A O 1
ATOM 1366 N N . THR A 1 176 ? 1.956 -27.5 -20.078 1 98.31 176 THR A N 1
ATOM 1367 C CA . THR A 1 176 ? 3.057 -28.062 -20.844 1 98.31 176 THR A CA 1
ATOM 1368 C C . THR A 1 176 ? 3.887 -26.969 -21.5 1 98.31 176 THR A C 1
ATOM 1370 O O . THR A 1 176 ? 3.441 -25.812 -21.594 1 98.31 176 THR A O 1
ATOM 1373 N N . ALA A 1 177 ? 5.055 -27.328 -21.922 1 97.81 177 ALA A N 1
ATOM 1374 C CA . ALA A 1 177 ? 5.914 -26.375 -22.625 1 97.81 177 ALA A CA 1
ATOM 1375 C C . ALA A 1 177 ? 5.227 -25.828 -23.875 1 97.81 177 ALA A C 1
ATOM 1377 O O . ALA A 1 177 ? 5.449 -24.688 -24.25 1 97.81 177 ALA A O 1
ATOM 1378 N N . ASP A 1 178 ? 4.309 -26.578 -24.422 1 98 178 ASP A N 1
ATOM 1379 C CA . ASP A 1 178 ? 3.697 -26.203 -25.688 1 98 178 ASP A CA 1
ATOM 1380 C C . ASP A 1 178 ? 2.463 -25.328 -25.484 1 98 178 ASP A C 1
ATOM 1382 O O . ASP A 1 178 ? 2.072 -24.578 -26.359 1 98 178 ASP A O 1
ATOM 1386 N N . ASN A 1 179 ? 1.852 -25.453 -24.312 1 97.81 179 ASN A N 1
ATOM 1387 C CA . ASN A 1 179 ? 0.576 -24.75 -24.188 1 97.81 179 ASN A CA 1
ATOM 1388 C C . ASN A 1 179 ? 0.685 -23.562 -23.25 1 97.81 179 ASN A C 1
ATOM 1390 O O . ASN A 1 179 ? -0.295 -23.172 -22.609 1 97.81 179 ASN A O 1
ATOM 1394 N N . GLY A 1 180 ? 1.879 -23.047 -23.047 1 97.25 180 GLY A N 1
ATOM 1395 C CA . GLY A 1 180 ? 2.029 -21.766 -22.391 1 97.25 180 GLY A CA 1
ATOM 1396 C C . GLY A 1 180 ? 2.346 -21.891 -20.906 1 97.25 180 GLY A C 1
ATOM 1397 O O . GLY A 1 180 ? 2.051 -20.984 -20.125 1 97.25 180 GLY A O 1
ATOM 1398 N N . ALA A 1 181 ? 2.943 -22.984 -20.484 1 98.56 181 ALA A N 1
ATOM 1399 C CA . ALA A 1 181 ? 3.389 -23.109 -19.109 1 98.56 181 ALA A CA 1
ATOM 1400 C C . ALA A 1 181 ? 4.242 -21.922 -18.703 1 98.56 181 ALA A C 1
ATOM 1402 O O . ALA A 1 181 ? 5.066 -21.438 -19.484 1 98.56 181 ALA A O 1
ATOM 1403 N N . THR A 1 182 ? 3.969 -21.438 -17.469 1 98.38 182 THR A N 1
ATOM 1404 C CA . THR A 1 182 ? 4.816 -20.375 -16.938 1 98.38 182 THR A CA 1
ATOM 1405 C C . THR A 1 182 ? 6.289 -20.781 -17 1 98.38 182 THR A C 1
ATOM 1407 O O . THR A 1 182 ? 6.645 -21.922 -16.703 1 98.38 182 THR A O 1
ATOM 1410 N N . ARG A 1 183 ? 7.051 -19.859 -17.422 1 98.06 183 ARG A N 1
ATOM 1411 C CA . ARG A 1 183 ? 8.492 -20.062 -17.5 1 98.06 183 ARG A CA 1
ATOM 1412 C C . ARG A 1 183 ? 9.219 -19.188 -16.484 1 98.06 183 ARG A C 1
ATOM 1414 O O . ARG A 1 183 ? 8.773 -18.078 -16.188 1 98.06 183 ARG A O 1
ATOM 1421 N N . LEU A 1 184 ? 10.281 -19.672 -15.922 1 98.25 184 LEU A N 1
ATOM 1422 C CA . LEU A 1 184 ? 11.078 -18.859 -15.016 1 98.25 184 LEU A CA 1
ATOM 1423 C C . LEU A 1 184 ? 12.562 -19.172 -15.164 1 98.25 184 LEU A C 1
ATOM 1425 O O . LEU A 1 184 ? 12.938 -20.203 -15.734 1 98.25 184 LEU A O 1
ATOM 1429 N N . ILE A 1 185 ? 13.406 -18.297 -14.773 1 98.44 185 ILE A N 1
ATOM 1430 C CA . ILE A 1 185 ? 14.852 -18.484 -14.742 1 98.44 185 ILE A CA 1
ATOM 1431 C C . ILE A 1 185 ? 15.289 -18.875 -13.336 1 98.44 185 ILE A C 1
ATOM 1433 O O . ILE A 1 185 ? 15.375 -18.031 -12.438 1 98.44 185 ILE A O 1
ATOM 1437 N N . PRO A 1 186 ? 15.578 -20.156 -13.125 1 98.31 186 PRO A N 1
ATOM 1438 C CA . PRO A 1 186 ? 15.93 -20.578 -11.766 1 98.31 186 PRO A CA 1
ATOM 1439 C C . PRO A 1 186 ? 17.125 -19.812 -11.195 1 98.31 186 PRO A C 1
ATOM 1441 O O . PRO A 1 186 ? 18.156 -19.688 -11.859 1 98.31 186 PRO A O 1
ATOM 1444 N N . GLY A 1 187 ? 16.922 -19.312 -9.984 1 98.12 187 GLY A N 1
ATOM 1445 C CA . GLY A 1 187 ? 18 -18.609 -9.289 1 98.12 187 GLY A CA 1
ATOM 1446 C C . GLY A 1 187 ? 17.984 -17.109 -9.523 1 98.12 187 GLY A C 1
ATOM 1447 O O . GLY A 1 187 ? 18.719 -16.375 -8.859 1 98.12 187 GLY A O 1
ATOM 1448 N N . SER A 1 188 ? 17.188 -16.609 -10.43 1 98 188 SER A N 1
ATOM 1449 C CA . SER A 1 188 ? 17.219 -15.203 -10.805 1 98 188 SER A CA 1
ATOM 1450 C C . SER A 1 188 ? 16.688 -14.328 -9.672 1 98 188 SER A C 1
ATOM 1452 O O . SER A 1 188 ? 16.859 -13.109 -9.688 1 98 188 SER A O 1
ATOM 1454 N N . ASN A 1 189 ? 16.016 -14.906 -8.672 1 97.25 189 ASN A N 1
ATOM 1455 C CA . ASN A 1 189 ? 15.594 -14.164 -7.488 1 97.25 189 ASN A CA 1
ATOM 1456 C C . ASN A 1 189 ? 16.781 -13.609 -6.715 1 97.25 189 ASN A C 1
ATOM 1458 O O . ASN A 1 189 ? 16.625 -12.703 -5.895 1 97.25 189 ASN A O 1
ATOM 1462 N N . LYS A 1 190 ? 17.969 -14.117 -7.031 1 97.19 190 LYS A N 1
ATOM 1463 C CA . LYS A 1 190 ? 19.172 -13.68 -6.332 1 97.19 190 LYS A CA 1
ATOM 1464 C C . LYS A 1 190 ? 20.031 -12.797 -7.227 1 97.19 190 LYS A C 1
ATOM 1466 O O . LYS A 1 190 ? 21.078 -12.312 -6.805 1 97.19 190 LYS A O 1
ATOM 1471 N N . TRP A 1 191 ? 19.609 -12.578 -8.516 1 96.94 191 TRP A N 1
ATOM 1472 C CA . TRP A 1 191 ? 20.359 -11.711 -9.43 1 96.94 191 TRP A CA 1
ATOM 1473 C C . TRP A 1 191 ? 20.203 -10.25 -9.039 1 96.94 191 TRP A C 1
ATOM 1475 O O . TRP A 1 191 ? 19.156 -9.844 -8.523 1 96.94 191 TRP A O 1
ATOM 1485 N N . PRO A 1 192 ? 21.25 -9.461 -9.367 1 94.12 192 PRO A N 1
ATOM 1486 C CA . PRO A 1 192 ? 20.969 -8.023 -9.367 1 94.12 192 PRO A CA 1
ATOM 1487 C C . PRO A 1 192 ? 19.797 -7.66 -10.273 1 94.12 192 PRO A C 1
ATOM 1489 O O . PRO A 1 192 ? 19.609 -8.266 -11.328 1 94.12 192 PRO A O 1
ATOM 1492 N N . PHE A 1 193 ? 19 -6.648 -9.906 1 92.25 193 PHE A N 1
ATOM 1493 C CA . PHE A 1 193 ? 17.734 -6.395 -10.578 1 92.25 193 PHE A CA 1
ATOM 1494 C C . PHE A 1 193 ? 17.969 -5.672 -11.898 1 92.25 193 PHE A C 1
ATOM 1496 O O . PHE A 1 193 ? 17.031 -5.484 -12.68 1 92.25 193 PHE A O 1
ATOM 1503 N N . ASP A 1 194 ? 19.203 -5.305 -12.211 1 90.88 194 ASP A N 1
ATOM 1504 C CA . ASP A 1 194 ? 19.531 -4.797 -13.539 1 90.88 194 ASP A CA 1
ATOM 1505 C C . ASP A 1 194 ? 19.844 -5.938 -14.5 1 90.88 194 ASP A C 1
ATOM 1507 O O . ASP A 1 194 ? 20.141 -5.703 -15.68 1 90.88 194 ASP A O 1
ATOM 1511 N N . GLN A 1 195 ? 19.906 -7.184 -14.031 1 93.81 195 GLN A N 1
ATOM 1512 C CA . GLN A 1 195 ? 19.969 -8.383 -14.867 1 93.81 195 GLN A CA 1
ATOM 1513 C C . GLN A 1 195 ? 18.578 -8.883 -15.219 1 93.81 195 GLN A C 1
ATOM 1515 O O . GLN A 1 195 ? 17.797 -9.273 -14.344 1 93.81 195 GLN A O 1
ATOM 1520 N N . ARG A 1 196 ? 18.219 -9.055 -16.484 1 91.81 196 ARG A N 1
ATOM 1521 C CA . ARG A 1 196 ? 16.844 -9.273 -16.938 1 91.81 196 ARG A CA 1
ATOM 1522 C C . ARG A 1 196 ? 16.688 -10.648 -17.578 1 91.81 196 ARG A C 1
ATOM 1524 O O . ARG A 1 196 ? 15.562 -11.133 -17.75 1 91.81 196 ARG A O 1
ATOM 1531 N N . GLY A 1 197 ? 17.781 -11.25 -17.938 1 93.94 197 GLY A N 1
ATOM 1532 C CA . GLY A 1 197 ? 17.719 -12.57 -18.547 1 93.94 197 GLY A CA 1
ATOM 1533 C C . GLY A 1 197 ? 17.047 -12.578 -19.906 1 93.94 197 GLY A C 1
ATOM 1534 O O . GLY A 1 197 ? 16.781 -11.523 -20.469 1 93.94 197 GLY A O 1
ATOM 1535 N N . ASN A 1 198 ? 16.891 -13.758 -20.453 1 94.25 198 ASN A N 1
ATOM 1536 C CA . ASN A 1 198 ? 16.188 -13.969 -21.719 1 94.25 198 ASN A CA 1
ATOM 1537 C C . ASN A 1 198 ? 15.445 -15.305 -21.734 1 94.25 198 ASN A C 1
ATOM 1539 O O . ASN A 1 198 ? 15.625 -16.125 -20.828 1 94.25 198 ASN A O 1
ATOM 1543 N N . MET A 1 199 ? 14.633 -15.508 -22.75 1 94.81 199 MET A N 1
ATOM 1544 C CA . MET A 1 199 ? 13.703 -16.641 -22.797 1 94.81 199 MET A CA 1
ATOM 1545 C C . MET A 1 199 ? 14.469 -17.953 -22.875 1 94.81 199 MET A C 1
ATOM 1547 O O . MET A 1 199 ? 14.016 -18.969 -22.344 1 94.81 199 MET A O 1
ATOM 1551 N N . GLU A 1 200 ? 15.625 -17.922 -23.469 1 95.81 200 GLU A N 1
ATOM 1552 C CA . GLU A 1 200 ? 16.406 -19.156 -23.625 1 95.81 200 GLU A CA 1
ATOM 1553 C C . GLU A 1 200 ? 16.906 -19.656 -22.281 1 95.81 200 GLU A C 1
ATOM 1555 O O . GLU A 1 200 ? 17.25 -20.828 -22.141 1 95.81 200 GLU A O 1
ATOM 1560 N N . GLN A 1 201 ? 16.938 -18.797 -21.328 1 97.44 201 GLN A N 1
ATOM 1561 C CA . GLN A 1 201 ? 17.453 -19.125 -20 1 97.44 201 GLN A CA 1
ATOM 1562 C C . GLN A 1 201 ? 16.344 -19.703 -19.125 1 97.44 201 GLN A C 1
ATOM 1564 O O . GLN A 1 201 ? 16.609 -20.188 -18.016 1 97.44 201 GLN A O 1
ATOM 1569 N N . THR A 1 202 ? 15.133 -19.688 -19.609 1 98.19 202 THR A N 1
ATOM 1570 C CA . THR A 1 202 ? 13.992 -20.109 -18.781 1 98.19 202 THR A CA 1
ATOM 1571 C C . THR A 1 202 ? 13.766 -21.609 -18.906 1 98.19 202 THR A C 1
ATOM 1573 O O . THR A 1 202 ? 14.234 -22.25 -19.844 1 98.19 202 THR A O 1
ATOM 1576 N N . ILE A 1 203 ? 13.125 -22.172 -17.922 1 98.5 203 ILE A N 1
ATOM 1577 C CA . ILE A 1 203 ? 12.555 -23.5 -17.969 1 98.5 203 ILE A CA 1
ATOM 1578 C C . ILE A 1 203 ? 11.039 -23.422 -17.766 1 98.5 203 ILE A C 1
ATOM 1580 O O . ILE A 1 203 ? 10.555 -22.562 -17.031 1 98.5 203 ILE A O 1
ATOM 1584 N N . PRO A 1 204 ? 10.266 -24.281 -18.422 1 98.44 204 PRO A N 1
ATOM 1585 C CA . PRO A 1 204 ? 8.812 -24.297 -18.219 1 98.44 204 PRO A CA 1
ATOM 1586 C C . PRO A 1 204 ? 8.422 -24.969 -16.906 1 98.44 204 PRO A C 1
ATOM 1588 O O . PRO A 1 204 ? 9.008 -25.984 -16.516 1 98.44 204 PRO A O 1
ATOM 1591 N N . ALA A 1 205 ? 7.5 -24.453 -16.141 1 98.75 205 ALA A N 1
ATOM 1592 C CA . ALA A 1 205 ? 6.879 -25.094 -14.992 1 98.75 205 ALA A CA 1
ATOM 1593 C C . ALA A 1 205 ? 5.758 -26.031 -15.43 1 98.75 205 ALA A C 1
ATOM 1595 O O . ALA A 1 205 ? 4.578 -25.688 -15.336 1 98.75 205 ALA A O 1
ATOM 1596 N N . GLU A 1 206 ? 6.129 -27.188 -15.867 1 98.69 206 GLU A N 1
ATOM 1597 C CA . GLU A 1 206 ? 5.129 -28.156 -16.281 1 98.69 206 GLU A CA 1
ATOM 1598 C C . GLU A 1 206 ? 4.391 -28.75 -15.086 1 98.69 206 GLU A C 1
ATOM 1600 O O . GLU A 1 206 ? 5.008 -29.109 -14.086 1 98.69 206 GLU A O 1
ATOM 1605 N N . MET A 1 207 ? 3.061 -28.797 -15.242 1 98.75 207 MET A N 1
ATOM 1606 C CA . MET A 1 207 ? 2.199 -29.188 -14.125 1 98.75 207 MET A CA 1
ATOM 1607 C C . MET A 1 207 ? 0.979 -29.953 -14.625 1 98.75 207 MET A C 1
ATOM 1609 O O . MET A 1 207 ? 0.586 -29.828 -15.781 1 98.75 207 MET A O 1
ATOM 1613 N N . LYS A 1 208 ? 0.47 -30.781 -13.727 1 98.75 208 LYS A N 1
ATOM 1614 C CA . LYS A 1 208 ? -0.831 -31.406 -13.945 1 98.75 208 LYS A CA 1
ATOM 1615 C C . LYS A 1 208 ? -1.943 -30.609 -13.266 1 98.75 208 LYS A C 1
ATOM 1617 O O . LYS A 1 208 ? -1.687 -29.828 -12.344 1 98.75 208 LYS A O 1
ATOM 1622 N N . THR A 1 209 ? -3.164 -30.812 -13.781 1 98.69 209 THR A N 1
ATOM 1623 C CA . THR A 1 209 ? -4.316 -30.188 -13.148 1 98.69 209 THR A CA 1
ATOM 1624 C C . THR A 1 209 ? -4.336 -30.484 -11.648 1 98.69 209 THR A C 1
ATOM 1626 O O . THR A 1 209 ? -4.199 -31.641 -11.234 1 98.69 209 THR A O 1
ATOM 1629 N N . GLY A 1 210 ? -4.41 -29.391 -10.836 1 98.69 210 GLY A N 1
ATOM 1630 C CA . GLY A 1 210 ? -4.406 -29.547 -9.391 1 98.69 210 GLY A CA 1
ATOM 1631 C C . GLY A 1 210 ? -3.09 -29.156 -8.75 1 98.69 210 GLY A C 1
ATOM 1632 O O . GLY A 1 210 ? -3.021 -28.938 -7.535 1 98.69 210 GLY A O 1
ATOM 1633 N N . ASP A 1 211 ? -1.997 -29.094 -9.562 1 98.88 211 ASP A N 1
ATOM 1634 C CA . ASP A 1 211 ? -0.716 -28.594 -9.078 1 98.88 211 ASP A CA 1
ATOM 1635 C C . ASP A 1 211 ? -0.732 -27.062 -8.977 1 98.88 211 ASP A C 1
ATOM 1637 O O . ASP A 1 211 ? -1.658 -26.406 -9.461 1 98.88 211 ASP A O 1
ATOM 1641 N N . CYS A 1 212 ? 0.249 -26.516 -8.305 1 98.94 212 CYS A N 1
ATOM 1642 C CA . CYS A 1 212 ? 0.403 -25.078 -8.141 1 98.94 212 CYS A CA 1
ATOM 1643 C C . CYS A 1 212 ? 1.873 -24.672 -8.18 1 98.94 212 CYS A C 1
ATOM 1645 O O . CYS A 1 212 ? 2.711 -25.328 -7.547 1 98.94 212 CYS A O 1
ATOM 1647 N N . LEU A 1 213 ? 2.191 -23.703 -8.953 1 98.94 213 LEU A N 1
ATOM 1648 C CA . LEU A 1 213 ? 3.527 -23.125 -8.945 1 98.94 213 LEU A CA 1
ATOM 1649 C C . LEU A 1 213 ? 3.623 -22 -7.914 1 98.94 213 LEU A C 1
ATOM 1651 O O . LEU A 1 213 ? 2.838 -21.047 -7.949 1 98.94 213 LEU A O 1
ATOM 1655 N N . LEU A 1 214 ? 4.527 -22.141 -6.965 1 98.88 214 LEU A N 1
ATOM 1656 C CA . LEU A 1 214 ? 4.879 -21.109 -5.988 1 98.88 214 LEU A CA 1
ATOM 1657 C C . LEU A 1 214 ? 6.098 -20.312 -6.445 1 98.88 214 LEU A C 1
ATOM 1659 O O . LEU A 1 214 ? 7.176 -20.891 -6.641 1 98.88 214 LEU A O 1
ATOM 1663 N N . ILE A 1 215 ? 5.941 -18.969 -6.645 1 98.69 215 ILE A N 1
ATOM 1664 C CA . ILE A 1 215 ? 7.086 -18.125 -6.965 1 98.69 215 ILE A CA 1
ATOM 1665 C C . ILE A 1 215 ? 7.004 -16.828 -6.164 1 98.69 215 ILE A C 1
ATOM 1667 O O . ILE A 1 215 ? 5.93 -16.453 -5.695 1 98.69 215 ILE A O 1
ATOM 1671 N N . GLY A 1 216 ? 8.156 -16.203 -5.977 1 97 216 GLY A N 1
ATOM 1672 C CA . GLY A 1 216 ? 8.211 -14.875 -5.379 1 97 216 GLY A CA 1
ATOM 1673 C C . GLY A 1 216 ? 8.211 -13.758 -6.406 1 97 216 GLY A C 1
ATOM 1674 O O . GLY A 1 216 ? 8.141 -14.016 -7.609 1 97 216 GLY A O 1
ATOM 1675 N N . GLY A 1 217 ? 8.25 -12.57 -5.91 1 96.31 217 GLY A N 1
ATOM 1676 C CA . GLY A 1 217 ? 8.242 -11.406 -6.785 1 96.31 217 GLY A CA 1
ATOM 1677 C C . GLY A 1 217 ? 9.602 -11.117 -7.387 1 96.31 217 GLY A C 1
ATOM 1678 O O . GLY A 1 217 ? 9.711 -10.328 -8.328 1 96.31 217 GLY A O 1
ATOM 1679 N N . LYS A 1 218 ? 10.641 -11.789 -6.934 1 96.56 218 LYS A N 1
ATOM 1680 C CA . LYS A 1 218 ? 12 -11.453 -7.324 1 96.56 218 LYS A CA 1
ATOM 1681 C C . LYS A 1 218 ? 12.469 -12.32 -8.492 1 96.56 218 LYS A C 1
ATOM 1683 O O . LYS A 1 218 ? 13.469 -12.008 -9.148 1 96.56 218 LYS A O 1
ATOM 1688 N N . VAL A 1 219 ? 11.812 -13.383 -8.727 1 97.56 219 VAL A N 1
ATOM 1689 C CA . VAL A 1 219 ? 12.266 -14.297 -9.773 1 97.56 219 VAL A CA 1
ATOM 1690 C C . VAL A 1 219 ? 11.773 -13.812 -11.133 1 97.56 219 VAL A C 1
ATOM 1692 O O . VAL A 1 219 ? 10.641 -13.336 -11.266 1 97.56 219 VAL A O 1
ATOM 1695 N N . ILE A 1 220 ? 12.609 -13.906 -12.117 1 96.69 220 ILE A N 1
ATOM 1696 C CA . ILE A 1 220 ? 12.219 -13.562 -13.484 1 96.69 220 ILE A CA 1
ATOM 1697 C C . ILE A 1 220 ? 11.344 -14.664 -14.07 1 96.69 220 ILE A C 1
ATOM 1699 O O . ILE A 1 220 ? 11.727 -15.836 -14.047 1 96.69 220 ILE A O 1
ATOM 1703 N N . HIS A 1 221 ? 10.227 -14.273 -14.578 1 97.12 221 HIS A N 1
ATOM 1704 C CA . HIS A 1 221 ? 9.297 -15.258 -15.117 1 97.12 221 HIS A CA 1
ATOM 1705 C C . HIS A 1 221 ? 8.414 -14.641 -16.203 1 97.12 221 HIS A C 1
ATOM 1707 O O . HIS A 1 221 ? 8.5 -13.438 -16.453 1 97.12 221 HIS A O 1
ATOM 1713 N N . ALA A 1 222 ? 7.66 -15.508 -16.859 1 95.81 222 ALA A N 1
ATOM 1714 C CA . ALA A 1 222 ? 6.68 -15.117 -17.875 1 95.81 222 ALA A CA 1
ATOM 1715 C C . ALA A 1 222 ? 5.762 -16.281 -18.219 1 95.81 222 ALA A C 1
ATOM 1717 O O . ALA A 1 222 ? 6.137 -17.453 -18.062 1 95.81 222 ALA A O 1
ATOM 1718 N N . MET A 1 223 ? 4.574 -15.898 -18.656 1 95.62 223 MET A N 1
ATOM 1719 C CA . MET A 1 223 ? 3.816 -16.938 -19.359 1 95.62 223 MET A CA 1
ATOM 1720 C C . MET A 1 223 ? 4.539 -17.359 -20.625 1 95.62 223 MET A C 1
ATOM 1722 O O . MET A 1 223 ? 5.031 -16.531 -21.391 1 95.62 223 MET A O 1
ATOM 1726 N N . GLY A 1 224 ? 4.629 -18.656 -20.859 1 96.5 224 GLY A N 1
ATOM 1727 C CA . GLY A 1 224 ? 5.215 -19.172 -22.094 1 96.5 224 GLY A CA 1
ATOM 1728 C C . GLY A 1 224 ? 4.301 -19.016 -23.297 1 96.5 224 GLY A C 1
ATOM 1729 O O . GLY A 1 224 ? 3.115 -18.719 -23.141 1 96.5 224 GLY A O 1
ATOM 1730 N N . GLU A 1 225 ? 4.941 -19.188 -24.422 1 96.75 225 GLU A N 1
ATOM 1731 C CA . GLU A 1 225 ? 4.16 -19.219 -25.656 1 96.75 225 GLU A CA 1
ATOM 1732 C C . GLU A 1 225 ? 3.174 -20.375 -25.672 1 96.75 225 GLU A C 1
ATOM 1734 O O . GLU A 1 225 ? 3.535 -21.5 -25.344 1 96.75 225 GLU A O 1
ATOM 1739 N N . ASN A 1 226 ? 1.928 -20.031 -25.938 1 97.69 226 ASN A N 1
ATOM 1740 C CA . ASN A 1 226 ? 0.966 -21.094 -26.219 1 97.69 226 ASN A CA 1
ATOM 1741 C C . ASN A 1 226 ? 0.905 -21.406 -27.719 1 97.69 226 ASN A C 1
ATOM 1743 O O . ASN A 1 226 ? 0.286 -20.656 -28.484 1 97.69 226 ASN A O 1
ATOM 1747 N N . LYS A 1 227 ? 1.449 -22.484 -28.094 1 97.88 227 LYS A N 1
ATOM 1748 C CA . LYS A 1 227 ? 1.534 -22.875 -29.5 1 97.88 227 LYS A CA 1
ATOM 1749 C C . LYS A 1 227 ? 0.333 -23.734 -29.891 1 97.88 227 LYS A C 1
ATOM 1751 O O . LYS A 1 227 ? 0.184 -24.094 -31.062 1 97.88 227 LYS A O 1
ATOM 1756 N N . THR A 1 228 ? -0.45 -24.016 -28.984 1 97.75 228 THR A N 1
ATOM 1757 C CA . THR A 1 228 ? -1.586 -24.906 -29.234 1 97.75 228 THR A CA 1
ATOM 1758 C C . THR A 1 228 ? -2.852 -24.094 -29.5 1 97.75 228 THR A C 1
ATOM 1760 O O . THR A 1 228 ? -2.818 -22.859 -29.5 1 97.75 228 THR A O 1
ATOM 1763 N N . GLU A 1 229 ? -3.961 -24.875 -29.734 1 96.88 229 GLU A N 1
ATOM 1764 C CA . GLU A 1 229 ? -5.262 -24.25 -29.938 1 96.88 229 GLU A CA 1
ATOM 1765 C C . GLU A 1 229 ? -6.129 -24.359 -28.688 1 96.88 229 GLU A C 1
ATOM 1767 O O . GLU A 1 229 ? -7.285 -23.938 -28.688 1 96.88 229 GLU A O 1
ATOM 1772 N N . THR A 1 230 ? -5.504 -24.859 -27.672 1 95.75 230 THR A N 1
ATOM 1773 C CA . THR A 1 230 ? -6.262 -25.062 -26.453 1 95.75 230 THR A CA 1
ATOM 1774 C C . THR A 1 230 ? -6.012 -23.922 -25.469 1 95.75 230 THR A C 1
ATOM 1776 O O . THR A 1 230 ? -5.043 -23.172 -25.609 1 95.75 230 THR A O 1
ATOM 1779 N N . GLU A 1 231 ? -6.922 -23.828 -24.5 1 96.19 231 GLU A N 1
ATOM 1780 C CA . GLU A 1 231 ? -6.785 -22.812 -23.453 1 96.19 231 GLU A CA 1
ATOM 1781 C C . GLU A 1 231 ? -6.062 -23.391 -22.234 1 96.19 231 GLU A C 1
ATOM 1783 O O . GLU A 1 231 ? -6.473 -24.406 -21.688 1 96.19 231 GLU A O 1
ATOM 1788 N N . ARG A 1 232 ? -4.984 -22.844 -21.938 1 97.38 232 ARG A N 1
ATOM 1789 C CA . ARG A 1 232 ? -4.344 -23.125 -20.656 1 97.38 232 ARG A CA 1
ATOM 1790 C C . ARG A 1 232 ? -5.027 -22.375 -19.516 1 97.38 232 ARG A C 1
ATOM 1792 O O . ARG A 1 232 ? -5.055 -21.141 -19.516 1 97.38 232 ARG A O 1
ATOM 1799 N N . LYS A 1 233 ? -5.59 -23.109 -18.578 1 97.81 233 LYS A N 1
ATOM 1800 C CA . LYS A 1 233 ? -6.387 -22.516 -17.516 1 97.81 233 LYS A CA 1
ATOM 1801 C C . LYS A 1 233 ? -5.578 -22.406 -16.219 1 97.81 233 LYS A C 1
ATOM 1803 O O . LYS A 1 233 ? -5.082 -23.406 -15.695 1 97.81 233 LYS A O 1
ATOM 1808 N N . CYS A 1 234 ? -5.457 -21.156 -15.781 1 97.81 234 CYS A N 1
ATOM 1809 C CA . CYS A 1 234 ? -4.695 -20.812 -14.586 1 97.81 234 CYS A CA 1
ATOM 1810 C C . CYS A 1 234 ? -5.469 -19.859 -13.695 1 97.81 234 CYS A C 1
ATOM 1812 O O . CYS A 1 234 ? -6.156 -18.969 -14.188 1 97.81 234 CYS A O 1
ATOM 1814 N N . THR A 1 235 ? -5.449 -20.062 -12.406 1 98.06 235 THR A N 1
ATOM 1815 C CA . THR A 1 235 ? -5.879 -19.078 -11.43 1 98.06 235 THR A CA 1
ATOM 1816 C C . THR A 1 235 ? -4.715 -18.641 -10.539 1 98.06 235 THR A C 1
ATOM 1818 O O . THR A 1 235 ? -4.016 -19.484 -9.977 1 98.06 235 THR A O 1
ATOM 1821 N N . GLN A 1 236 ? -4.539 -17.406 -10.492 1 98.06 236 GLN A N 1
ATOM 1822 C CA . GLN A 1 236 ? -3.426 -16.828 -9.742 1 98.06 236 GLN A CA 1
ATOM 1823 C C . GLN A 1 236 ? -3.9 -16.234 -8.414 1 98.06 236 GLN A C 1
ATOM 1825 O O . GLN A 1 236 ? -4.906 -15.523 -8.375 1 98.06 236 GLN A O 1
ATOM 1830 N N . LEU A 1 237 ? -3.266 -16.578 -7.348 1 98.69 237 LEU A N 1
ATOM 1831 C CA . LEU A 1 237 ? -3.383 -15.93 -6.047 1 98.69 237 LEU A CA 1
ATOM 1832 C C . LEU A 1 237 ? -2.107 -15.164 -5.707 1 98.69 237 LEU A C 1
ATOM 1834 O O . LEU A 1 237 ? -1.047 -15.766 -5.527 1 98.69 237 LEU A O 1
ATOM 1838 N N . THR A 1 238 ? -2.199 -13.859 -5.641 1 98.5 238 THR A N 1
ATOM 1839 C CA . THR A 1 238 ? -1.06 -13.008 -5.312 1 98.5 238 THR A CA 1
ATOM 1840 C C . THR A 1 238 ? -1.195 -12.445 -3.904 1 98.5 238 THR A C 1
ATOM 1842 O O . THR A 1 238 ? -2.23 -11.867 -3.557 1 98.5 238 THR A O 1
ATOM 1845 N N . VAL A 1 239 ? -0.149 -12.633 -3.135 1 98.75 239 VAL A N 1
ATOM 1846 C CA . VAL A 1 239 ? -0.131 -12.18 -1.749 1 98.75 239 VAL A CA 1
ATOM 1847 C C . VAL A 1 239 ? 1.027 -11.203 -1.541 1 98.75 239 VAL A C 1
ATOM 1849 O O . VAL A 1 239 ? 2.131 -11.43 -2.045 1 98.75 239 VAL A O 1
ATOM 1852 N N . ILE A 1 240 ? 0.756 -10.156 -0.771 1 98.5 240 ILE A N 1
ATOM 1853 C CA . ILE A 1 240 ? 1.768 -9.133 -0.532 1 98.5 240 ILE A CA 1
ATOM 1854 C C . ILE A 1 240 ? 1.746 -8.719 0.938 1 98.5 240 ILE A C 1
ATOM 1856 O O . ILE A 1 240 ? 0.79 -9.016 1.658 1 98.5 240 ILE A O 1
ATOM 1860 N N . PRO A 1 241 ? 2.85 -8.062 1.371 1 97.12 241 PRO A N 1
ATOM 1861 C CA . PRO A 1 241 ? 2.752 -7.41 2.68 1 97.12 241 PRO A CA 1
ATOM 1862 C C . PRO A 1 241 ? 1.591 -6.422 2.764 1 97.12 241 PRO A C 1
ATOM 1864 O O . PRO A 1 241 ? 1.304 -5.719 1.791 1 97.12 241 PRO A O 1
ATOM 1867 N N . SER A 1 242 ? 1 -6.34 3.932 1 97.06 242 SER A N 1
ATOM 1868 C CA . SER A 1 242 ? -0.267 -5.621 4.016 1 97.06 242 SER A CA 1
ATOM 1869 C C . SER A 1 242 ? -0.051 -4.113 3.963 1 97.06 242 SER A C 1
ATOM 1871 O O . SER A 1 242 ? -1.008 -3.35 3.822 1 97.06 242 SER A O 1
ATOM 1873 N N . PHE A 1 243 ? 1.212 -3.652 4 1 97.06 243 PHE A N 1
ATOM 1874 C CA . PHE A 1 243 ? 1.483 -2.227 3.875 1 97.06 243 PHE A CA 1
ATOM 1875 C C . PHE A 1 243 ? 1.633 -1.831 2.41 1 97.06 243 PHE A C 1
ATOM 1877 O O . PHE A 1 243 ? 1.941 -0.678 2.102 1 97.06 243 PHE A O 1
ATOM 1884 N N . LEU A 1 244 ? 1.438 -2.74 1.486 1 97.94 244 LEU A N 1
ATOM 1885 C CA . LEU A 1 244 ? 1.456 -2.467 0.053 1 97.94 244 LEU A CA 1
ATOM 1886 C C . LEU A 1 244 ? 0.045 -2.504 -0.524 1 97.94 244 LEU A C 1
ATOM 1888 O O . LEU A 1 244 ? -0.788 -3.303 -0.09 1 97.94 244 LEU A O 1
ATOM 1892 N N . THR A 1 245 ? -0.148 -1.724 -1.562 1 98.44 245 THR A N 1
ATOM 1893 C CA . THR A 1 245 ? -1.454 -1.628 -2.205 1 98.44 245 THR A CA 1
ATOM 1894 C C . THR A 1 245 ? -1.716 -2.85 -3.082 1 98.44 245 THR A C 1
ATOM 1896 O O . THR A 1 245 ? -0.886 -3.209 -3.92 1 98.44 245 THR A O 1
ATOM 1899 N N . PRO A 1 246 ? -2.873 -3.48 -2.91 1 98.38 246 PRO A N 1
ATOM 1900 C CA . PRO A 1 246 ? -3.23 -4.621 -3.754 1 98.38 246 PRO A CA 1
ATOM 1901 C C . PRO A 1 246 ? -3.486 -4.227 -5.207 1 98.38 246 PRO A C 1
ATOM 1903 O O . PRO A 1 246 ? -3.812 -3.072 -5.488 1 98.38 246 PRO A O 1
ATOM 1906 N N . ALA A 1 247 ? -3.371 -5.207 -6.074 1 97.12 247 ALA A N 1
ATOM 1907 C CA . ALA A 1 247 ? -3.691 -5.016 -7.484 1 97.12 247 ALA A CA 1
ATOM 1908 C C . ALA A 1 247 ? -5.195 -4.859 -7.691 1 97.12 247 ALA A C 1
ATOM 1910 O O . ALA A 1 247 ? -5.637 -4.07 -8.531 1 97.12 247 ALA A O 1
ATOM 1911 N N . GLU A 1 248 ? -5.945 -5.629 -6.91 1 98.06 248 GLU A N 1
ATOM 1912 C CA . GLU A 1 248 ? -7.398 -5.551 -7.016 1 98.06 248 GLU A CA 1
ATOM 1913 C C . GLU A 1 248 ? -7.996 -4.758 -5.855 1 98.06 248 GLU A C 1
ATOM 1915 O O . GLU A 1 248 ? -7.566 -4.906 -4.711 1 98.06 248 GLU A O 1
ATOM 1920 N N . ALA A 1 249 ? -8.969 -3.953 -6.176 1 98.56 249 ALA A N 1
ATOM 1921 C CA . ALA A 1 249 ? -9.672 -3.182 -5.156 1 98.56 249 ALA A CA 1
ATOM 1922 C C . ALA A 1 249 ? -10.766 -4.02 -4.496 1 98.56 249 ALA A C 1
ATOM 1924 O O . ALA A 1 249 ? -11.953 -3.695 -4.594 1 98.56 249 ALA A O 1
ATOM 1925 N N . HIS A 1 250 ? -10.43 -4.949 -3.707 1 98.44 250 HIS A N 1
ATOM 1926 C CA . HIS A 1 250 ? -11.312 -5.953 -3.133 1 98.44 250 HIS A CA 1
ATOM 1927 C C . HIS A 1 250 ? -12.438 -5.309 -2.324 1 98.44 250 HIS A C 1
ATOM 1929 O O . HIS A 1 250 ? -13.57 -5.789 -2.336 1 98.44 250 HIS A O 1
ATOM 1935 N N . PRO A 1 251 ? -12.195 -4.184 -1.615 1 97.62 251 PRO A N 1
ATOM 1936 C CA . PRO A 1 251 ? -13.273 -3.551 -0.852 1 97.62 251 PRO A CA 1
ATOM 1937 C C . PRO A 1 251 ? -14.461 -3.166 -1.724 1 97.62 251 PRO A C 1
ATOM 1939 O O . PRO A 1 251 ? -15.602 -3.121 -1.24 1 97.62 251 PRO A O 1
ATOM 1942 N N . PHE A 1 252 ? -14.211 -2.904 -2.969 1 98.25 252 PHE A N 1
ATOM 1943 C CA . PHE A 1 252 ? -15.273 -2.492 -3.879 1 98.25 252 PHE A CA 1
ATOM 1944 C C . PHE A 1 252 ? -15.836 -3.691 -4.633 1 98.25 252 PHE A C 1
ATOM 1946 O O . PHE A 1 252 ? -16.875 -3.584 -5.293 1 98.25 252 PHE A O 1
ATOM 1953 N N . ILE A 1 253 ? -15.18 -4.828 -4.539 1 98.12 253 ILE A N 1
ATOM 1954 C CA . ILE A 1 253 ? -15.484 -5.949 -5.418 1 98.12 253 ILE A CA 1
ATOM 1955 C C . ILE A 1 253 ? -16.203 -7.039 -4.637 1 98.12 253 ILE A C 1
ATOM 1957 O O . ILE A 1 253 ? -17.234 -7.555 -5.082 1 98.12 253 ILE A O 1
ATOM 1961 N N . ILE A 1 254 ? -15.688 -7.379 -3.459 1 98.56 254 ILE A N 1
ATOM 1962 C CA . ILE A 1 254 ? -16.25 -8.5 -2.707 1 98.56 254 ILE A CA 1
ATOM 1963 C C . ILE A 1 254 ? -17.469 -8.039 -1.931 1 98.56 254 ILE A C 1
ATOM 1965 O O . ILE A 1 254 ? -17.422 -7.02 -1.229 1 98.56 254 ILE A O 1
ATOM 1969 N N . LYS A 1 255 ? -18.5 -8.758 -2.031 1 97.94 255 LYS A N 1
ATOM 1970 C CA . LYS A 1 255 ? -19.75 -8.445 -1.33 1 97.94 255 LYS A CA 1
ATOM 1971 C C . LYS A 1 255 ? -19.625 -8.75 0.159 1 97.94 255 LYS A C 1
ATOM 1973 O O . LYS A 1 255 ? -19.031 -9.758 0.546 1 97.94 255 LYS A O 1
ATOM 1978 N N . LEU A 1 256 ? -20.203 -7.914 0.948 1 97.19 256 LEU A N 1
ATOM 1979 C CA . LEU A 1 256 ? -20.188 -8.102 2.395 1 97.19 256 LEU A CA 1
ATOM 1980 C C . LEU A 1 256 ? -20.781 -9.445 2.781 1 97.19 256 LEU A C 1
ATOM 1982 O O . LEU A 1 256 ? -20.281 -10.109 3.697 1 97.19 256 LEU A O 1
ATOM 1986 N N . GLU A 1 257 ? -21.844 -9.883 2.092 1 97.81 257 GLU A N 1
ATOM 1987 C CA . GLU A 1 257 ? -22.484 -11.164 2.385 1 97.81 257 GLU A CA 1
ATOM 1988 C C . GLU A 1 257 ? -21.5 -12.328 2.182 1 97.81 257 GLU A C 1
ATOM 1990 O O . GLU A 1 257 ? -21.562 -13.328 2.895 1 97.81 257 GLU A O 1
ATOM 1995 N N . THR A 1 258 ? -20.672 -12.211 1.195 1 98.44 258 THR A N 1
ATOM 1996 C CA . THR A 1 258 ? -19.641 -13.219 0.958 1 98.44 258 THR A CA 1
ATOM 1997 C C . THR A 1 258 ? -18.594 -13.188 2.066 1 98.44 258 THR A C 1
ATOM 1999 O O . THR A 1 258 ? -18.203 -14.234 2.588 1 98.44 258 THR A O 1
ATOM 2002 N N . VAL A 1 259 ? -18.172 -12.008 2.512 1 98.5 259 VAL A N 1
ATOM 2003 C CA . VAL A 1 259 ? -17.141 -11.828 3.529 1 98.5 259 VAL A CA 1
ATOM 2004 C C . VAL A 1 259 ? -17.625 -12.406 4.855 1 98.5 259 VAL A C 1
ATOM 2006 O O . VAL A 1 259 ? -16.844 -13.008 5.594 1 98.5 259 VAL A O 1
ATOM 2009 N N . GLN A 1 260 ? -18.859 -12.25 5.133 1 97.88 260 GLN A N 1
ATOM 2010 C CA . GLN A 1 260 ? -19.438 -12.703 6.398 1 97.88 260 GLN A CA 1
ATOM 2011 C C . GLN A 1 260 ? -19.328 -14.219 6.539 1 97.88 260 GLN A C 1
ATOM 2013 O O . GLN A 1 260 ? -19.391 -14.758 7.648 1 97.88 260 GLN A O 1
ATOM 2018 N N . LYS A 1 261 ? -19.141 -14.875 5.438 1 96.88 261 LYS A N 1
ATOM 2019 C CA . LYS A 1 261 ? -19.031 -16.328 5.453 1 96.88 261 LYS A CA 1
ATOM 2020 C C . LYS A 1 261 ? -17.594 -16.781 5.645 1 96.88 261 LYS A C 1
ATOM 2022 O O . LYS A 1 261 ? -17.312 -17.969 5.82 1 96.88 261 LYS A O 1
ATOM 2027 N N . LEU A 1 262 ? -16.734 -15.883 5.629 1 98.25 262 LEU A N 1
ATOM 2028 C CA . LEU A 1 262 ? -15.305 -16.203 5.73 1 98.25 262 LEU A CA 1
ATOM 2029 C C . LEU A 1 262 ? -14.852 -16.203 7.188 1 98.25 262 LEU A C 1
ATOM 2031 O O . LEU A 1 262 ? -15.516 -15.617 8.047 1 98.25 262 LEU A O 1
ATOM 2035 N N . SER A 1 263 ? -13.773 -16.906 7.457 1 97.5 263 SER A N 1
ATOM 2036 C CA . SER A 1 263 ? -13.109 -16.812 8.758 1 97.5 263 SER A CA 1
ATOM 2037 C C . SER A 1 263 ? -12.57 -15.406 9 1 97.5 263 SER A C 1
ATOM 2039 O O . SER A 1 263 ? -12.43 -14.617 8.062 1 97.5 263 SER A O 1
ATOM 2041 N N . LYS A 1 264 ? -12.195 -15.055 10.227 1 96.12 264 LYS A N 1
ATOM 2042 C CA . LYS A 1 264 ? -11.578 -13.766 10.539 1 96.12 264 LYS A CA 1
ATOM 2043 C C . LYS A 1 264 ? -10.258 -13.594 9.789 1 96.12 264 LYS A C 1
ATOM 2045 O O . LYS A 1 264 ? -9.945 -12.492 9.32 1 96.12 264 LYS A O 1
ATOM 2050 N N . ARG A 1 265 ? -9.469 -14.688 9.68 1 95.5 265 ARG A N 1
ATOM 2051 C CA . ARG A 1 265 ? -8.219 -14.641 8.93 1 95.5 265 ARG A CA 1
ATOM 2052 C C . ARG A 1 265 ? -8.469 -14.25 7.477 1 95.5 265 ARG A C 1
ATOM 2054 O O . ARG A 1 265 ? -7.781 -13.383 6.938 1 95.5 265 ARG A O 1
ATOM 2061 N N . ALA A 1 266 ? -9.461 -14.891 6.879 1 98.12 266 ALA A N 1
ATOM 2062 C CA . ALA A 1 266 ? -9.766 -14.609 5.477 1 98.12 266 ALA A CA 1
ATOM 2063 C C . ALA A 1 266 ? -10.344 -13.211 5.305 1 98.12 266 ALA A C 1
ATOM 2065 O O . ALA A 1 266 ? -10.086 -12.547 4.301 1 98.12 266 ALA A O 1
ATOM 2066 N N . GLN A 1 267 ? -11.156 -12.719 6.289 1 98.25 267 GLN A N 1
ATOM 2067 C CA . GLN A 1 267 ? -11.664 -11.359 6.242 1 98.25 267 GLN A CA 1
ATOM 2068 C C . GLN A 1 267 ? -10.531 -10.344 6.234 1 98.25 267 GLN A C 1
ATOM 2070 O O . GLN A 1 267 ? -10.57 -9.367 5.473 1 98.25 267 GLN A O 1
ATOM 2075 N N . ARG A 1 268 ? -9.555 -10.562 7.066 1 97.12 268 ARG A N 1
ATOM 2076 C CA . ARG A 1 268 ? -8.383 -9.688 7.09 1 97.12 268 ARG A CA 1
ATOM 2077 C C . ARG A 1 268 ? -7.578 -9.82 5.805 1 97.12 268 ARG A C 1
ATOM 2079 O O . ARG A 1 268 ? -7.133 -8.82 5.238 1 97.12 268 ARG A O 1
ATOM 2086 N N . PHE A 1 269 ? -7.473 -11.078 5.391 1 98.38 269 PHE A N 1
ATOM 2087 C CA . PHE A 1 269 ? -6.707 -11.406 4.195 1 98.38 269 PHE A CA 1
ATOM 2088 C C . PHE A 1 269 ? -7.258 -10.664 2.98 1 98.38 269 PHE A C 1
ATOM 2090 O O . PHE A 1 269 ? -6.492 -10.211 2.127 1 98.38 269 PHE A O 1
ATOM 2097 N N . VAL A 1 270 ? -8.578 -10.43 2.916 1 98.62 270 VAL A N 1
ATOM 2098 C CA . VAL A 1 270 ? -9.18 -9.805 1.738 1 98.62 270 VAL A CA 1
ATOM 2099 C C . VAL A 1 270 ? -9.469 -8.336 2.023 1 98.62 270 VAL A C 1
ATOM 2101 O O . VAL A 1 270 ? -10.125 -7.66 1.225 1 98.62 270 VAL A O 1
ATOM 2104 N N . GLY A 1 271 ? -9.109 -7.785 3.164 1 98.38 271 GLY A N 1
ATOM 2105 C CA . GLY A 1 271 ? -9.078 -6.348 3.373 1 98.38 271 GLY A CA 1
ATOM 2106 C C . GLY A 1 271 ? -10.305 -5.828 4.105 1 98.38 271 GLY A C 1
ATOM 2107 O O . GLY A 1 271 ? -10.602 -4.633 4.055 1 98.38 271 GLY A O 1
ATOM 2108 N N . PHE A 1 272 ? -11.031 -6.711 4.832 1 98.62 272 PHE A N 1
ATOM 2109 C CA . PHE A 1 272 ? -12.227 -6.262 5.547 1 98.62 272 PHE A CA 1
ATOM 2110 C C . PHE A 1 272 ? -11.961 -6.172 7.043 1 98.62 272 PHE A C 1
ATOM 2112 O O . PHE A 1 272 ? -12.891 -6.098 7.844 1 98.62 272 PHE A O 1
ATOM 2119 N N . ARG A 1 273 ? -10.719 -6.262 7.41 1 96.88 273 ARG A N 1
ATOM 2120 C CA . ARG A 1 273 ? -10.203 -5.965 8.742 1 96.88 273 ARG A CA 1
ATOM 2121 C C . ARG A 1 273 ? -8.93 -5.133 8.664 1 96.88 273 ARG A C 1
ATOM 2123 O O . ARG A 1 273 ? -8.289 -5.062 7.613 1 96.88 273 ARG A O 1
ATOM 2130 N N . SER A 1 274 ? -8.625 -4.477 9.742 1 95.88 274 SER A N 1
ATOM 2131 C CA . SER A 1 274 ? -7.418 -3.652 9.797 1 95.88 274 SER A CA 1
ATOM 2132 C C . SER A 1 274 ? -6.16 -4.504 9.656 1 95.88 274 SER A C 1
ATOM 2134 O O . SER A 1 274 ? -6.203 -5.723 9.836 1 95.88 274 SER A O 1
ATOM 2136 N N . GLN A 1 275 ? -5.102 -3.84 9.203 1 94.94 275 GLN A N 1
ATOM 2137 C CA . GLN A 1 275 ? -3.803 -4.473 8.992 1 94.94 275 GLN A CA 1
ATOM 2138 C C . GLN A 1 275 ? -2.787 -3.996 10.023 1 94.94 275 GLN A C 1
ATOM 2140 O O . GLN A 1 275 ? -2.828 -2.842 10.461 1 94.94 275 GLN A O 1
ATOM 2145 N N . TYR A 1 276 ? -1.819 -4.828 10.32 1 89.19 276 TYR A N 1
ATOM 2146 C CA . TYR A 1 276 ? -0.88 -4.5 11.383 1 89.19 276 TYR A CA 1
ATOM 2147 C C . TYR A 1 276 ? 0.543 -4.883 11 1 89.19 276 TYR A C 1
ATOM 2149 O O . TYR A 1 276 ? 1.148 -5.758 11.617 1 89.19 276 TYR A O 1
ATOM 2157 N N . PRO A 1 277 ? 1.05 -4.238 10 1 89.88 277 PRO A N 1
ATOM 2158 C CA . PRO A 1 277 ? 2.457 -4.48 9.672 1 89.88 277 PRO A CA 1
ATOM 2159 C C . PRO A 1 277 ? 3.404 -4.055 10.789 1 89.88 277 PRO A C 1
ATOM 2161 O O . PRO A 1 277 ? 2.988 -3.375 11.734 1 89.88 277 PRO A O 1
ATOM 2164 N N . ARG A 1 278 ? 4.57 -4.469 10.648 1 82.88 278 ARG A N 1
ATOM 2165 C CA . ARG A 1 278 ? 5.59 -4.129 11.633 1 82.88 278 ARG A CA 1
ATOM 2166 C C . ARG A 1 278 ? 5.777 -2.617 11.727 1 82.88 278 ARG A C 1
ATOM 2168 O O . ARG A 1 278 ? 5.82 -1.925 10.711 1 82.88 278 ARG A O 1
ATOM 2175 N N . GLY A 1 279 ? 5.902 -2.195 12.977 1 77.12 279 GLY A N 1
ATOM 2176 C CA . GLY A 1 279 ? 6.207 -0.792 13.219 1 77.12 279 GLY A CA 1
ATOM 2177 C C . GLY A 1 279 ? 5 0.114 13.055 1 77.12 279 GLY A C 1
ATOM 2178 O O . GLY A 1 279 ? 5.141 1.338 13.008 1 77.12 279 GLY A O 1
ATOM 2179 N N . SER A 1 280 ? 3.9 -0.502 12.898 1 82 280 SER A N 1
ATOM 2180 C CA . SER A 1 280 ? 2.697 0.288 12.664 1 82 280 SER A CA 1
ATOM 2181 C C . SER A 1 280 ? 1.705 0.137 13.812 1 82 280 SER A C 1
ATOM 2183 O O . SER A 1 280 ? 1.527 -0.959 14.344 1 82 280 SER A O 1
ATOM 2185 N N . PRO A 1 281 ? 1.07 1.28 14.18 1 79.12 281 PRO A N 1
ATOM 2186 C CA . PRO A 1 281 ? -0.052 1.147 15.117 1 79.12 281 PRO A CA 1
ATOM 2187 C C . PRO A 1 281 ? -1.295 0.547 14.461 1 79.12 281 PRO A C 1
ATOM 2189 O O . PRO A 1 281 ? -2.275 0.247 15.148 1 79.12 281 PRO A O 1
ATOM 2192 N N . GLY A 1 282 ? -1.203 0.345 13.227 1 87.81 282 GLY A N 1
ATOM 2193 C CA . GLY A 1 282 ? -2.318 -0.154 12.438 1 87.81 282 GLY A CA 1
ATOM 2194 C C . GLY A 1 282 ? -2.551 0.639 11.164 1 87.81 282 GLY A C 1
ATOM 2195 O O . GLY A 1 282 ? -2.422 1.865 11.156 1 87.81 282 GLY A O 1
ATOM 2196 N N . LEU A 1 283 ? -2.811 -0.05 10.133 1 94.81 283 LEU A N 1
ATOM 2197 C CA . LEU A 1 283 ? -3.23 0.522 8.859 1 94.81 283 LEU A CA 1
ATOM 2198 C C . LEU A 1 283 ? -4.625 0.039 8.477 1 94.81 283 LEU A C 1
ATOM 2200 O O . LEU A 1 283 ? -5.102 -0.975 9 1 94.81 283 LEU A O 1
ATOM 2204 N N . TRP A 1 284 ? -5.227 0.81 7.602 1 97.75 284 TRP A N 1
ATOM 2205 C CA . TRP A 1 284 ? -6.508 0.378 7.051 1 97.75 284 TRP A CA 1
ATOM 2206 C C . TRP A 1 284 ? -7.57 0.306 8.141 1 97.75 284 TRP A C 1
ATOM 2208 O O . TRP A 1 284 ? -8.219 -0.727 8.312 1 97.75 284 TRP A O 1
ATOM 2218 N N . THR A 1 285 ? -7.641 1.424 8.914 1 95.31 285 THR A N 1
ATOM 2219 C CA . THR A 1 285 ? -8.523 1.527 10.062 1 95.31 285 THR A CA 1
ATOM 2220 C C . THR A 1 285 ? -9.633 2.543 9.805 1 95.31 285 THR A C 1
ATOM 2222 O O . THR A 1 285 ? -9.68 3.164 8.742 1 95.31 285 THR A O 1
ATOM 2225 N N . LYS A 1 286 ? -10.508 2.66 10.695 1 94.38 286 LYS A N 1
ATOM 2226 C CA . LYS A 1 286 ? -11.445 3.768 10.852 1 94.38 286 LYS A CA 1
ATOM 2227 C C . LYS A 1 286 ? -11.367 4.367 12.25 1 94.38 286 LYS A C 1
ATOM 2229 O O . LYS A 1 286 ? -11.586 3.674 13.242 1 94.38 286 LYS A O 1
ATOM 2234 N N . ASP A 1 287 ? -11.023 5.664 12.352 1 91.25 287 ASP A N 1
ATOM 2235 C CA . ASP A 1 287 ? -10.906 6.383 13.617 1 91.25 287 ASP A CA 1
ATOM 2236 C C . ASP A 1 287 ? -9.828 5.762 14.5 1 91.25 287 ASP A C 1
ATOM 2238 O O . ASP A 1 287 ? -9.992 5.684 15.719 1 91.25 287 ASP A O 1
ATOM 2242 N N . TYR A 1 288 ? -8.859 5.129 13.844 1 86.69 288 TYR A N 1
ATOM 2243 C CA . TYR A 1 288 ? -7.727 4.512 14.531 1 86.69 288 TYR A CA 1
ATOM 2244 C C . TYR A 1 288 ? -8.164 3.277 15.305 1 86.69 288 TYR A C 1
ATOM 2246 O O . TYR A 1 288 ? -7.543 2.904 16.297 1 86.69 288 TYR A O 1
ATOM 2254 N N . ILE A 1 289 ? -9.227 2.715 14.922 1 88.25 289 ILE A N 1
ATOM 2255 C CA . ILE A 1 289 ? -9.727 1.494 15.547 1 88.25 289 ILE A CA 1
ATOM 2256 C C . ILE A 1 289 ? -9.906 0.408 14.484 1 88.25 289 ILE A C 1
ATOM 2258 O O . ILE A 1 289 ? -9.906 0.696 13.289 1 88.25 289 ILE A O 1
ATOM 2262 N N . GLU A 1 290 ? -10.039 -0.805 14.969 1 92.06 290 GLU A N 1
ATOM 2263 C CA . GLU A 1 290 ? -10.219 -1.979 14.125 1 92.06 290 GLU A CA 1
ATOM 2264 C C . GLU A 1 290 ? -11.391 -1.787 13.156 1 92.06 290 GLU A C 1
ATOM 2266 O O . GLU A 1 290 ? -12.516 -1.531 13.586 1 92.06 290 GLU A O 1
ATOM 2271 N N . LEU A 1 291 ? -11.148 -1.949 11.875 1 96.31 291 LEU A N 1
ATOM 2272 C CA . LEU A 1 291 ? -12.117 -1.715 10.805 1 96.31 291 LEU A CA 1
ATOM 2273 C C . LEU A 1 291 ? -13.32 -2.635 10.953 1 96.31 291 LEU A C 1
ATOM 2275 O O . LEU A 1 291 ? -14.445 -2.238 10.648 1 96.31 291 LEU A O 1
ATOM 2279 N N . ALA A 1 292 ? -13.133 -3.836 11.438 1 96.5 292 ALA A N 1
ATOM 2280 C CA . ALA A 1 292 ? -14.203 -4.828 11.547 1 96.5 292 ALA A CA 1
ATOM 2281 C C . ALA A 1 292 ? -15.336 -4.316 12.43 1 96.5 292 ALA A C 1
ATOM 2283 O O . ALA A 1 292 ? -16.484 -4.73 12.273 1 96.5 292 ALA A O 1
ATOM 2284 N N . LEU A 1 293 ? -15.031 -3.43 13.359 1 94.25 293 LEU A N 1
ATOM 2285 C CA . LEU A 1 293 ? -16.062 -2.84 14.195 1 94.25 293 LEU A CA 1
ATOM 2286 C C . LEU A 1 293 ? -16.984 -1.95 13.375 1 94.25 293 LEU A C 1
ATOM 2288 O O . LEU A 1 293 ? -18.219 -2.02 13.516 1 94.25 293 LEU A O 1
ATOM 2292 N N . HIS A 1 294 ? -16.391 -1.205 12.508 1 95 294 HIS A N 1
ATOM 2293 C CA . HIS A 1 294 ? -17.172 -0.319 11.648 1 95 294 HIS A CA 1
ATOM 2294 C C . HIS A 1 294 ? -18.031 -1.113 10.68 1 95 294 HIS A C 1
ATOM 2296 O O . HIS A 1 294 ? -19.172 -0.717 10.383 1 95 294 HIS A O 1
ATOM 2302 N N . LEU A 1 295 ? -17.516 -2.254 10.242 1 97.25 295 LEU A N 1
ATOM 2303 C CA . LEU A 1 295 ? -18.219 -3.037 9.227 1 97.25 295 LEU A CA 1
ATOM 2304 C C . LEU A 1 295 ? -19.219 -3.992 9.867 1 97.25 295 LEU A C 1
ATOM 2306 O O . LEU A 1 295 ? -19.922 -4.727 9.172 1 97.25 295 LEU A O 1
ATOM 2310 N N . GLY A 1 296 ? -19.219 -4 11.203 1 96.5 296 GLY A N 1
ATOM 2311 C CA . GLY A 1 296 ? -20.125 -4.891 11.906 1 96.5 296 GLY A CA 1
ATOM 2312 C C . GLY A 1 296 ? -19.719 -6.348 11.828 1 96.5 296 GLY A C 1
ATOM 2313 O O . GLY A 1 296 ? -20.547 -7.242 11.977 1 96.5 296 GLY A O 1
ATOM 2314 N N . LEU A 1 297 ? -18.469 -6.617 11.523 1 97.38 297 LEU A N 1
ATOM 2315 C CA . LEU A 1 297 ? -17.969 -7.984 11.391 1 97.38 297 LEU A CA 1
ATOM 2316 C C . LEU A 1 297 ? -17.484 -8.523 12.734 1 97.38 297 LEU A C 1
ATOM 2318 O O . LEU A 1 297 ? -17.234 -9.719 12.867 1 97.38 297 LEU A O 1
ATOM 2322 N N . ASP A 1 298 ? -17.281 -7.621 13.68 1 94.94 298 ASP A N 1
ATOM 2323 C CA . ASP A 1 298 ? -16.828 -8 15.016 1 94.94 298 ASP A CA 1
ATOM 2324 C C . ASP A 1 298 ? -17.312 -7.008 16.062 1 94.94 298 ASP A C 1
ATOM 2326 O O . ASP A 1 298 ? -17.844 -5.945 15.727 1 94.94 298 ASP A O 1
ATOM 2330 N N . ASP A 1 299 ? -17.25 -7.375 17.312 1 92.94 299 ASP A N 1
ATOM 2331 C CA . ASP A 1 299 ? -17.438 -6.445 18.422 1 92.94 299 ASP A CA 1
ATOM 2332 C C . ASP A 1 299 ? -16.125 -6.191 19.156 1 92.94 299 ASP A C 1
ATOM 2334 O O . ASP A 1 299 ? -15.086 -6.754 18.781 1 92.94 299 ASP A O 1
ATOM 2338 N N . LEU A 1 300 ? -16.172 -5.293 20.062 1 88.62 300 LEU A N 1
ATOM 2339 C CA . LEU A 1 300 ? -14.953 -4.867 20.734 1 88.62 300 LEU A CA 1
ATOM 2340 C C . LEU A 1 300 ? -14.234 -6.055 21.359 1 88.62 300 LEU A C 1
ATOM 2342 O O . LEU A 1 300 ? -13.016 -6.199 21.219 1 88.62 300 LEU A O 1
ATOM 2346 N N . GLN A 1 301 ? -14.914 -6.852 22.031 1 88.94 301 GLN A N 1
ATOM 2347 C CA . GLN A 1 301 ? -14.32 -8.016 22.688 1 88.94 301 GLN A CA 1
ATOM 2348 C C . GLN A 1 301 ? -13.672 -8.945 21.656 1 88.94 301 GLN A C 1
ATOM 2350 O O . GLN A 1 301 ? -12.531 -9.383 21.844 1 88.94 301 GLN A O 1
ATOM 2355 N N . GLY A 1 302 ? -14.43 -9.258 20.672 1 90.38 302 GLY A N 1
ATOM 2356 C CA . GLY A 1 302 ? -13.906 -10.125 19.625 1 90.38 302 GLY A CA 1
ATOM 2357 C C . GLY A 1 302 ? -12.68 -9.555 18.938 1 90.38 302 GLY A C 1
ATOM 2358 O O . GLY A 1 302 ? -11.727 -10.281 18.672 1 90.38 302 GLY A O 1
ATOM 2359 N N . ALA A 1 303 ? -12.758 -8.273 18.656 1 87.62 303 ALA A N 1
ATOM 2360 C CA . ALA A 1 303 ? -11.625 -7.602 18.016 1 87.62 303 ALA A CA 1
ATOM 2361 C C . ALA A 1 303 ? -10.383 -7.648 18.906 1 87.62 303 ALA A C 1
ATOM 2363 O O . ALA A 1 303 ? -9.273 -7.879 18.406 1 87.62 303 ALA A O 1
ATOM 2364 N N . MET A 1 304 ? -10.555 -7.473 20.125 1 83.81 304 MET A N 1
ATOM 2365 C CA . MET A 1 304 ? -9.438 -7.484 21.062 1 83.81 304 MET A CA 1
ATOM 2366 C C . MET A 1 304 ? -8.828 -8.883 21.156 1 83.81 304 MET A C 1
ATOM 2368 O O . MET A 1 304 ? -7.605 -9.023 21.234 1 83.81 304 MET A O 1
ATOM 2372 N N . GLU A 1 305 ? -9.602 -9.836 21.141 1 86.06 305 GLU A N 1
ATOM 2373 C CA . GLU A 1 305 ? -9.109 -11.211 21.172 1 86.06 305 GLU A CA 1
ATOM 2374 C C . GLU A 1 305 ? -8.305 -11.539 19.922 1 86.06 305 GLU A C 1
ATOM 2376 O O . GLU A 1 305 ? -7.262 -12.188 20 1 86.06 305 GLU A O 1
ATOM 2381 N N . ASP A 1 306 ? -8.773 -11.016 18.891 1 85.38 306 ASP A N 1
ATOM 2382 C CA . ASP A 1 306 ? -8.141 -11.289 17.609 1 85.38 306 ASP A CA 1
ATOM 2383 C C . ASP A 1 306 ? -6.785 -10.586 17.5 1 85.38 306 ASP A C 1
ATOM 2385 O O . ASP A 1 306 ? -5.875 -11.078 16.828 1 85.38 306 ASP A O 1
ATOM 2389 N N . LEU A 1 307 ? -6.652 -9.484 18.219 1 80.12 307 LEU A N 1
ATOM 2390 C CA . LEU A 1 307 ? -5.473 -8.641 18.078 1 80.12 307 LEU A CA 1
ATOM 2391 C C . LEU A 1 307 ? -4.422 -8.977 19.125 1 80.12 307 LEU A C 1
ATOM 2393 O O . LEU A 1 307 ? -3.369 -8.344 19.188 1 80.12 307 LEU A O 1
ATOM 2397 N N . GLN A 1 308 ? -4.652 -9.93 19.828 1 77.38 308 GLN A N 1
ATOM 2398 C CA . GLN A 1 308 ? -3.721 -10.281 20.906 1 77.38 308 GLN A CA 1
ATOM 2399 C C . GLN A 1 308 ? -2.336 -10.594 20.344 1 77.38 308 GLN A C 1
ATOM 2401 O O . GLN A 1 308 ? -1.322 -10.195 20.922 1 77.38 308 GLN A O 1
ATOM 2406 N N . ASP A 1 309 ? -2.375 -11.344 19.25 1 70.69 309 ASP A N 1
ATOM 2407 C CA . ASP A 1 309 ? -1.088 -11.703 18.656 1 70.69 309 ASP A CA 1
ATOM 2408 C C . ASP A 1 309 ? -0.364 -10.477 18.125 1 70.69 309 ASP A C 1
ATOM 2410 O O . ASP A 1 309 ? 0.866 -10.398 18.172 1 70.69 309 ASP A O 1
ATOM 2414 N N . VAL A 1 310 ? -1.134 -9.578 17.609 1 69.44 310 VAL A N 1
ATOM 2415 C CA . VAL A 1 310 ? -0.567 -8.336 17.078 1 69.44 310 VAL A CA 1
ATOM 2416 C C . VAL A 1 310 ? -0.019 -7.492 18.234 1 69.44 310 VAL A C 1
ATOM 2418 O O . VAL A 1 310 ? 1.092 -6.965 18.141 1 69.44 310 VAL A O 1
ATOM 2421 N N . ILE A 1 311 ? -0.77 -7.43 19.25 1 65.12 311 ILE A N 1
ATOM 2422 C CA . ILE A 1 311 ? -0.433 -6.621 20.422 1 65.12 311 ILE A CA 1
ATOM 2423 C C . ILE A 1 311 ? 0.82 -7.18 21.094 1 65.12 311 ILE A C 1
ATOM 2425 O O . ILE A 1 311 ? 1.656 -6.418 21.578 1 65.12 311 ILE A O 1
ATOM 2429 N N . ASN A 1 312 ? 1.042 -8.484 20.906 1 64.62 312 ASN A N 1
ATOM 2430 C CA . ASN A 1 312 ? 2.125 -9.148 21.625 1 64.62 312 ASN A CA 1
ATOM 2431 C C . ASN A 1 312 ? 3.408 -9.18 20.797 1 64.62 312 ASN A C 1
ATOM 2433 O O . ASN A 1 312 ? 4.457 -9.594 21.297 1 64.62 312 ASN A O 1
ATOM 2437 N N . GLN A 1 313 ? 3.254 -8.883 19.578 1 62.5 313 GLN A N 1
ATOM 2438 C CA . GLN A 1 313 ? 4.473 -8.828 18.781 1 62.5 313 GLN A CA 1
ATOM 2439 C C . GLN A 1 313 ? 5.418 -7.746 19.297 1 62.5 313 GLN A C 1
ATOM 2441 O O . GLN A 1 313 ? 4.973 -6.707 19.781 1 62.5 313 GLN A O 1
ATOM 2446 N N . PRO A 1 314 ? 6.727 -8.25 19.531 1 55.06 314 PRO A N 1
ATOM 2447 C CA . PRO A 1 314 ? 7.66 -7.195 19.922 1 55.06 314 PRO A CA 1
ATOM 2448 C C . PRO A 1 314 ? 7.547 -5.953 19.047 1 55.06 314 PRO A C 1
ATOM 2450 O O . PRO A 1 314 ? 7.402 -6.062 17.828 1 55.06 314 PRO A O 1
ATOM 2453 N N . LYS A 1 315 ? 6.891 -5.051 19.531 1 49.97 315 LYS A N 1
ATOM 2454 C CA . LYS A 1 315 ? 6.766 -3.787 18.812 1 49.97 315 LYS A CA 1
ATOM 2455 C C . LYS A 1 315 ? 8.133 -3.252 18.391 1 49.97 315 LYS A C 1
ATOM 2457 O O . LYS A 1 315 ? 8.938 -2.857 19.25 1 49.97 315 LYS A O 1
ATOM 2462 N N . HIS A 1 316 ? 8.93 -3.986 17.719 1 45.22 316 HIS A N 1
ATOM 2463 C CA . HIS A 1 316 ? 10.094 -3.211 17.297 1 45.22 316 HIS A CA 1
ATOM 2464 C C . HIS A 1 316 ? 9.68 -1.913 16.625 1 45.22 316 HIS A C 1
ATOM 2466 O O . HIS A 1 316 ? 9.5 -1.875 15.398 1 45.22 316 HIS A O 1
ATOM 2472 N N . TRP A 1 317 ? 8.539 -1.395 17.188 1 43.88 317 TRP A N 1
ATOM 2473 C CA . TRP A 1 317 ? 8.555 -0.025 16.688 1 43.88 317 TRP A CA 1
ATOM 2474 C C . TRP A 1 317 ? 9.977 0.525 16.656 1 43.88 317 TRP A C 1
ATOM 2476 O O . TRP A 1 317 ? 10.664 0.544 17.688 1 43.88 317 TRP A O 1
ATOM 2486 N N . ASP A 1 318 ? 10.758 -0.058 15.812 1 45.12 318 ASP A N 1
ATOM 2487 C CA . ASP A 1 318 ? 12.07 0.59 15.766 1 45.12 318 ASP A CA 1
ATOM 2488 C C . ASP A 1 318 ? 12.039 1.935 16.5 1 45.12 318 ASP A C 1
ATOM 2490 O O . ASP A 1 318 ? 13.016 2.684 16.469 1 45.12 318 ASP A O 1
ATOM 2494 N N . THR A 1 319 ? 10.852 2.455 16.5 1 39.62 319 THR A N 1
ATOM 2495 C CA . THR A 1 319 ? 10.891 3.771 17.125 1 39.62 319 THR A CA 1
ATOM 2496 C C . THR A 1 319 ? 11.594 3.709 18.484 1 39.62 319 THR A C 1
ATOM 2498 O O . THR A 1 319 ? 12.516 4.48 18.75 1 39.62 319 THR A O 1
ATOM 2501 N N . MET A 1 320 ? 10.633 3.859 19.703 1 38.09 320 MET A N 1
ATOM 2502 C CA . MET A 1 320 ? 10.781 4.637 20.938 1 38.09 320 MET A CA 1
ATOM 2503 C C . MET A 1 320 ? 11.359 3.781 22.047 1 38.09 320 MET A C 1
ATOM 2505 O O . MET A 1 320 ? 10.672 2.93 22.609 1 38.09 320 MET A O 1
ATOM 2509 N N . ASP A 1 321 ? 12.219 2.793 21.75 1 36.22 321 ASP A N 1
ATOM 2510 C CA . ASP A 1 321 ? 12.664 2.635 23.141 1 36.22 321 ASP A CA 1
ATOM 2511 C C . ASP A 1 321 ? 12.711 3.98 23.859 1 36.22 321 ASP A C 1
ATOM 2513 O O . ASP A 1 321 ? 13.68 4.73 23.719 1 36.22 321 ASP A O 1
ATOM 2517 N N . TYR A 1 322 ? 11.547 4.582 24.078 1 35.72 322 TYR A N 1
ATOM 2518 C CA . TYR A 1 322 ? 11.477 5.711 25 1 35.72 322 TYR A CA 1
ATOM 2519 C C . TYR A 1 322 ? 12.227 5.414 26.281 1 35.72 322 TYR A C 1
ATOM 2521 O O . TYR A 1 322 ? 12.094 4.328 26.859 1 35.72 322 TYR A O 1
ATOM 2529 N N . GLN A 1 323 ? 13.445 5.711 26.25 1 34.84 323 GLN A N 1
ATOM 2530 C CA . GLN A 1 323 ? 14.148 5.613 27.516 1 34.84 323 GLN A CA 1
ATOM 2531 C C . GLN A 1 323 ? 13.195 5.785 28.703 1 34.84 323 GLN A C 1
ATOM 2533 O O . GLN A 1 323 ? 12.453 6.77 28.766 1 34.84 323 GLN A O 1
ATOM 2538 N N . LYS A 1 324 ? 12.766 4.797 29.5 1 33.31 324 LYS A N 1
ATOM 2539 C CA . LYS A 1 324 ? 12.406 4.934 30.906 1 33.31 324 LYS A CA 1
ATOM 2540 C C . LYS A 1 324 ? 13.344 5.91 31.609 1 33.31 324 LYS A C 1
ATOM 2542 O O . LYS A 1 324 ? 14.453 5.547 32 1 33.31 324 LYS A O 1
ATOM 2547 N N . THR A 1 325 ? 13.617 7.027 31.016 1 26.98 325 THR A N 1
ATOM 2548 C CA . THR A 1 325 ? 14.391 7.867 31.922 1 26.98 325 THR A CA 1
ATOM 2549 C C . THR A 1 325 ? 13.703 7.957 33.281 1 26.98 325 THR A C 1
ATOM 2551 O O . THR A 1 325 ? 12.688 8.641 33.438 1 26.98 325 THR A O 1
ATOM 2554 N N . GLY A 1 326 ? 13.211 6.816 33.75 1 23.06 326 GLY A N 1
ATOM 2555 C CA . GLY A 1 326 ? 13.289 6.902 35.219 1 23.06 326 GLY A CA 1
ATOM 2556 C C . GLY A 1 326 ? 14.703 7.082 35.719 1 23.06 326 GLY A C 1
ATOM 2557 O O . GLY A 1 326 ? 15.664 6.711 35.062 1 23.06 326 GLY A O 1
ATOM 2558 N N . MET B 1 1 ? 19.734 -7.422 7.359 1 56.69 1 MET B N 1
ATOM 2559 C CA . MET B 1 1 ? 19.094 -7.035 8.617 1 56.69 1 MET B CA 1
ATOM 2560 C C . MET B 1 1 ? 17.922 -6.098 8.359 1 56.69 1 MET B C 1
ATOM 2562 O O . MET B 1 1 ? 18.031 -5.141 7.594 1 56.69 1 MET B O 1
ATOM 2566 N N . TRP B 1 2 ? 16.734 -6.547 8.789 1 66.88 2 TRP B N 1
ATOM 2567 C CA . TRP B 1 2 ? 15.578 -5.727 8.469 1 66.88 2 TRP B CA 1
ATOM 2568 C C . TRP B 1 2 ? 15.227 -4.809 9.633 1 66.88 2 TRP B C 1
ATOM 2570 O O . TRP B 1 2 ? 14.305 -3.994 9.531 1 66.88 2 TRP B O 1
ATOM 2580 N N . ARG B 1 3 ? 16.125 -4.836 10.633 1 74.62 3 ARG B N 1
ATOM 2581 C CA . ARG B 1 3 ? 15.828 -4.02 11.805 1 74.62 3 ARG B CA 1
ATOM 2582 C C . ARG B 1 3 ? 16.812 -2.857 11.922 1 74.62 3 ARG B C 1
ATOM 2584 O O . ARG B 1 3 ? 18 -3.021 11.672 1 74.62 3 ARG B O 1
ATOM 2591 N N . ILE B 1 4 ? 16.25 -1.781 12.281 1 79.19 4 ILE B N 1
ATOM 2592 C CA . ILE B 1 4 ? 17.094 -0.641 12.641 1 79.19 4 ILE B CA 1
ATOM 2593 C C . ILE B 1 4 ? 17.75 -0.891 13.992 1 79.19 4 ILE B C 1
ATOM 2595 O O . ILE B 1 4 ? 17.078 -1.179 14.984 1 79.19 4 ILE B O 1
ATOM 2599 N N . PRO B 1 5 ? 19.047 -0.789 14.047 1 79.69 5 PRO B N 1
ATOM 2600 C CA . PRO B 1 5 ? 19.719 -1.028 15.32 1 79.69 5 PRO B CA 1
ATOM 2601 C C . PRO B 1 5 ? 19.234 -0.099 16.438 1 79.69 5 PRO B C 1
ATOM 2603 O O . PRO B 1 5 ? 18.953 1.075 16.188 1 79.69 5 PRO B O 1
ATOM 2606 N N . ILE B 1 6 ? 19.156 -0.638 17.625 1 79.38 6 ILE B N 1
ATOM 2607 C CA . ILE B 1 6 ? 18.609 0.145 18.734 1 79.38 6 ILE B CA 1
ATOM 2608 C C . ILE B 1 6 ? 19.734 0.509 19.703 1 79.38 6 ILE B C 1
ATOM 2610 O O . ILE B 1 6 ? 19.531 1.293 20.625 1 79.38 6 ILE B O 1
ATOM 2614 N N . ASP B 1 7 ? 20.906 0.053 19.484 1 84.56 7 ASP B N 1
ATOM 2615 C CA . ASP B 1 7 ? 21.984 0.24 20.438 1 84.56 7 ASP B CA 1
ATOM 2616 C C . ASP B 1 7 ? 23.031 1.203 19.891 1 84.56 7 ASP B C 1
ATOM 2618 O O . ASP B 1 7 ? 24.094 1.384 20.5 1 84.56 7 ASP B O 1
ATOM 2622 N N . THR B 1 8 ? 22.719 1.871 18.875 1 90.25 8 THR B N 1
ATOM 2623 C CA . THR B 1 8 ? 23.656 2.824 18.281 1 90.25 8 THR B CA 1
ATOM 2624 C C . THR B 1 8 ? 23.766 4.07 19.156 1 90.25 8 THR B C 1
ATOM 2626 O O . THR B 1 8 ? 22.766 4.617 19.609 1 90.25 8 THR B O 1
ATOM 2629 N N . PRO B 1 9 ? 25 4.484 19.453 1 92.81 9 PRO B N 1
ATOM 2630 C CA . PRO B 1 9 ? 25.125 5.746 20.188 1 92.81 9 PRO B CA 1
ATOM 2631 C C . PRO B 1 9 ? 24.422 6.906 19.5 1 92.81 9 PRO B C 1
ATOM 2633 O O . PRO B 1 9 ? 24.469 7.031 18.266 1 92.81 9 PRO B O 1
ATOM 2636 N N . GLN B 1 10 ? 23.734 7.711 20.219 1 94.06 10 GLN B N 1
ATOM 2637 C CA . GLN B 1 10 ? 23 8.859 19.703 1 94.06 10 GLN B CA 1
ATOM 2638 C C . GLN B 1 10 ? 23.875 10.102 19.641 1 94.06 10 GLN B C 1
ATOM 2640 O O . GLN B 1 10 ? 24.219 10.672 20.688 1 94.06 10 GLN B O 1
ATOM 2645 N N . VAL B 1 11 ? 24.25 10.516 18.391 1 96.19 11 VAL B N 1
ATOM 2646 C CA . VAL B 1 11 ? 25.25 11.57 18.281 1 96.19 11 VAL B CA 1
ATOM 2647 C C . VAL B 1 11 ? 24.75 12.664 17.344 1 96.19 11 VAL B C 1
ATOM 2649 O O . VAL B 1 11 ? 25.391 13.711 17.203 1 96.19 11 VAL B O 1
ATOM 2652 N N . ALA B 1 12 ? 23.641 12.43 16.688 1 96.12 12 ALA B N 1
ATOM 2653 C CA . ALA B 1 12 ? 23.156 13.406 15.727 1 96.12 12 ALA B CA 1
ATOM 2654 C C . ALA B 1 12 ? 22.719 14.695 16.422 1 96.12 12 ALA B C 1
ATOM 2656 O O . ALA B 1 12 ? 22.172 14.656 17.516 1 96.12 12 ALA B O 1
ATOM 2657 N N . VAL B 1 13 ? 22.922 15.797 15.734 1 97.06 13 VAL B N 1
ATOM 2658 C CA . VAL B 1 13 ? 22.578 17.109 16.266 1 97.06 13 VAL B CA 1
ATOM 2659 C C . VAL B 1 13 ? 21.703 17.859 15.266 1 97.06 13 VAL B C 1
ATOM 2661 O O . VAL B 1 13 ? 21.938 17.781 14.055 1 97.06 13 VAL B O 1
ATOM 2664 N N . PRO B 1 14 ? 20.734 18.594 15.797 1 97.25 14 PRO B N 1
ATOM 2665 C CA . PRO B 1 14 ? 19.938 19.406 14.875 1 97.25 14 PRO B CA 1
ATOM 2666 C C . PRO B 1 14 ? 20.781 20.406 14.078 1 97.25 14 PRO B C 1
ATOM 2668 O O . PRO B 1 14 ? 21.906 20.734 14.484 1 97.25 14 PRO B O 1
ATOM 2671 N N . ASN B 1 15 ? 20.266 20.875 12.977 1 96.38 15 ASN B N 1
ATOM 2672 C CA . ASN B 1 15 ? 21.062 21.766 12.133 1 96.38 15 ASN B CA 1
ATOM 2673 C C . ASN B 1 15 ? 20.844 23.234 12.523 1 96.38 15 ASN B C 1
ATOM 2675 O O . ASN B 1 15 ? 21.391 24.141 11.883 1 96.38 15 ASN B O 1
ATOM 2679 N N . GLY B 1 16 ? 20.016 23.484 13.523 1 94.25 16 GLY B N 1
ATOM 2680 C CA . GLY B 1 16 ? 19.891 24.812 14.117 1 94.25 16 GLY B CA 1
ATOM 2681 C C . GLY B 1 16 ? 18.938 25.719 13.359 1 94.25 16 GLY B C 1
ATOM 2682 O O . GLY B 1 16 ? 18.766 26.891 13.719 1 94.25 16 GLY B O 1
ATOM 2683 N N . LEU B 1 17 ? 18.328 25.25 12.398 1 94.81 17 LEU B N 1
ATOM 2684 C CA . LEU B 1 17 ? 17.453 26.062 11.57 1 94.81 17 LEU B CA 1
ATOM 2685 C C . LEU B 1 17 ? 16.078 26.219 12.219 1 94.81 17 LEU B C 1
ATOM 2687 O O . LEU B 1 17 ? 15.594 25.297 12.875 1 94.81 17 LEU B O 1
ATOM 2691 N N . LYS B 1 18 ? 15.508 27.359 11.984 1 96.44 18 LYS B N 1
ATOM 2692 C CA . LYS B 1 18 ? 14.086 27.547 12.266 1 96.44 18 LYS B CA 1
ATOM 2693 C C . LYS B 1 18 ? 13.227 27.141 11.07 1 96.44 18 LYS B C 1
ATOM 2695 O O . LYS B 1 18 ? 13.742 26.953 9.961 1 96.44 18 LYS B O 1
ATOM 2700 N N . LEU B 1 19 ? 11.977 26.984 11.312 1 98.12 19 LEU B N 1
ATOM 2701 C CA . LEU B 1 19 ? 11.086 26.641 10.203 1 98.12 19 LEU B CA 1
ATOM 2702 C C . LEU B 1 19 ? 10.797 27.859 9.344 1 98.12 19 LEU B C 1
ATOM 2704 O O . LEU B 1 19 ? 10.43 28.922 9.859 1 98.12 19 LEU B O 1
ATOM 2708 N N . ALA B 1 20 ? 11.039 27.719 8.062 1 98.5 20 ALA B N 1
ATOM 2709 C CA . ALA B 1 20 ? 10.664 28.781 7.129 1 98.5 20 ALA B CA 1
ATOM 2710 C C . ALA B 1 20 ? 9.141 28.922 7.043 1 98.5 20 ALA B C 1
ATOM 2712 O O . ALA B 1 20 ? 8.406 27.953 7.238 1 98.5 20 ALA B O 1
ATOM 2713 N N . GLU B 1 21 ? 8.719 30.141 6.848 1 98.69 21 GLU B N 1
ATOM 2714 C CA . GLU B 1 21 ? 7.316 30.453 6.578 1 98.69 21 GLU B CA 1
ATOM 2715 C C . GLU B 1 21 ? 7.109 30.875 5.129 1 98.69 21 GLU B C 1
ATOM 2717 O O . GLU B 1 21 ? 7.789 31.781 4.633 1 98.69 21 GLU B O 1
ATOM 2722 N N . VAL B 1 22 ? 6.207 30.172 4.465 1 98.69 22 VAL B N 1
ATOM 2723 C CA . VAL B 1 22 ? 5.926 30.469 3.064 1 98.69 22 VAL B CA 1
ATOM 2724 C C . VAL B 1 22 ? 4.418 30.609 2.859 1 98.69 22 VAL B C 1
ATOM 2726 O O . VAL B 1 22 ? 3.635 30.312 3.764 1 98.69 22 VAL B O 1
ATOM 2729 N N . THR B 1 23 ? 4.016 31.109 1.725 1 98.44 23 THR B N 1
ATOM 2730 C CA . THR B 1 23 ? 2.607 31.219 1.355 1 98.44 23 THR B CA 1
ATOM 2731 C C . THR B 1 23 ? 2.318 30.438 0.076 1 98.44 23 THR B C 1
ATOM 2733 O O . THR B 1 23 ? 3.23 29.875 -0.532 1 98.44 23 THR B O 1
ATOM 2736 N N . VAL B 1 24 ? 1.073 30.406 -0.333 1 97.69 24 VAL B N 1
ATOM 2737 C CA . VAL B 1 24 ? 0.647 29.672 -1.522 1 97.69 24 VAL B CA 1
ATOM 2738 C C . VAL B 1 24 ? 1.243 30.328 -2.77 1 97.69 24 VAL B C 1
ATOM 2740 O O . VAL B 1 24 ? 1.278 29.719 -3.84 1 97.69 24 VAL B O 1
ATOM 2743 N N . ASP B 1 25 ? 1.726 31.562 -2.625 1 97.75 25 ASP B N 1
ATOM 2744 C CA . ASP B 1 25 ? 2.311 32.281 -3.754 1 97.75 25 ASP B CA 1
ATOM 2745 C C . ASP B 1 25 ? 3.809 32 -3.865 1 97.75 25 ASP B C 1
ATOM 2747 O O . ASP B 1 25 ? 4.445 32.375 -4.848 1 97.75 25 ASP B O 1
ATOM 2751 N N . THR B 1 26 ? 4.355 31.391 -2.832 1 98.31 26 THR B N 1
ATOM 2752 C CA . THR B 1 26 ? 5.777 31.062 -2.875 1 98.31 26 THR B CA 1
ATOM 2753 C C . THR B 1 26 ? 6.055 30.016 -3.945 1 98.31 26 THR B C 1
ATOM 2755 O O . THR B 1 26 ? 5.355 29 -4.027 1 98.31 26 THR B O 1
ATOM 2758 N N . PRO B 1 27 ? 7.102 30.25 -4.801 1 98.38 27 PRO B N 1
ATOM 2759 C CA . PRO B 1 27 ? 7.453 29.234 -5.797 1 98.38 27 PRO B CA 1
ATOM 2760 C C . PRO B 1 27 ? 7.781 27.891 -5.168 1 98.38 27 PRO B C 1
ATOM 2762 O O . PRO B 1 27 ? 8.43 27.828 -4.121 1 98.38 27 PRO B O 1
ATOM 2765 N N . LEU B 1 28 ? 7.406 26.844 -5.797 1 98.19 28 LEU B N 1
ATOM 2766 C CA . LEU B 1 28 ? 7.586 25.5 -5.273 1 98.19 28 LEU B CA 1
ATOM 2767 C C . LEU B 1 28 ? 9.062 25.203 -5.031 1 98.19 28 LEU B C 1
ATOM 2769 O O . LEU B 1 28 ? 9.414 24.5 -4.07 1 98.19 28 LEU B O 1
ATOM 2773 N N . ASP B 1 29 ? 9.945 25.688 -5.91 1 98.19 29 ASP B N 1
ATOM 2774 C CA . ASP B 1 29 ? 11.375 25.469 -5.719 1 98.19 29 ASP B CA 1
ATOM 2775 C C . ASP B 1 29 ? 11.828 25.938 -4.34 1 98.19 29 ASP B C 1
ATOM 2777 O O . ASP B 1 29 ? 12.625 25.266 -3.676 1 98.19 29 ASP B O 1
ATOM 2781 N N . GLU B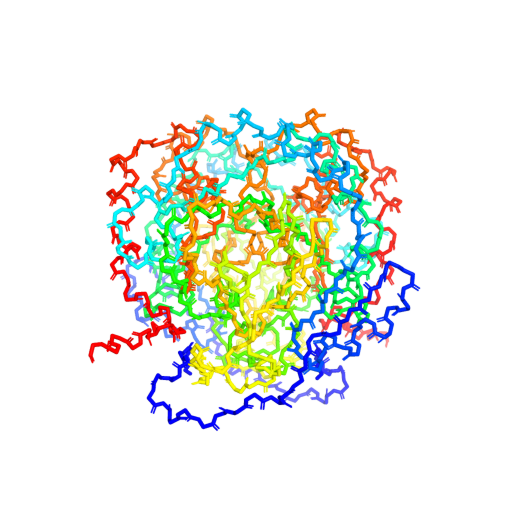 1 30 ? 11.32 27.062 -3.977 1 98.62 30 GLU B N 1
ATOM 2782 C CA . GLU B 1 30 ? 11.672 27.625 -2.674 1 98.62 30 GLU B CA 1
ATOM 2783 C C . GLU B 1 30 ? 11.047 26.812 -1.539 1 98.62 30 GLU B C 1
ATOM 2785 O O . GLU B 1 30 ? 11.711 26.531 -0.536 1 98.62 30 GLU B O 1
ATOM 2790 N N . VAL B 1 31 ? 9.773 26.438 -1.647 1 98.69 31 VAL B N 1
ATOM 2791 C CA . VAL B 1 31 ? 9.109 25.578 -0.659 1 98.69 31 VAL B CA 1
ATOM 2792 C C . VAL B 1 31 ? 9.93 24.312 -0.431 1 98.69 31 VAL B C 1
ATOM 2794 O O . VAL B 1 31 ? 10.25 23.969 0.709 1 98.69 31 VAL B O 1
ATOM 2797 N N . PHE B 1 32 ? 10.359 23.688 -1.508 1 98.31 32 PHE B N 1
ATOM 2798 C CA . PHE B 1 32 ? 11.062 22.406 -1.425 1 98.31 32 PHE B CA 1
ATOM 2799 C C . PHE B 1 32 ? 12.469 22.609 -0.88 1 98.31 32 PHE B C 1
ATOM 2801 O O . PHE B 1 32 ? 12.992 21.734 -0.177 1 98.31 32 PHE B O 1
ATOM 2808 N N . LYS B 1 33 ? 13.07 23.734 -1.228 1 98.06 33 LYS B N 1
ATOM 2809 C CA . LYS B 1 33 ? 14.383 24.016 -0.656 1 98.06 33 LYS B CA 1
ATOM 2810 C C . LYS B 1 33 ? 14.328 24.062 0.868 1 98.06 33 LYS B C 1
ATOM 2812 O O . LYS B 1 33 ? 15.109 23.391 1.545 1 98.06 33 LYS B O 1
ATOM 2817 N N . HIS B 1 34 ? 13.375 24.828 1.413 1 98.25 34 HIS B N 1
ATOM 2818 C CA . HIS B 1 34 ? 13.211 24.938 2.859 1 98.25 34 HIS B CA 1
ATOM 2819 C C . HIS B 1 34 ? 12.82 23.594 3.473 1 98.25 34 HIS B C 1
ATOM 2821 O O . HIS B 1 34 ? 13.375 23.188 4.5 1 98.25 34 HIS B O 1
ATOM 2827 N N . TRP B 1 35 ? 11.891 22.906 2.809 1 98.19 35 TRP B N 1
ATOM 2828 C CA . TRP B 1 35 ? 11.406 21.625 3.303 1 98.19 35 TRP B CA 1
ATOM 2829 C C . TRP B 1 35 ? 12.539 20.594 3.371 1 98.19 35 TRP B C 1
ATOM 2831 O O . TRP B 1 35 ? 12.688 19.891 4.371 1 98.19 35 TRP B O 1
ATOM 2841 N N . LYS B 1 36 ? 13.359 20.547 2.395 1 96.25 36 LYS B N 1
ATOM 2842 C CA . LYS B 1 36 ? 14.469 19.594 2.342 1 96.25 36 LYS B CA 1
ATOM 2843 C C . LYS B 1 36 ? 15.508 19.906 3.422 1 96.25 36 LYS B C 1
ATOM 2845 O O . LYS B 1 36 ? 16.109 18.984 3.984 1 96.25 36 LYS B O 1
ATOM 2850 N N . GLU B 1 37 ? 15.672 21.109 3.723 1 97 37 GLU B N 1
ATOM 2851 C CA . GLU B 1 37 ? 16.719 21.516 4.652 1 97 37 GLU B CA 1
ATOM 2852 C C . GLU B 1 37 ? 16.328 21.234 6.098 1 97 37 GLU B C 1
ATOM 2854 O O . GLU B 1 37 ? 17.125 20.688 6.867 1 97 37 GLU B O 1
ATOM 2859 N N . SER B 1 38 ? 15.102 21.5 6.43 1 97.12 38 SER B N 1
ATOM 2860 C CA . SER B 1 38 ? 14.719 21.422 7.836 1 97.12 38 SER B CA 1
ATOM 2861 C C . SER B 1 38 ? 13.812 20.219 8.102 1 97.12 38 SER B C 1
ATOM 2863 O O . SER B 1 38 ? 13.602 19.844 9.25 1 97.12 38 SER B O 1
ATOM 2865 N N . GLY B 1 39 ? 13.227 19.688 7.078 1 97.38 39 GLY B N 1
ATOM 2866 C CA . GLY B 1 39 ? 12.25 18.625 7.246 1 97.38 39 GLY B CA 1
ATOM 2867 C C . GLY B 1 39 ? 10.836 19.141 7.461 1 97.38 39 GLY B C 1
ATOM 2868 O O . GLY B 1 39 ? 9.891 18.344 7.523 1 97.38 39 GLY B O 1
ATOM 2869 N N . GLY B 1 40 ? 10.656 20.5 7.543 1 98.44 40 GLY B N 1
ATOM 2870 C CA . GLY B 1 40 ? 9.352 21.109 7.719 1 98.44 40 GLY B CA 1
ATOM 2871 C C . GLY B 1 40 ? 9.289 22.547 7.242 1 98.44 40 GLY B C 1
ATOM 2872 O O . GLY B 1 40 ? 10.32 23.219 7.152 1 98.44 40 GLY B O 1
ATOM 2873 N N . VAL B 1 41 ? 8.109 22.984 6.902 1 98.69 41 VAL B N 1
ATOM 2874 C CA . VAL B 1 41 ? 7.824 24.344 6.473 1 98.69 41 VAL B CA 1
ATOM 2875 C C . VAL B 1 41 ? 6.422 24.75 6.926 1 98.69 41 VAL B C 1
ATOM 2877 O O . VAL B 1 41 ? 5.5 23.938 6.922 1 98.69 41 VAL B O 1
ATOM 2880 N N . ILE B 1 42 ? 6.285 26 7.363 1 98.88 42 ILE B N 1
ATOM 2881 C CA . ILE B 1 42 ? 4.965 26.5 7.719 1 98.88 42 ILE B CA 1
ATOM 2882 C C . ILE B 1 42 ? 4.332 27.188 6.512 1 98.88 42 ILE B C 1
ATOM 2884 O O . ILE B 1 42 ? 4.902 28.125 5.953 1 98.88 42 ILE B O 1
ATOM 2888 N N . LEU B 1 43 ? 3.207 26.703 6.094 1 98.88 43 LEU B N 1
ATOM 2889 C CA . LEU B 1 43 ? 2.387 27.344 5.07 1 98.88 43 LEU B CA 1
ATOM 2890 C C . LEU B 1 43 ? 1.438 28.359 5.695 1 98.88 43 LEU B C 1
ATOM 2892 O O . LEU B 1 43 ? 0.382 28 6.215 1 98.88 43 LEU B O 1
ATOM 2896 N N . LYS B 1 44 ? 1.759 29.609 5.551 1 98.75 44 LYS B N 1
ATOM 2897 C CA . LYS B 1 44 ? 1.031 30.672 6.223 1 98.75 44 LYS B CA 1
ATOM 2898 C C . LYS B 1 44 ? -0.279 30.984 5.508 1 98.75 44 LYS B C 1
ATOM 2900 O O . LYS B 1 44 ? -0.307 31.109 4.281 1 98.75 44 LYS B O 1
ATOM 2905 N N . ASN B 1 45 ? -1.315 31.047 6.258 1 98.38 45 ASN B N 1
ATOM 2906 C CA . ASN B 1 45 ? -2.625 31.5 5.801 1 98.38 45 ASN B CA 1
ATOM 2907 C C . ASN B 1 45 ? -3.104 30.703 4.59 1 98.38 45 ASN B C 1
ATOM 2909 O O . ASN B 1 45 ? -3.629 31.281 3.635 1 98.38 45 ASN B O 1
ATOM 2913 N N . ILE B 1 46 ? -2.814 29.438 4.586 1 98.75 46 ILE B N 1
ATOM 2914 C CA . ILE B 1 46 ? -3.318 28.625 3.49 1 98.75 46 ILE B CA 1
ATOM 2915 C C . ILE B 1 46 ? -4.84 28.516 3.574 1 98.75 46 ILE B C 1
ATOM 2917 O O . ILE B 1 46 ? -5.512 28.312 2.562 1 98.75 46 ILE B O 1
ATOM 2921 N N . LEU B 1 47 ? -5.406 28.641 4.754 1 98.75 47 LEU B N 1
ATOM 2922 C CA . LEU B 1 47 ? -6.828 28.859 5.004 1 98.75 47 LEU B CA 1
ATOM 2923 C C . LEU B 1 47 ? -7.066 30.188 5.703 1 98.75 47 LEU B C 1
ATOM 2925 O O . LEU B 1 47 ? -6.23 30.641 6.488 1 98.75 47 LEU B O 1
ATOM 2929 N N . THR B 1 48 ? -8.203 30.797 5.418 1 98.44 48 THR B N 1
ATOM 2930 C CA . THR B 1 48 ? -8.641 31.906 6.266 1 98.44 48 THR B CA 1
ATOM 2931 C C . THR B 1 48 ? -9.148 31.391 7.609 1 98.44 48 THR B C 1
ATOM 2933 O O . THR B 1 48 ? -9.531 30.219 7.727 1 98.44 48 THR B O 1
ATOM 2936 N N . VAL B 1 49 ? -9.148 32.312 8.547 1 98.38 49 VAL B N 1
ATOM 2937 C CA . VAL B 1 49 ? -9.688 31.953 9.859 1 98.38 49 VAL B CA 1
ATOM 2938 C C . VAL B 1 49 ? -11.141 31.516 9.719 1 98.38 49 VAL B C 1
ATOM 2940 O O . VAL B 1 49 ? -11.578 30.562 10.367 1 98.38 49 VAL B O 1
ATOM 2943 N N . ALA B 1 50 ? -11.891 32.156 8.859 1 98.5 50 ALA B N 1
ATOM 2944 C CA . ALA B 1 50 ? -13.297 31.812 8.633 1 98.5 50 ALA B CA 1
ATOM 2945 C C . ALA B 1 50 ? -13.445 30.406 8.086 1 98.5 50 ALA B C 1
ATOM 2947 O O . ALA B 1 50 ? -14.336 29.656 8.492 1 98.5 50 ALA B O 1
ATOM 2948 N N . GLU B 1 51 ? -12.641 30.047 7.152 1 98.56 51 GLU B N 1
ATOM 2949 C CA . GLU B 1 51 ? -12.672 28.703 6.574 1 98.56 51 GLU B CA 1
ATOM 2950 C C . GLU B 1 51 ? -12.336 27.641 7.625 1 98.56 51 GLU B C 1
ATOM 2952 O O . GLU B 1 51 ? -13.008 26.609 7.707 1 98.56 51 GLU B O 1
ATOM 2957 N N . ALA B 1 52 ? -11.289 27.891 8.43 1 98.44 52 ALA B N 1
ATOM 2958 C CA . ALA B 1 52 ? -10.922 26.969 9.508 1 98.44 52 ALA B CA 1
ATOM 2959 C C . ALA B 1 52 ? -12.07 26.781 10.492 1 98.44 52 ALA B C 1
ATOM 2961 O O . ALA B 1 52 ? -12.391 25.656 10.875 1 98.44 52 ALA B O 1
ATOM 2962 N N . ASN B 1 53 ? -12.695 27.891 10.859 1 98 53 ASN B N 1
ATOM 2963 C CA . ASN B 1 53 ? -13.82 27.828 11.789 1 98 53 ASN B CA 1
ATOM 2964 C C . ASN B 1 53 ? -15 27.078 11.18 1 98 53 ASN B C 1
ATOM 2966 O O . ASN B 1 53 ? -15.719 26.375 11.891 1 98 53 ASN B O 1
ATOM 2970 N N . GLN B 1 54 ? -15.227 27.266 9.93 1 98.56 54 GLN B N 1
ATOM 2971 C CA . GLN B 1 54 ? -16.328 26.578 9.258 1 98.56 54 GLN B CA 1
ATOM 2972 C C . GLN B 1 54 ? -16.109 25.062 9.258 1 98.56 54 GLN B C 1
ATOM 2974 O O . GLN B 1 54 ? -17.047 24.297 9.508 1 98.56 54 GLN B O 1
ATOM 2979 N N . ILE B 1 55 ? -14.906 24.609 8.984 1 98.56 55 ILE B N 1
ATOM 2980 C CA . ILE B 1 55 ? -14.594 23.188 9.023 1 98.56 55 ILE B CA 1
ATOM 2981 C C . ILE B 1 55 ? -14.836 22.641 10.438 1 98.56 55 ILE B C 1
ATOM 2983 O O . ILE B 1 55 ? -15.453 21.594 10.609 1 98.56 55 ILE B O 1
ATOM 2987 N N . THR B 1 56 ? -14.367 23.422 11.422 1 97.56 56 THR B N 1
ATOM 2988 C CA . THR B 1 56 ? -14.547 23.016 12.812 1 97.56 56 THR B CA 1
ATOM 2989 C C . THR B 1 56 ? -16.031 22.859 13.133 1 97.56 56 THR B C 1
ATOM 2991 O O . THR B 1 56 ? -16.438 21.875 13.758 1 97.56 56 THR B O 1
ATOM 2994 N N . THR B 1 57 ? -16.812 23.766 12.695 1 98.06 57 THR B N 1
ATOM 2995 C CA . THR B 1 57 ? -18.25 23.734 12.945 1 98.06 57 THR B CA 1
ATOM 2996 C C . THR B 1 57 ? -18.891 22.531 12.25 1 98.06 57 THR B C 1
ATOM 2998 O O . THR B 1 57 ? -19.703 21.828 12.852 1 98.06 57 THR B O 1
ATOM 3001 N N . GLU B 1 58 ? -18.547 22.266 11.062 1 98.38 58 GLU B N 1
ATOM 3002 C CA . GLU B 1 58 ? -19.109 21.172 10.281 1 98.38 58 GLU B CA 1
ATOM 3003 C C . GLU B 1 58 ? -18.75 19.812 10.906 1 98.38 58 GLU B C 1
ATOM 3005 O O . GLU B 1 58 ? -19.5 18.844 10.766 1 98.38 58 GLU B O 1
ATOM 3010 N N . LEU B 1 59 ? -17.625 19.75 11.625 1 97.81 59 LEU B N 1
ATOM 3011 C CA . LEU B 1 59 ? -17.141 18.484 12.148 1 97.81 59 LEU B CA 1
ATOM 3012 C C . LEU B 1 59 ? -17.625 18.266 13.578 1 97.81 59 LEU B C 1
ATOM 3014 O O . LEU B 1 59 ? -17.344 17.219 14.18 1 97.81 59 LEU B O 1
ATOM 3018 N N . GLU B 1 60 ? -18.344 19.203 14.148 1 96.44 60 GLU B N 1
ATOM 3019 C CA . GLU B 1 60 ? -18.719 19.141 15.555 1 96.44 60 GLU B CA 1
ATOM 3020 C C . GLU B 1 60 ? -19.438 17.844 15.875 1 96.44 60 GLU B C 1
ATOM 3022 O O . GLU B 1 60 ? -19.094 17.156 16.844 1 96.44 60 GLU B O 1
ATOM 3027 N N . SER B 1 61 ? -20.438 17.5 15.109 1 95.31 61 SER B N 1
ATOM 3028 C CA . SER B 1 61 ? -21.203 16.281 15.367 1 95.31 61 SER B CA 1
ATOM 3029 C C . SER B 1 61 ? -20.312 15.047 15.258 1 95.31 61 SER B C 1
ATOM 3031 O O . SER B 1 61 ? -20.438 14.117 16.062 1 95.31 61 SER B O 1
ATOM 3033 N N . ARG B 1 62 ? -19.469 15.023 14.219 1 95.06 62 ARG B N 1
ATOM 3034 C CA . ARG B 1 62 ? -18.547 13.914 14.031 1 95.06 62 ARG B CA 1
ATOM 3035 C C . ARG B 1 62 ? -17.609 13.781 15.219 1 95.06 62 ARG B C 1
ATOM 3037 O O . ARG B 1 62 ? -17.391 12.68 15.734 1 95.06 62 ARG B O 1
ATOM 3044 N N . LEU B 1 63 ? -17.094 14.859 15.695 1 94.31 63 LEU B N 1
ATOM 3045 C CA . LEU B 1 63 ? -16.172 14.891 16.828 1 94.31 63 LEU B CA 1
ATOM 3046 C C . LEU B 1 63 ? -16.859 14.383 18.094 1 94.31 63 LEU B C 1
ATOM 3048 O O . LEU B 1 63 ? -16.25 13.664 18.891 1 94.31 63 LEU B O 1
ATOM 3052 N N . ASN B 1 64 ? -18.078 14.688 18.234 1 92.94 64 ASN B N 1
ATOM 3053 C CA . ASN B 1 64 ? -18.828 14.273 19.406 1 92.94 64 ASN B CA 1
ATOM 3054 C C . ASN B 1 64 ? -19.109 12.773 19.391 1 92.94 64 ASN B C 1
ATOM 3056 O O . ASN B 1 64 ? -19.438 12.188 20.438 1 92.94 64 ASN B O 1
ATOM 3060 N N . SER B 1 65 ? -18.969 12.148 18.25 1 91 65 SER B N 1
ATOM 3061 C CA . SER B 1 65 ? -19.297 10.734 18.125 1 91 65 SER B CA 1
ATOM 3062 C C . SER B 1 65 ? -18.078 9.859 18.391 1 91 65 SER B C 1
ATOM 3064 O O . SER B 1 65 ? -18.188 8.625 18.375 1 91 65 SER B O 1
ATOM 3066 N N . VAL B 1 66 ? -16.984 10.43 1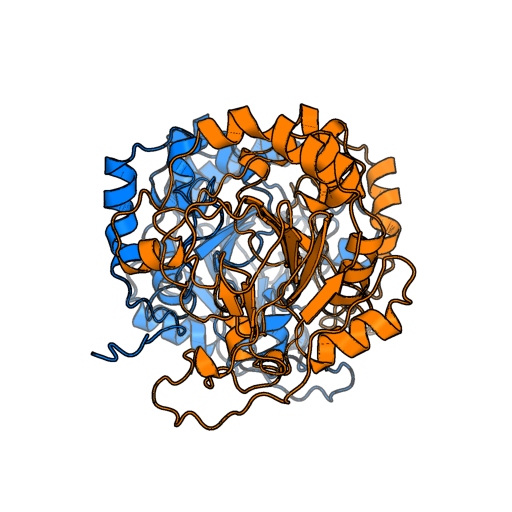8.578 1 89.25 66 VAL B N 1
ATOM 3067 C CA . VAL B 1 66 ? -15.766 9.656 18.812 1 89.25 66 VAL B CA 1
ATOM 3068 C C . VAL B 1 66 ? -15.242 9.922 20.219 1 89.25 66 VAL B C 1
ATOM 3070 O O . VAL B 1 66 ? -15.406 11.023 20.75 1 89.25 66 VAL B O 1
ATOM 3073 N N . GLN B 1 67 ? -14.672 8.914 20.781 1 83 67 GLN B N 1
ATOM 3074 C CA . GLN B 1 67 ? -14.102 9.062 22.109 1 83 67 GLN B CA 1
ATOM 3075 C C . GLN B 1 67 ? -12.68 9.609 22.047 1 83 67 GLN B C 1
ATOM 3077 O O . GLN B 1 67 ? -12.047 9.586 20.984 1 83 67 GLN B O 1
ATOM 3082 N N . ARG B 1 68 ? -12.234 10.109 23.203 1 86.25 68 ARG B N 1
ATOM 3083 C CA . ARG B 1 68 ? -10.836 10.492 23.328 1 86.25 68 ARG B CA 1
ATOM 3084 C C . ARG B 1 68 ? -9.969 9.273 23.641 1 86.25 68 ARG B C 1
ATOM 3086 O O . ARG B 1 68 ? -10.367 8.398 24.406 1 86.25 68 ARG B O 1
ATOM 3093 N N . GLY B 1 69 ? -8.805 9.305 23 1 78.94 69 GLY B N 1
ATOM 3094 C CA . GLY B 1 69 ? -7.844 8.25 23.281 1 78.94 69 GLY B CA 1
ATOM 3095 C C . GLY B 1 69 ? -8.164 6.949 22.562 1 78.94 69 GLY B C 1
ATOM 3096 O O . GLY B 1 69 ? -9.133 6.875 21.797 1 78.94 69 GLY B O 1
ATOM 3097 N N . SER B 1 70 ? -7.309 5.922 22.812 1 73.38 70 SER B N 1
ATOM 3098 C CA . SER B 1 70 ? -7.43 4.629 22.141 1 73.38 70 SER B CA 1
ATOM 3099 C C . SER B 1 70 ? -8.43 3.729 22.859 1 73.38 70 SER B C 1
ATOM 3101 O O . SER B 1 70 ? -8.531 3.758 24.094 1 73.38 70 SER B O 1
ATOM 3103 N N . LEU B 1 71 ? -9.141 2.945 22.094 1 70.44 71 LEU B N 1
ATOM 3104 C CA . LEU B 1 71 ? -10.016 1.927 22.672 1 70.44 71 LEU B CA 1
ATOM 3105 C C . LEU B 1 71 ? -9.242 0.651 22.969 1 70.44 71 LEU B C 1
ATOM 3107 O O . LEU B 1 71 ? -9.719 -0.211 23.703 1 70.44 71 LEU B O 1
ATOM 3111 N N . VAL B 1 72 ? -8.07 0.619 22.359 1 69.06 72 VAL B N 1
ATOM 3112 C CA . VAL B 1 72 ? -7.246 -0.565 22.578 1 69.06 72 VAL B CA 1
ATOM 3113 C C . VAL B 1 72 ? -6.457 -0.408 23.875 1 69.06 72 VAL B C 1
ATOM 3115 O O . VAL B 1 72 ? -5.734 0.576 24.062 1 69.06 72 VAL B O 1
ATOM 3118 N N . PRO B 1 73 ? -6.633 -1.358 24.734 1 67 73 PRO B N 1
ATOM 3119 C CA . PRO B 1 73 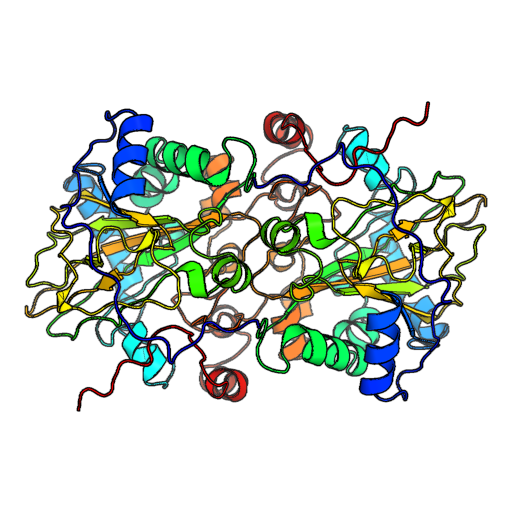? -5.957 -1.248 26.031 1 67 73 PRO B CA 1
ATOM 3120 C C . PRO B 1 73 ? -4.477 -1.602 25.953 1 67 73 PRO B C 1
ATOM 3122 O O . PRO B 1 73 ? -4.051 -2.625 26.5 1 67 73 PRO B O 1
ATOM 3125 N N . HIS B 1 74 ? -3.801 -0.931 25.25 1 72.62 74 HIS B N 1
ATOM 3126 C CA . HIS B 1 74 ? -2.354 -1.08 25.141 1 72.62 74 HIS B CA 1
ATOM 3127 C C . HIS B 1 74 ? -1.641 0.235 25.422 1 72.62 74 HIS B C 1
ATOM 3129 O O . HIS B 1 74 ? -1.839 1.225 24.719 1 72.62 74 HIS B O 1
ATOM 3135 N N . ALA B 1 75 ? -0.826 0.141 26.375 1 70.62 75 ALA B N 1
ATOM 3136 C CA . ALA B 1 75 ? -0.228 1.355 26.922 1 70.62 75 ALA B CA 1
ATOM 3137 C C . ALA B 1 75 ? 0.548 2.115 25.859 1 70.62 75 ALA B C 1
ATOM 3139 O O . ALA B 1 75 ? 0.443 3.34 25.75 1 70.62 75 ALA B O 1
ATOM 3140 N N . ASP B 1 76 ? 1.292 1.44 25.047 1 70.12 76 ASP B N 1
ATOM 3141 C CA . ASP B 1 76 ? 2.117 2.09 24.031 1 70.12 76 ASP B CA 1
ATOM 3142 C C . ASP B 1 76 ? 1.255 2.738 22.953 1 70.12 76 ASP B C 1
ATOM 3144 O O . ASP B 1 76 ? 1.562 3.836 22.469 1 70.12 76 ASP B O 1
ATOM 3148 N N . LEU B 1 77 ? 0.248 2.068 22.641 1 70.88 77 LEU B N 1
ATOM 3149 C CA . LEU B 1 77 ? -0.661 2.619 21.641 1 70.88 77 LEU B CA 1
ATOM 3150 C C . LEU B 1 77 ? -1.413 3.824 22.188 1 70.88 77 LEU B C 1
ATOM 3152 O O . LEU B 1 77 ? -1.641 4.805 21.469 1 70.88 77 LEU B O 1
ATOM 3156 N N . ALA B 1 78 ? -1.69 3.67 23.453 1 71.69 78 ALA B N 1
ATOM 3157 C CA . ALA B 1 78 ? -2.375 4.781 24.109 1 71.69 78 ALA B CA 1
ATOM 3158 C C . ALA B 1 78 ? -1.479 6.016 24.188 1 71.69 78 ALA B C 1
ATOM 3160 O O . ALA B 1 78 ? -1.938 7.137 23.953 1 71.69 78 ALA B O 1
ATOM 3161 N N . ALA B 1 79 ? -0.287 5.754 24.453 1 69.5 79 ALA B N 1
ATOM 3162 C CA . ALA B 1 79 ? 0.669 6.855 24.531 1 69.5 79 ALA B CA 1
ATOM 3163 C C . ALA B 1 79 ? 0.866 7.508 23.172 1 69.5 79 ALA B C 1
ATOM 3165 O O . ALA B 1 79 ? 0.951 8.734 23.062 1 69.5 79 ALA B O 1
ATOM 3166 N N . PHE B 1 80 ? 0.919 6.691 22.25 1 73.25 80 PHE B N 1
ATOM 3167 C CA . PHE B 1 80 ? 1.076 7.207 20.891 1 73.25 80 PHE B CA 1
ATOM 3168 C C . PHE B 1 80 ? -0.166 7.977 20.453 1 73.25 80 PHE B C 1
ATOM 3170 O O . PHE B 1 80 ? -0.061 9.031 19.828 1 73.25 80 PHE B O 1
ATOM 3177 N N . HIS B 1 81 ? -1.261 7.488 20.766 1 75.88 81 HIS B N 1
ATOM 3178 C CA . HIS B 1 81 ? -2.527 8.109 20.406 1 75.88 81 HIS B CA 1
ATOM 3179 C C . HIS B 1 81 ? -2.752 9.406 21.172 1 75.88 81 HIS B C 1
ATOM 3181 O O . HIS B 1 81 ? -3.273 10.375 20.625 1 75.88 81 HIS B O 1
ATOM 3187 N N . GLY B 1 82 ? -2.303 9.523 22.375 1 76.31 82 GLY B N 1
ATOM 3188 C CA . GLY B 1 82 ? -2.684 10.578 23.297 1 76.31 82 GLY B CA 1
ATOM 3189 C C . GLY B 1 82 ? -4 10.305 24 1 76.31 82 GLY B C 1
ATOM 3190 O O . GLY B 1 82 ? -5.051 10.258 23.359 1 76.31 82 GLY B O 1
ATOM 3191 N N . THR B 1 83 ? -4.008 10.305 25.234 1 83.19 83 THR B N 1
ATOM 3192 C CA . THR B 1 83 ? -5.16 9.852 26.016 1 83.19 83 THR B CA 1
ATOM 3193 C C . THR B 1 83 ? -6.297 10.867 25.938 1 83.19 83 THR B C 1
ATOM 3195 O O . THR B 1 83 ? -7.461 10.516 26.125 1 83.19 83 THR B O 1
ATOM 3198 N N . LYS B 1 84 ? -5.945 12.125 25.656 1 91.44 84 LYS B N 1
ATOM 3199 C CA . LYS B 1 84 ? -6.98 13.148 25.609 1 91.44 84 LYS B CA 1
ATOM 3200 C C . LYS B 1 84 ? -7.125 13.711 24.188 1 91.44 84 LYS B C 1
ATOM 3202 O O . LYS B 1 84 ? -7.68 14.797 24 1 91.44 84 LYS B O 1
ATOM 3207 N N . THR B 1 85 ? -6.57 13.016 23.266 1 91.69 85 THR B N 1
ATOM 3208 C CA . THR B 1 85 ? -6.633 13.445 21.875 1 91.69 85 THR B CA 1
ATOM 3209 C C . THR B 1 85 ? -7.824 12.805 21.156 1 91.69 85 THR B C 1
ATOM 3211 O O . THR B 1 85 ? -8.078 11.609 21.312 1 91.69 85 THR B O 1
ATOM 3214 N N . LYS B 1 86 ? -8.594 13.609 20.516 1 92.31 86 LYS B N 1
ATOM 3215 C CA . LYS B 1 86 ? -9.68 13.109 19.672 1 92.31 86 LYS B CA 1
ATOM 3216 C C . LYS B 1 86 ? -9.234 12.961 18.219 1 92.31 86 LYS B C 1
ATOM 3218 O O . LYS B 1 86 ? -8.867 13.945 17.578 1 92.31 86 LYS B O 1
ATOM 3223 N N . ARG B 1 87 ? -9.242 11.773 17.797 1 92.75 87 ARG B N 1
ATOM 3224 C CA . ARG B 1 87 ? -8.906 11.445 16.406 1 92.75 87 ARG B CA 1
ATOM 3225 C C . ARG B 1 87 ? -10.141 10.984 15.641 1 92.75 87 ARG B C 1
ATOM 3227 O O . ARG B 1 87 ? -10.484 9.797 15.664 1 92.75 87 ARG B O 1
ATOM 3234 N N . ALA B 1 88 ? -10.742 11.891 15.047 1 94.44 88 ALA B N 1
ATOM 3235 C CA . ALA B 1 88 ? -11.93 11.594 14.258 1 94.44 88 ALA B CA 1
ATOM 3236 C C . ALA B 1 88 ? -11.609 11.586 12.766 1 94.44 88 ALA B C 1
ATOM 3238 O O . ALA B 1 88 ? -11.141 12.586 12.219 1 94.44 88 ALA B O 1
ATOM 3239 N N . GLY B 1 89 ? -11.781 10.398 12.156 1 95.94 89 GLY B N 1
ATOM 3240 C CA . GLY B 1 89 ? -11.758 10.305 10.703 1 95.94 89 GLY B CA 1
ATOM 3241 C C . GLY B 1 89 ? -13.086 10.641 10.062 1 95.94 89 GLY B C 1
ATOM 3242 O O . GLY B 1 89 ? -13.867 11.43 10.609 1 95.94 89 GLY B O 1
ATOM 3243 N N . ASP B 1 90 ? -13.297 10.203 8.859 1 97 90 ASP B N 1
ATOM 3244 C CA . ASP B 1 90 ? -14.547 10.383 8.133 1 97 90 ASP B CA 1
ATOM 3245 C C . ASP B 1 90 ? -14.883 11.859 7.973 1 97 90 ASP B C 1
ATOM 3247 O O . ASP B 1 90 ? -16.062 12.25 8.039 1 97 90 ASP B O 1
ATOM 3251 N N . ILE B 1 91 ? -13.875 12.648 7.82 1 97.19 91 ILE B N 1
ATOM 3252 C CA . ILE B 1 91 ? -14.023 14.094 7.703 1 97.19 91 ILE B CA 1
ATOM 3253 C C . ILE B 1 91 ? -14.578 14.445 6.328 1 97.19 91 ILE B C 1
ATOM 3255 O O . ILE B 1 91 ? -15.328 15.414 6.184 1 97.19 91 ILE B O 1
ATOM 3259 N N . ILE B 1 92 ? -14.273 13.719 5.379 1 98.38 92 ILE B N 1
ATOM 3260 C CA . ILE B 1 92 ? -14.617 14 3.99 1 98.38 92 ILE B CA 1
ATOM 3261 C C . ILE B 1 92 ? -16.141 13.945 3.818 1 98.38 92 ILE B C 1
ATOM 3263 O O . ILE B 1 92 ? -16.719 14.766 3.098 1 98.38 92 ILE B O 1
ATOM 3267 N N . ASN B 1 93 ? -16.828 13.062 4.508 1 98.31 93 ASN B N 1
ATOM 3268 C CA . ASN B 1 93 ? -18.281 12.984 4.453 1 98.31 93 ASN B CA 1
ATOM 3269 C C . ASN B 1 93 ? -18.938 14.156 5.18 1 98.31 93 ASN B C 1
ATOM 3271 O O . ASN B 1 93 ? -20.078 14.523 4.887 1 98.31 93 ASN B O 1
ATOM 3275 N N . HIS B 1 94 ? -18.25 14.828 6.074 1 98.25 94 HIS B N 1
ATOM 3276 C CA . HIS B 1 94 ? -18.938 15.656 7.051 1 98.25 94 HIS B CA 1
ATOM 3277 C C . HIS B 1 94 ? -18.625 17.141 6.84 1 98.25 94 HIS B C 1
ATOM 3279 O O . HIS B 1 94 ? -19.281 18 7.418 1 98.25 94 HIS B O 1
ATOM 3285 N N . SER B 1 95 ? -17.656 17.406 6.043 1 98.56 95 SER B N 1
ATOM 3286 C CA . SER B 1 95 ? -17.297 18.812 5.871 1 98.56 95 SER B CA 1
ATOM 3287 C C . SER B 1 95 ? -17.141 19.172 4.398 1 98.56 95 SER B C 1
ATOM 3289 O O . SER B 1 95 ? -16.156 18.797 3.764 1 98.56 95 SER B O 1
ATOM 3291 N N . ALA B 1 96 ? -18.062 19.891 3.883 1 98.25 96 ALA B N 1
ATOM 3292 C CA . ALA B 1 96 ? -17.984 20.391 2.512 1 98.25 96 ALA B CA 1
ATOM 3293 C C . ALA B 1 96 ? -16.828 21.359 2.352 1 98.25 96 ALA B C 1
ATOM 3295 O O . ALA B 1 96 ? -16.156 21.375 1.316 1 98.25 96 ALA B O 1
ATOM 3296 N N . THR B 1 97 ? -16.594 22.172 3.344 1 98.75 97 THR B N 1
ATOM 3297 C CA . THR B 1 97 ? -15.5 23.125 3.297 1 98.75 97 THR B CA 1
ATOM 3298 C C . THR B 1 97 ? -14.156 22.422 3.24 1 98.75 97 THR B C 1
ATOM 3300 O O . THR B 1 97 ? -13.258 22.844 2.502 1 98.75 97 THR B O 1
ATOM 3303 N N . PHE B 1 98 ? -14.008 21.359 3.998 1 98.69 98 PHE B N 1
ATOM 3304 C CA . PHE B 1 98 ? -12.789 20.562 3.938 1 98.69 98 PHE B CA 1
ATOM 3305 C C . PHE B 1 98 ? -12.547 20.047 2.525 1 98.69 98 PHE B C 1
ATOM 3307 O O . PHE B 1 98 ? -11.438 20.141 2.004 1 98.69 98 PHE B O 1
ATOM 3314 N N . ARG B 1 99 ? -13.562 19.469 1.915 1 98.69 99 ARG B N 1
ATOM 3315 C CA . ARG B 1 99 ? -13.43 18.953 0.556 1 98.69 99 ARG B CA 1
ATOM 3316 C C . ARG B 1 99 ? -12.969 20.047 -0.401 1 98.69 99 ARG B C 1
ATOM 3318 O O . ARG B 1 99 ? -12.016 19.859 -1.153 1 98.69 99 ARG B O 1
ATOM 3325 N N . GLU B 1 100 ? -13.539 21.188 -0.28 1 98.44 100 GLU B N 1
ATOM 3326 C CA . GLU B 1 100 ? -13.289 22.281 -1.223 1 98.44 100 GLU B CA 1
ATOM 3327 C C . GLU B 1 100 ? -11.93 22.922 -0.985 1 98.44 100 GLU B C 1
ATOM 3329 O O . GLU B 1 100 ? -11.188 23.172 -1.934 1 98.44 100 GLU B O 1
ATOM 3334 N N . LYS B 1 101 ? -11.586 23.141 0.286 1 98.62 101 LYS B N 1
ATOM 3335 C CA . LYS B 1 101 ? -10.469 24.031 0.588 1 98.62 101 LYS B CA 1
ATOM 3336 C C . LYS B 1 101 ? -9.188 23.25 0.854 1 98.62 101 LYS B C 1
ATOM 3338 O O . LYS B 1 101 ? -8.094 23.797 0.803 1 98.62 101 LYS B O 1
ATOM 3343 N N . ILE B 1 102 ? -9.328 21.953 1.127 1 98.75 102 ILE B N 1
ATOM 3344 C CA . ILE B 1 102 ? -8.141 21.156 1.46 1 98.75 102 ILE B CA 1
ATOM 3345 C C . ILE B 1 102 ? -8 20 0.485 1 98.75 102 ILE B C 1
ATOM 3347 O O . ILE B 1 102 ? -7.051 19.938 -0.296 1 98.75 102 ILE B O 1
ATOM 3351 N N . LEU B 1 103 ? -8.984 19.188 0.368 1 98.69 103 LEU B N 1
ATOM 3352 C CA . LEU B 1 103 ? -8.922 17.984 -0.457 1 98.69 103 LEU B CA 1
ATOM 3353 C C . LEU B 1 103 ? -8.688 18.344 -1.921 1 98.69 103 LEU B C 1
ATOM 3355 O O . LEU B 1 103 ? -7.938 17.656 -2.619 1 98.69 103 LEU B O 1
ATOM 3359 N N . GLU B 1 104 ? -9.297 19.453 -2.377 1 98.44 104 GLU B N 1
ATOM 3360 C CA . GLU B 1 104 ? -9.227 19.875 -3.77 1 98.44 104 GLU B CA 1
ATOM 3361 C C . GLU B 1 104 ? -8.148 20.938 -3.965 1 98.44 104 GLU B C 1
ATOM 3363 O O . GLU B 1 104 ? -7.977 21.469 -5.066 1 98.44 104 GLU B O 1
ATOM 3368 N N . ASN B 1 105 ? -7.434 21.312 -2.941 1 98.56 105 ASN B N 1
ATOM 3369 C CA . ASN B 1 105 ? -6.531 22.453 -2.971 1 98.56 105 ASN B CA 1
ATOM 3370 C C . ASN B 1 105 ? -5.402 22.25 -3.979 1 98.56 105 ASN B C 1
ATOM 3372 O O . ASN B 1 105 ? -4.605 21.328 -3.848 1 98.56 105 ASN B O 1
ATOM 3376 N N . ASP B 1 106 ? -5.246 23.141 -4.926 1 98 106 ASP B N 1
ATOM 3377 C CA . ASP B 1 106 ? -4.277 23 -6.008 1 98 106 ASP B CA 1
ATOM 3378 C C . ASP B 1 106 ? -2.85 23.125 -5.48 1 98 106 ASP B C 1
ATOM 3380 O O . ASP B 1 106 ? -1.94 22.469 -5.988 1 98 106 ASP B O 1
ATOM 3384 N N . PHE B 1 107 ? -2.607 23.969 -4.559 1 98.5 107 PHE B N 1
ATOM 3385 C CA . PHE B 1 107 ? -1.263 24.156 -4.027 1 98.5 107 PHE B CA 1
ATOM 3386 C C . PHE B 1 107 ? -0.79 22.891 -3.316 1 98.5 107 PHE B C 1
ATOM 3388 O O . PHE B 1 107 ? 0.339 22.438 -3.523 1 98.5 107 PHE B O 1
ATOM 3395 N N . ILE B 1 108 ? -1.66 22.281 -2.512 1 98.56 108 ILE B N 1
ATOM 3396 C CA . ILE B 1 108 ? -1.364 21.016 -1.83 1 98.56 108 ILE B CA 1
ATOM 3397 C C . ILE B 1 108 ? -1.027 19.938 -2.857 1 98.56 108 ILE B C 1
ATOM 3399 O O . ILE B 1 108 ? -0.02 19.25 -2.727 1 98.56 108 ILE B O 1
ATOM 3403 N N . HIS B 1 109 ? -1.758 19.875 -3.922 1 98.06 109 HIS B N 1
ATOM 3404 C CA . HIS B 1 109 ? -1.538 18.844 -4.926 1 98.06 109 HIS B CA 1
ATOM 3405 C C . HIS B 1 109 ? -0.291 19.141 -5.754 1 98.06 109 HIS B C 1
ATOM 3407 O O . HIS B 1 109 ? 0.377 18.219 -6.227 1 98.06 109 HIS B O 1
ATOM 3413 N N . SER B 1 110 ? 0.051 20.406 -5.895 1 97.94 110 SER B N 1
ATOM 3414 C CA . SER B 1 110 ? 1.31 20.734 -6.562 1 97.94 110 SER B CA 1
ATOM 3415 C C . SER B 1 110 ? 2.504 20.234 -5.75 1 97.94 110 SER B C 1
ATOM 3417 O O . SER B 1 110 ? 3.484 19.75 -6.316 1 97.94 110 SER B O 1
ATOM 3419 N N . ILE B 1 111 ? 2.43 20.375 -4.461 1 98.44 111 ILE B N 1
ATOM 3420 C CA . ILE B 1 111 ? 3.477 19.859 -3.582 1 98.44 111 ILE B CA 1
ATOM 3421 C C . ILE B 1 111 ? 3.543 18.344 -3.682 1 98.44 111 ILE B C 1
ATOM 3423 O O . ILE B 1 111 ? 4.621 17.766 -3.852 1 98.44 111 ILE B O 1
ATOM 3427 N N . CYS B 1 112 ? 2.393 17.688 -3.645 1 98 112 CYS B N 1
ATOM 3428 C CA . CYS B 1 112 ? 2.334 16.234 -3.701 1 98 112 CYS B CA 1
ATOM 3429 C C . CYS B 1 112 ? 2.869 15.719 -5.031 1 98 112 CYS B C 1
ATOM 3431 O O . CYS B 1 112 ? 3.664 14.773 -5.062 1 98 112 CYS B O 1
ATOM 3433 N N . LYS B 1 113 ? 2.453 16.359 -6.07 1 94.94 113 LYS B N 1
ATOM 3434 C CA . LYS B 1 113 ? 2.883 15.938 -7.402 1 94.94 113 LYS B CA 1
ATOM 3435 C C . LYS B 1 113 ? 4.395 16.062 -7.555 1 94.94 113 LYS B C 1
ATOM 3437 O O . LYS B 1 113 ? 5.047 15.141 -8.055 1 94.94 113 LYS B O 1
ATOM 3442 N N . ARG B 1 114 ? 4.922 17.109 -7.141 1 95.69 114 ARG B N 1
ATOM 3443 C CA . ARG B 1 114 ? 6.367 17.312 -7.223 1 95.69 114 ARG B CA 1
ATOM 3444 C C . ARG B 1 114 ? 7.109 16.281 -6.375 1 95.69 114 ARG B C 1
ATOM 3446 O O . ARG B 1 114 ? 8.141 15.758 -6.797 1 95.69 114 ARG B O 1
ATOM 3453 N N . CYS B 1 115 ? 6.574 16.016 -5.277 1 95.88 115 CYS B N 1
ATOM 3454 C CA . CYS B 1 115 ? 7.238 15.109 -4.344 1 95.88 115 CYS B CA 1
ATOM 3455 C C . CYS B 1 115 ? 7.156 13.664 -4.832 1 95.88 115 CYS B C 1
ATOM 3457 O O . CYS B 1 115 ? 8.148 12.938 -4.801 1 95.88 115 CYS B O 1
ATOM 3459 N N . PHE B 1 116 ? 5.969 13.266 -5.309 1 94.5 116 PHE B N 1
ATOM 3460 C CA . PHE B 1 116 ? 5.715 11.836 -5.48 1 94.5 116 PHE B CA 1
ATOM 3461 C C . PHE B 1 116 ? 5.758 11.453 -6.953 1 94.5 116 PHE B C 1
ATOM 3463 O O . PHE B 1 116 ? 5.988 10.289 -7.289 1 94.5 116 PHE B O 1
ATOM 3470 N N . SER B 1 117 ? 5.512 12.383 -7.812 1 86.06 117 SER B N 1
ATOM 3471 C CA . SER B 1 117 ? 5.246 11.961 -9.188 1 86.06 117 SER B CA 1
ATOM 3472 C C . SER B 1 117 ? 6.258 12.562 -10.156 1 86.06 117 SER B C 1
ATOM 3474 O O . SER B 1 117 ? 6.59 11.953 -11.172 1 86.06 117 SER B O 1
ATOM 3476 N N . GLU B 1 118 ? 6.73 13.758 -9.844 1 79.81 118 GLU B N 1
ATOM 3477 C CA . GLU B 1 118 ? 7.66 14.414 -10.758 1 79.81 118 GLU B CA 1
ATOM 3478 C C . GLU B 1 118 ? 8.945 13.609 -10.906 1 79.81 118 GLU B C 1
ATOM 3480 O O . GLU B 1 118 ? 9.5 13.117 -9.922 1 79.81 118 GLU B O 1
ATOM 3485 N N . GLY B 1 119 ? 9.352 13.383 -12.102 1 75.25 119 GLY B N 1
ATOM 3486 C CA . GLY B 1 119 ? 10.508 12.562 -12.406 1 75.25 119 GLY B CA 1
ATOM 3487 C C . GLY B 1 119 ? 10.195 11.078 -12.414 1 75.25 119 GLY B C 1
ATOM 3488 O O . GLY B 1 119 ? 11.039 10.258 -12.797 1 75.25 119 GLY B O 1
ATOM 3489 N N . GLY B 1 120 ? 9.062 10.68 -11.852 1 74.5 120 GLY B N 1
ATOM 3490 C CA . GLY B 1 120 ? 8.547 9.328 -11.977 1 74.5 120 GLY B CA 1
ATOM 3491 C C . GLY B 1 120 ? 9 8.406 -10.859 1 74.5 120 GLY B C 1
ATOM 3492 O O . GLY B 1 120 ? 8.875 7.188 -10.969 1 74.5 120 GLY B O 1
ATOM 3493 N N . HIS B 1 121 ? 9.531 8.922 -9.805 1 78.81 121 HIS B N 1
ATOM 3494 C CA . HIS B 1 121 ? 10.117 8.062 -8.781 1 78.81 121 HIS B CA 1
ATOM 3495 C C . HIS B 1 121 ? 9.062 7.184 -8.125 1 78.81 121 HIS B C 1
ATOM 3497 O O . HIS B 1 121 ? 9.211 5.961 -8.07 1 78.81 121 HIS B O 1
ATOM 3503 N N . ASN B 1 122 ? 7.973 7.758 -7.633 1 87.12 122 ASN B N 1
ATOM 3504 C CA . ASN B 1 122 ? 6.879 6.988 -7.059 1 87.12 122 ASN B CA 1
ATOM 3505 C C . ASN B 1 122 ? 5.711 6.859 -8.031 1 87.12 122 ASN B C 1
ATOM 3507 O O . ASN B 1 122 ? 4.953 5.891 -7.977 1 87.12 122 ASN B O 1
ATOM 3511 N N . GLY B 1 123 ? 5.574 7.852 -8.891 1 87.38 123 GLY B N 1
ATOM 3512 C CA . GLY B 1 123 ? 4.688 7.797 -10.047 1 87.38 123 GLY B CA 1
ATOM 3513 C C . GLY B 1 123 ? 3.266 8.227 -9.719 1 87.38 123 GLY B C 1
ATOM 3514 O O . GLY B 1 123 ? 2.533 8.68 -10.602 1 87.38 123 GLY B O 1
ATOM 3515 N N . ASP B 1 124 ? 2.795 8.008 -8.469 1 92.31 124 ASP B N 1
ATOM 3516 C CA . ASP B 1 124 ? 1.423 8.312 -8.078 1 92.31 124 ASP B CA 1
ATOM 3517 C C . ASP B 1 124 ? 1.301 8.43 -6.559 1 92.31 124 ASP B C 1
ATOM 3519 O O . ASP B 1 124 ? 2.199 8.008 -5.828 1 92.31 124 ASP B O 1
ATOM 3523 N N . TYR B 1 125 ? 0.171 9.117 -6.117 1 96.88 125 TYR B N 1
ATOM 3524 C CA . TYR B 1 125 ? -0.051 9.32 -4.688 1 96.88 125 TYR B CA 1
ATOM 3525 C C . TYR B 1 125 ? -1.538 9.297 -4.359 1 96.88 125 TYR B C 1
ATOM 3527 O O . TYR B 1 125 ? -2.379 9.477 -5.242 1 96.88 125 TYR B O 1
ATOM 3535 N N . TRP B 1 126 ? -1.871 8.977 -3.123 1 98.56 126 TRP B N 1
ATOM 3536 C CA . TRP B 1 126 ? -3.256 9.031 -2.668 1 98.56 126 TRP B CA 1
ATOM 3537 C C . TRP B 1 126 ? -3.328 9.328 -1.175 1 98.56 126 TRP B C 1
ATOM 3539 O O . TRP B 1 126 ? -2.299 9.5 -0.517 1 98.56 126 TRP B O 1
ATOM 3549 N N . LEU B 1 127 ? -4.516 9.531 -0.691 1 98.81 127 LEU B N 1
ATOM 3550 C CA . LEU B 1 127 ? -4.766 9.961 0.682 1 98.81 127 LEU B CA 1
ATOM 3551 C C . LEU B 1 127 ? -4.629 8.789 1.648 1 98.81 127 LEU B C 1
ATOM 3553 O O . LEU B 1 127 ? -5.289 7.762 1.484 1 98.81 127 LEU B O 1
ATOM 3557 N N . SER B 1 128 ? -3.756 8.945 2.582 1 98.5 128 SER B N 1
ATOM 3558 C CA . SER B 1 128 ? -3.621 7.953 3.639 1 98.5 128 SER B CA 1
ATOM 3559 C C . SER B 1 128 ? -4.617 8.203 4.766 1 98.5 128 SER B C 1
ATOM 3561 O O . SER B 1 128 ? -5.285 7.281 5.23 1 98.5 128 SER B O 1
ATOM 3563 N N . ALA B 1 129 ? -4.691 9.492 5.18 1 98 129 ALA B N 1
ATOM 3564 C CA . ALA B 1 129 ? -5.582 9.82 6.289 1 98 129 ALA B CA 1
ATOM 3565 C C . ALA B 1 129 ? -6.012 11.281 6.242 1 98 129 ALA B C 1
ATOM 3567 O O . ALA B 1 129 ? -5.242 12.148 5.812 1 98 129 ALA B O 1
ATOM 3568 N N . ALA B 1 130 ? -7.164 11.523 6.551 1 98.44 130 ALA B N 1
ATOM 3569 C CA . ALA B 1 130 ? -7.73 12.812 6.938 1 98.44 130 ALA B CA 1
ATOM 3570 C C . ALA B 1 130 ? -8.422 12.727 8.289 1 98.44 130 ALA B C 1
ATOM 3572 O O . ALA B 1 130 ? -9.523 12.18 8.398 1 98.44 130 ALA B O 1
ATOM 3573 N N . THR B 1 131 ? -7.781 13.234 9.289 1 97 131 THR B N 1
ATOM 3574 C CA . THR B 1 131 ? -8.258 13.008 10.648 1 97 131 THR B CA 1
ATOM 3575 C C . THR B 1 131 ? -7.977 14.227 11.523 1 97 131 THR B C 1
ATOM 3577 O O . THR B 1 131 ? -7.035 14.977 11.273 1 97 131 THR B O 1
ATOM 3580 N N . THR B 1 132 ? -8.812 14.391 12.539 1 96.81 132 THR B N 1
ATOM 3581 C CA . THR B 1 132 ? -8.523 15.406 13.547 1 96.81 132 THR B CA 1
ATOM 3582 C C . THR B 1 132 ? -7.492 14.891 14.547 1 96.81 132 THR B C 1
ATOM 3584 O O . THR B 1 132 ? -7.352 13.68 14.727 1 96.81 132 THR B O 1
ATOM 3587 N N . LEU B 1 133 ? -6.742 15.766 15.062 1 95.62 133 LEU B N 1
ATOM 3588 C CA . LEU B 1 133 ? -5.84 15.555 16.188 1 95.62 133 LEU B CA 1
ATOM 3589 C C . LEU B 1 133 ? -6.062 16.594 17.281 1 95.62 133 LEU B C 1
ATOM 3591 O O . LEU B 1 133 ? -5.125 17.281 17.688 1 95.62 133 LEU B O 1
ATOM 3595 N N . ASN B 1 134 ? -7.293 16.641 17.672 1 96.25 134 ASN B N 1
ATOM 3596 C CA . ASN B 1 134 ? -7.641 17.625 18.703 1 96.25 134 ASN B CA 1
ATOM 3597 C C . ASN B 1 134 ? -7.164 17.203 20.078 1 96.25 134 ASN B C 1
ATOM 3599 O O . ASN B 1 134 ? -7.727 16.281 20.672 1 96.25 134 ASN B O 1
ATOM 3603 N N . ALA B 1 135 ? -6.211 17.906 20.594 1 95.19 135 ALA B N 1
ATOM 3604 C CA . ALA B 1 135 ? -5.547 17.5 21.828 1 95.19 135 ALA B CA 1
ATOM 3605 C C . ALA B 1 135 ? -5.922 18.438 22.969 1 95.19 135 ALA B C 1
ATOM 3607 O O . ALA B 1 135 ? -5.523 19.609 22.984 1 95.19 135 ALA B O 1
ATOM 3608 N N . SER B 1 136 ? -6.629 17.875 23.938 1 94.69 136 SER B N 1
ATOM 3609 C CA . SER B 1 136 ? -6.906 18.641 25.156 1 94.69 136 SER B CA 1
ATOM 3610 C C . SER B 1 136 ? -5.762 18.516 26.156 1 94.69 136 SER B C 1
ATOM 3612 O O . SER B 1 136 ? -4.934 17.609 26.047 1 94.69 136 SER B O 1
ATOM 3614 N N . GLY B 1 137 ? -5.73 19.562 26.969 1 93.38 137 GLY B N 1
ATOM 3615 C CA . GLY B 1 137 ? -4.734 19.484 28.031 1 93.38 137 GLY B CA 1
ATOM 3616 C C . GLY B 1 137 ? -5.336 19.516 29.422 1 93.38 137 GLY B C 1
ATOM 3617 O O . GLY B 1 137 ? -6.547 19.688 29.562 1 93.38 137 GLY B O 1
ATOM 3618 N N . PRO B 1 138 ? -4.426 19.297 30.391 1 96.19 138 PRO B N 1
ATOM 3619 C CA . PRO B 1 138 ? -3.006 18.969 30.266 1 96.19 138 PRO B CA 1
ATOM 3620 C C . PRO B 1 138 ? -2.77 17.547 29.781 1 96.19 138 PRO B C 1
ATOM 3622 O O . PRO B 1 138 ? -3.523 16.641 30.141 1 96.19 138 PRO B O 1
ATOM 3625 N N . GLN B 1 139 ? -1.858 17.328 28.922 1 93.94 139 GLN B N 1
ATOM 3626 C CA . GLN B 1 139 ? -1.449 16.016 28.453 1 93.94 139 GLN B CA 1
ATOM 3627 C C . GLN B 1 139 ? 0.02 16.016 28.031 1 93.94 139 GLN B C 1
ATOM 3629 O O . GLN B 1 139 ? 0.515 16.984 27.469 1 93.94 139 GLN B O 1
ATOM 3634 N N . PRO B 1 140 ? 0.701 14.891 28.359 1 92.88 140 PRO B N 1
ATOM 3635 C CA . PRO B 1 140 ? 2.117 14.805 28 1 92.88 140 PRO B CA 1
ATOM 3636 C C . PRO B 1 140 ? 2.344 14.812 26.484 1 92.88 140 PRO B C 1
ATOM 3638 O O . PRO B 1 140 ? 1.396 14.633 25.719 1 92.88 140 PRO B O 1
ATOM 3641 N N . ALA B 1 141 ? 3.572 15.109 26.141 1 93.44 141 ALA B N 1
ATOM 3642 C CA . ALA B 1 141 ? 3.971 15.047 24.734 1 93.44 141 ALA B CA 1
ATOM 3643 C C . ALA B 1 141 ? 3.887 13.617 24.203 1 93.44 141 ALA B C 1
ATOM 3645 O O . ALA B 1 141 ? 4.008 12.656 24.953 1 93.44 141 ALA B O 1
ATOM 3646 N N . GLN B 1 142 ? 3.607 13.531 22.938 1 90.75 142 GLN B N 1
ATOM 3647 C CA . GLN B 1 142 ? 3.775 12.266 22.234 1 90.75 142 GLN B CA 1
ATOM 3648 C C . GLN B 1 142 ? 5.242 11.844 22.188 1 90.75 142 GLN B C 1
ATOM 3650 O O . GLN B 1 142 ? 6.133 12.672 22.391 1 90.75 142 GLN B O 1
ATOM 3655 N N . VAL B 1 143 ? 5.461 10.594 21.953 1 87.81 143 VAL B N 1
ATOM 3656 C CA . VAL B 1 143 ? 6.82 10.109 21.734 1 87.81 143 VAL B CA 1
ATOM 3657 C C . VAL B 1 143 ? 7.324 10.602 20.375 1 87.81 143 VAL B C 1
ATOM 3659 O O . VAL B 1 143 ? 6.562 10.68 19.406 1 87.81 143 VAL B O 1
ATOM 3662 N N . LEU B 1 144 ? 8.641 10.906 20.375 1 92.62 144 LEU B N 1
ATOM 3663 C CA . LEU B 1 144 ? 9.273 11.258 19.109 1 92.62 144 LEU B CA 1
ATOM 3664 C C . LEU B 1 144 ? 9.242 10.078 18.141 1 92.62 144 LEU B C 1
ATOM 3666 O O . LEU B 1 144 ? 9.477 8.938 18.547 1 92.62 144 LEU B O 1
ATOM 3670 N N . HIS B 1 145 ? 8.984 10.375 16.875 1 91.69 145 HIS B N 1
ATOM 3671 C CA . HIS B 1 145 ? 8.898 9.297 15.898 1 91.69 145 HIS B CA 1
ATOM 3672 C C . HIS B 1 145 ? 9.078 9.828 14.477 1 91.69 145 HIS B C 1
ATOM 3674 O O . HIS B 1 145 ? 9.094 11.039 14.258 1 91.69 145 HIS B O 1
ATOM 3680 N N . ARG B 1 146 ? 9.328 8.898 13.602 1 93.12 146 ARG B N 1
ATOM 3681 C CA . ARG B 1 146 ? 9.211 9.102 12.156 1 93.12 146 ARG B CA 1
ATOM 3682 C C . ARG B 1 146 ? 7.988 8.391 11.602 1 93.12 146 ARG B C 1
ATOM 3684 O O . ARG B 1 146 ? 7.738 7.227 11.922 1 93.12 146 ARG B O 1
ATOM 3691 N N . ASP B 1 147 ? 7.23 9.07 10.852 1 92 147 ASP B N 1
ATOM 3692 C CA . ASP B 1 147 ? 5.984 8.508 10.344 1 92 147 ASP B CA 1
ATOM 3693 C C . ASP B 1 147 ? 6.254 7.43 9.297 1 92 147 ASP B C 1
ATOM 3695 O O . ASP B 1 147 ? 5.387 6.602 9.008 1 92 147 ASP B O 1
ATOM 3699 N N . LEU B 1 148 ? 7.422 7.309 8.703 1 90.5 148 LEU B N 1
ATOM 3700 C CA . LEU B 1 148 ? 7.719 6.363 7.637 1 90.5 148 LEU B CA 1
ATOM 3701 C C . LEU B 1 148 ? 7.824 4.941 8.18 1 90.5 148 LEU B C 1
ATOM 3703 O O . LEU B 1 148 ? 7.867 3.979 7.414 1 90.5 148 LEU B O 1
ATOM 3707 N N . THR B 1 149 ? 7.809 4.707 9.492 1 85.5 149 THR B N 1
ATOM 3708 C CA . THR B 1 149 ? 8.109 3.408 10.094 1 85.5 149 THR B CA 1
ATOM 3709 C C . THR B 1 149 ? 6.988 2.412 9.805 1 85.5 149 THR B C 1
ATOM 3711 O O . THR B 1 149 ? 7.191 1.199 9.891 1 85.5 149 THR B O 1
ATOM 3714 N N . SER B 1 150 ? 5.844 2.898 9.461 1 87.56 150 SER B N 1
ATOM 3715 C CA . SER B 1 150 ? 4.742 2.02 9.086 1 87.56 150 SER B CA 1
ATOM 3716 C C . SER B 1 150 ? 5.023 1.31 7.766 1 87.56 150 SER B C 1
ATOM 3718 O O . SER B 1 150 ? 4.289 0.4 7.375 1 87.56 150 SER B O 1
ATOM 3720 N N . TYR B 1 151 ? 6.121 1.706 7.125 1 92.69 151 TYR B N 1
ATOM 3721 C CA . TYR B 1 151 ? 6.512 1.152 5.832 1 92.69 151 TYR B CA 1
ATOM 3722 C C . TYR B 1 151 ? 7.957 0.67 5.859 1 92.69 151 TYR B C 1
ATOM 3724 O O . TYR B 1 151 ? 8.859 1.382 5.418 1 92.69 151 TYR B O 1
ATOM 3732 N N . PRO B 1 152 ? 8.164 -0.549 6.219 1 90.25 152 PRO B N 1
ATOM 3733 C CA . PRO B 1 152 ? 9.484 -1.099 6.527 1 90.25 152 PRO B CA 1
ATOM 3734 C C . PRO B 1 152 ? 10.484 -0.915 5.387 1 90.25 152 PRO B C 1
ATOM 3736 O O . PRO B 1 152 ? 11.648 -0.593 5.629 1 90.25 152 PRO B O 1
ATOM 3739 N N . PRO B 1 153 ? 10.117 -1.054 4.105 1 91.56 153 PRO B N 1
ATOM 3740 C CA . PRO B 1 153 ? 11.141 -0.889 3.07 1 91.56 153 PRO B CA 1
ATOM 3741 C C . PRO B 1 153 ? 11.75 0.512 3.057 1 91.56 153 PRO B C 1
ATOM 3743 O O . PRO B 1 153 ? 12.93 0.674 2.744 1 91.56 153 PRO B O 1
ATOM 3746 N N . TYR B 1 154 ? 10.977 1.471 3.41 1 92.06 154 TYR B N 1
ATOM 3747 C CA . TYR B 1 154 ? 11.492 2.832 3.441 1 92.06 154 TYR B CA 1
ATOM 3748 C C . TYR B 1 154 ? 12.422 3.033 4.637 1 92.06 154 TYR B C 1
ATOM 3750 O O . TYR B 1 154 ? 13.391 3.789 4.555 1 92.06 154 TYR B O 1
ATOM 3758 N N . ALA B 1 155 ? 12.094 2.389 5.707 1 88.94 155 ALA B N 1
ATOM 3759 C CA . ALA B 1 155 ? 13.008 2.414 6.84 1 88.94 155 ALA B CA 1
ATOM 3760 C C . ALA B 1 155 ? 14.359 1.807 6.465 1 88.94 155 ALA B C 1
ATOM 3762 O O . ALA B 1 155 ? 15.406 2.297 6.895 1 88.94 155 ALA B O 1
ATOM 3763 N N . GLN B 1 156 ? 14.32 0.835 5.652 1 88.62 156 GLN B N 1
ATOM 3764 C CA . GLN B 1 156 ? 15.531 0.124 5.254 1 88.62 156 GLN B CA 1
ATOM 3765 C C . GLN B 1 156 ? 16.328 0.929 4.238 1 88.62 156 GLN B C 1
ATOM 3767 O O . GLN B 1 156 ? 17.562 0.836 4.199 1 88.62 156 GLN B O 1
ATOM 3772 N N . LEU B 1 157 ? 15.695 1.688 3.412 1 90.31 157 LEU B N 1
ATOM 3773 C CA . LEU B 1 157 ? 16.375 2.494 2.402 1 90.31 157 LEU B CA 1
ATOM 3774 C C . LEU B 1 157 ? 17.141 3.643 3.049 1 90.31 157 LEU B C 1
ATOM 3776 O O . LEU B 1 157 ? 18.109 4.152 2.475 1 90.31 157 LEU B O 1
ATOM 3780 N N . GLY B 1 158 ? 16.688 4.078 4.262 1 90.31 158 GLY B N 1
ATOM 3781 C CA . GLY B 1 158 ? 17.344 5.172 4.953 1 90.31 158 GLY B CA 1
ATOM 3782 C C . GLY B 1 158 ? 17.016 6.531 4.379 1 90.31 158 GLY B C 1
ATOM 3783 O O . GLY B 1 158 ? 16.047 6.672 3.621 1 90.31 158 GLY B O 1
ATOM 3784 N N . PRO B 1 159 ? 17.797 7.547 4.797 1 93.25 159 PRO B N 1
ATOM 3785 C CA . PRO B 1 159 ? 17.469 8.938 4.453 1 93.25 159 PRO B CA 1
ATOM 3786 C C . PRO B 1 159 ? 17.625 9.219 2.959 1 93.25 159 PRO B C 1
ATOM 3788 O O . PRO B 1 159 ? 17.125 10.234 2.467 1 93.25 159 PRO B O 1
ATOM 3791 N N . GLU B 1 160 ? 18.25 8.359 2.244 1 90.56 160 GLU B N 1
ATOM 3792 C CA . GLU B 1 160 ? 18.484 8.578 0.819 1 90.56 160 GLU B CA 1
ATOM 3793 C C . GLU B 1 160 ? 17.281 8.133 -0.007 1 90.56 160 GLU B C 1
ATOM 3795 O O . GLU B 1 160 ? 17.188 8.445 -1.196 1 90.56 160 GLU B O 1
ATOM 3800 N N . GLY B 1 161 ? 16.391 7.355 0.608 1 90.62 161 GLY B N 1
ATOM 3801 C CA . GLY B 1 161 ? 15.188 6.961 -0.102 1 90.62 161 GLY B CA 1
ATOM 3802 C C . GLY B 1 161 ? 14.281 8.133 -0.432 1 90.62 161 GLY B C 1
ATOM 3803 O O . GLY B 1 161 ? 14.414 9.211 0.148 1 90.62 161 GLY B O 1
ATOM 3804 N N . THR B 1 162 ? 13.406 7.875 -1.38 1 91.75 162 THR B N 1
ATOM 3805 C CA . THR B 1 162 ? 12.406 8.891 -1.692 1 91.75 162 THR B CA 1
ATOM 3806 C C . THR B 1 162 ? 11.484 9.117 -0.501 1 91.75 162 THR B C 1
ATOM 3808 O O . THR B 1 162 ? 11.492 8.344 0.46 1 91.75 162 THR B O 1
ATOM 3811 N N . GLU B 1 163 ? 10.727 10.188 -0.528 1 94.19 163 GLU B N 1
ATOM 3812 C CA . GLU B 1 163 ? 9.82 10.516 0.565 1 94.19 163 GLU B CA 1
ATOM 3813 C C . GLU B 1 163 ? 8.602 9.594 0.572 1 94.19 163 GLU B C 1
ATOM 3815 O O . GLU B 1 163 ? 7.91 9.469 -0.438 1 94.19 163 GLU B O 1
ATOM 3820 N N . PRO B 1 164 ? 8.344 8.938 1.669 1 94.56 164 PRO B N 1
ATOM 3821 C CA . PRO B 1 164 ? 7.242 7.969 1.69 1 94.56 164 PRO B CA 1
ATOM 3822 C C . PRO B 1 164 ? 5.93 8.586 2.176 1 94.56 164 PRO B C 1
ATOM 3824 O O . PRO B 1 164 ? 4.875 7.957 2.074 1 94.56 164 PRO B O 1
ATOM 3827 N N . GLN B 1 165 ? 6.027 9.781 2.727 1 97.38 165 GLN B N 1
ATOM 3828 C CA . GLN B 1 165 ? 4.844 10.344 3.363 1 97.38 165 GLN B CA 1
ATOM 3829 C C . GLN B 1 165 ? 4.949 11.859 3.488 1 97.38 165 GLN B C 1
ATOM 3831 O O . GLN B 1 165 ? 6.027 12.391 3.754 1 97.38 165 GLN B O 1
ATOM 3836 N N . ILE B 1 166 ? 3.855 12.492 3.266 1 98.38 166 ILE B N 1
ATOM 3837 C CA . ILE B 1 166 ? 3.699 13.914 3.555 1 98.38 166 ILE B CA 1
ATOM 3838 C C . ILE B 1 166 ? 2.574 14.117 4.566 1 98.38 166 ILE B C 1
ATOM 3840 O O . ILE B 1 166 ? 1.521 13.484 4.469 1 98.38 166 ILE B O 1
ATOM 3844 N N . ASN B 1 167 ? 2.834 14.969 5.508 1 98.56 167 ASN B N 1
ATOM 3845 C CA . ASN B 1 167 ? 1.785 15.398 6.43 1 98.56 167 ASN B CA 1
ATOM 3846 C C . ASN B 1 167 ? 1.558 16.906 6.367 1 98.56 167 ASN B C 1
ATOM 3848 O O . ASN B 1 167 ? 2.506 17.688 6.461 1 98.56 167 ASN B O 1
ATOM 3852 N N . PHE B 1 168 ? 0.347 17.219 6.137 1 98.94 168 PHE B N 1
ATOM 3853 C CA . PHE B 1 168 ? -0.134 18.578 6.332 1 98.94 168 PHE B CA 1
ATOM 3854 C C . PHE B 1 168 ? -0.917 18.688 7.637 1 98.94 168 PHE B C 1
ATOM 3856 O O . PHE B 1 168 ? -1.984 18.094 7.777 1 98.94 168 PHE B O 1
ATOM 3863 N N . LEU B 1 169 ? -0.399 19.438 8.562 1 98.88 169 LEU B N 1
ATOM 3864 C CA . LEU B 1 169 ? -1.065 19.656 9.844 1 98.88 169 LEU B CA 1
ATOM 3865 C C . LEU B 1 169 ? -1.675 21.047 9.914 1 98.88 169 LEU B C 1
ATOM 3867 O O . LEU B 1 169 ? -0.975 22.031 10.203 1 98.88 169 LEU B O 1
ATOM 3871 N N . PHE B 1 170 ? -2.924 21.094 9.719 1 98.94 170 PHE B N 1
ATOM 3872 C CA . PHE B 1 170 ? -3.639 22.359 9.695 1 98.94 170 PHE B CA 1
ATOM 3873 C C . PHE B 1 170 ? -3.963 22.828 11.109 1 98.94 170 PHE B C 1
ATOM 3875 O O . PHE B 1 170 ? -4.543 22.078 11.898 1 98.94 170 PHE B O 1
ATOM 3882 N N . ALA B 1 171 ? -3.645 24.062 11.383 1 98.81 171 ALA B N 1
ATOM 3883 C CA . ALA B 1 171 ? -3.982 24.641 12.68 1 98.81 171 ALA B CA 1
ATOM 3884 C C . ALA B 1 171 ? -5.395 25.219 12.672 1 98.81 171 ALA B C 1
ATOM 3886 O O . ALA B 1 171 ? -5.664 26.203 11.984 1 98.81 171 ALA B O 1
ATOM 3887 N N . PHE B 1 172 ? -6.254 24.656 13.445 1 98.44 172 PHE B N 1
ATOM 3888 C CA . PHE B 1 172 ? -7.617 25.156 13.586 1 98.44 172 PHE B CA 1
ATOM 3889 C C . PHE B 1 172 ? -7.809 25.844 14.93 1 98.44 172 PHE B C 1
ATOM 3891 O O . PHE B 1 172 ? -8.938 26.125 15.336 1 98.44 172 PHE B O 1
ATOM 3898 N N . SER B 1 173 ? -6.805 26 15.625 1 98.12 173 SER B N 1
ATOM 3899 C CA . SER B 1 173 ? -6.531 26.922 16.719 1 98.12 173 SER B CA 1
ATOM 3900 C C . SER B 1 173 ? -5.086 27.406 16.688 1 98.12 173 SER B C 1
ATOM 3902 O O . SER B 1 173 ? -4.266 26.891 15.922 1 98.12 173 SER B O 1
ATOM 3904 N N . ASP B 1 174 ? -4.805 28.453 17.484 1 98.38 174 ASP B N 1
ATOM 3905 C CA . ASP B 1 174 ? -3.406 28.859 17.578 1 98.38 174 ASP B CA 1
ATOM 3906 C C . ASP B 1 174 ? -2.559 27.766 18.219 1 98.38 174 ASP B C 1
ATOM 3908 O O . ASP B 1 174 ? -2.975 27.141 19.203 1 98.38 174 ASP B O 1
ATOM 3912 N N . PHE B 1 175 ? -1.434 27.422 17.594 1 98.62 175 PHE B N 1
ATOM 3913 C CA . PHE B 1 175 ? -0.437 26.5 18.156 1 98.62 175 PHE B CA 1
ATOM 3914 C C . PHE B 1 175 ? 0.654 27.281 18.891 1 98.62 175 PHE B C 1
ATOM 3916 O O . PHE B 1 175 ? 1.289 28.172 18.312 1 98.62 175 PHE B O 1
ATOM 3923 N N . THR B 1 176 ? 0.842 27 20.094 1 98.31 176 THR B N 1
ATOM 3924 C CA . THR B 1 176 ? 1.909 27.594 20.875 1 98.31 176 THR B CA 1
ATOM 3925 C C . THR B 1 176 ? 2.748 26.516 21.562 1 98.31 176 THR B C 1
ATOM 3927 O O . THR B 1 176 ? 2.33 25.359 21.641 1 98.31 176 THR B O 1
ATOM 3930 N N . ALA B 1 177 ? 3.895 26.906 22.016 1 97.75 177 ALA B N 1
ATOM 3931 C CA . ALA B 1 177 ? 4.762 25.984 22.734 1 97.75 177 ALA B CA 1
ATOM 3932 C C . ALA B 1 177 ? 4.055 25.406 23.953 1 97.75 177 ALA B C 1
ATOM 3934 O O . ALA B 1 177 ? 4.297 24.266 24.344 1 97.75 177 ALA B O 1
ATOM 3935 N N . ASP B 1 178 ? 3.107 26.125 24.484 1 98 178 ASP B N 1
ATOM 3936 C CA . ASP B 1 178 ? 2.475 25.75 25.734 1 98 178 ASP B CA 1
ATOM 3937 C C . ASP B 1 178 ? 1.264 24.859 25.5 1 98 178 ASP B C 1
ATOM 3939 O O . ASP B 1 178 ? 0.866 24.078 26.375 1 98 178 ASP B O 1
ATOM 3943 N N . ASN B 1 179 ? 0.671 24.953 24.312 1 97.81 179 ASN B N 1
ATOM 3944 C CA . ASN B 1 179 ? -0.585 24.234 24.156 1 97.81 179 ASN B CA 1
ATOM 3945 C C . ASN B 1 179 ? -0.426 23.031 23.219 1 97.81 179 ASN B C 1
ATOM 3947 O O . ASN B 1 179 ? -1.379 22.625 22.547 1 97.81 179 ASN B O 1
ATOM 3951 N N . GLY B 1 180 ? 0.791 22.531 23.062 1 97.25 180 GLY B N 1
ATOM 3952 C CA . GLY B 1 180 ? 0.989 21.266 22.406 1 97.25 180 GLY B CA 1
ATOM 3953 C C . GLY B 1 180 ? 1.34 21.391 20.922 1 97.25 180 GLY B C 1
ATOM 3954 O O . GLY B 1 180 ? 1.084 20.484 20.141 1 97.25 180 GLY B O 1
ATOM 3955 N N . ALA B 1 181 ? 1.912 22.516 20.531 1 98.56 181 ALA B N 1
ATOM 3956 C CA . ALA B 1 181 ? 2.387 22.641 19.156 1 98.56 181 ALA B CA 1
ATOM 3957 C C . ALA B 1 181 ? 3.275 21.453 18.766 1 98.56 181 ALA B C 1
ATOM 3959 O O . ALA B 1 181 ? 4.09 21 19.562 1 98.56 181 ALA B O 1
ATOM 3960 N N . THR B 1 182 ? 3.047 20.984 17.531 1 98.38 182 THR B N 1
ATOM 3961 C CA . THR B 1 182 ? 3.93 19.938 17.016 1 98.38 182 THR B CA 1
ATOM 3962 C C . THR B 1 182 ? 5.391 20.375 17.125 1 98.38 182 THR B C 1
ATOM 3964 O O . THR B 1 182 ? 5.727 21.516 16.812 1 98.38 182 THR B O 1
ATOM 3967 N N . ARG B 1 183 ? 6.16 19.469 17.562 1 98.12 183 ARG B N 1
ATOM 3968 C CA . ARG B 1 183 ? 7.598 19.719 17.672 1 98.12 183 ARG B CA 1
ATOM 3969 C C . ARG B 1 183 ? 8.367 18.859 16.672 1 98.12 183 ARG B C 1
ATOM 3971 O O . ARG B 1 183 ? 7.957 17.734 16.359 1 98.12 183 ARG B O 1
ATOM 3978 N N . LEU B 1 184 ? 9.438 19.359 16.141 1 98.25 184 LEU B N 1
ATOM 3979 C CA . LEU B 1 184 ? 10.273 18.562 15.258 1 98.25 184 LEU B CA 1
ATOM 3980 C C . LEU B 1 184 ? 11.742 18.906 15.445 1 98.25 184 LEU B C 1
ATOM 3982 O O . LEU B 1 184 ? 12.078 19.938 16.031 1 98.25 184 LEU B O 1
ATOM 3986 N N . ILE B 1 185 ? 12.617 18.062 15.062 1 98.44 185 ILE B N 1
ATOM 3987 C CA . ILE B 1 185 ? 14.055 18.281 15.07 1 98.44 185 ILE B CA 1
ATOM 3988 C C . ILE B 1 185 ? 14.523 18.688 13.672 1 98.44 185 ILE B C 1
ATOM 3990 O O . ILE B 1 185 ? 14.648 17.844 12.781 1 98.44 185 ILE B O 1
ATOM 3994 N N . PRO B 1 186 ? 14.789 19.969 13.477 1 98.38 186 PRO B N 1
ATOM 3995 C CA . PRO B 1 186 ? 15.164 20.391 12.125 1 98.38 186 PRO B CA 1
ATOM 3996 C C . PRO B 1 186 ? 16.391 19.656 11.586 1 98.38 186 PRO B C 1
ATOM 3998 O O . PRO B 1 186 ? 17.406 19.562 12.281 1 98.38 186 PRO B O 1
ATOM 4001 N N . GLY B 1 187 ? 16.234 19.156 10.367 1 98.19 187 GLY B N 1
ATOM 4002 C CA . GLY B 1 187 ? 17.344 18.484 9.703 1 98.19 187 GLY B CA 1
ATOM 4003 C C . GLY B 1 187 ? 17.359 16.984 9.938 1 98.19 187 GLY B C 1
ATOM 4004 O O . GLY B 1 187 ? 18.109 16.25 9.289 1 98.19 187 GLY B O 1
ATOM 4005 N N . SER B 1 188 ? 16.547 16.469 10.82 1 98.06 188 SER B N 1
ATOM 4006 C CA . SER B 1 188 ? 16.594 15.062 11.188 1 98.06 188 SER B CA 1
ATOM 4007 C C . SER B 1 188 ? 16.109 14.172 10.047 1 98.06 188 SER B C 1
ATOM 4009 O O . SER B 1 188 ? 16.312 12.953 10.07 1 98.06 188 SER B O 1
ATOM 4011 N N . ASN B 1 189 ? 15.461 14.727 9.039 1 97.31 189 ASN B N 1
ATOM 4012 C CA . ASN B 1 189 ? 15.078 13.977 7.848 1 97.31 189 ASN B CA 1
ATOM 4013 C C . ASN B 1 189 ? 16.297 13.445 7.102 1 97.31 189 ASN B C 1
ATOM 4015 O O . ASN B 1 189 ? 16.188 12.531 6.281 1 97.31 189 ASN B O 1
ATOM 4019 N N . LYS B 1 190 ? 17.453 13.992 7.449 1 97.31 190 LYS B N 1
ATOM 4020 C CA . LYS B 1 190 ? 18.688 13.578 6.777 1 97.31 190 LYS B CA 1
ATOM 4021 C C . LYS B 1 190 ? 19.547 12.711 7.691 1 97.31 190 LYS B C 1
ATOM 4023 O O . LYS B 1 190 ? 20.625 12.25 7.285 1 97.31 190 LYS B O 1
ATOM 4028 N N . TRP B 1 191 ? 19.109 12.484 8.969 1 96.94 191 TRP B N 1
ATOM 4029 C CA . TRP B 1 191 ? 19.844 11.633 9.891 1 96.94 191 TRP B CA 1
ATOM 4030 C C . TRP B 1 191 ? 19.734 10.164 9.5 1 96.94 191 TRP B C 1
ATOM 4032 O O . TRP B 1 191 ? 18.719 9.742 8.953 1 96.94 191 TRP B O 1
ATOM 4042 N N . PRO B 1 192 ? 20.797 9.406 9.844 1 94.06 192 PRO B N 1
ATOM 4043 C CA . PRO B 1 192 ? 20.531 7.965 9.828 1 94.06 192 PRO B CA 1
ATOM 4044 C C . PRO B 1 192 ? 19.359 7.566 10.703 1 94.06 192 PRO B C 1
ATOM 4046 O O . PRO B 1 192 ? 19.125 8.164 11.766 1 94.06 192 PRO B O 1
ATOM 4049 N N . PHE B 1 193 ? 18.594 6.547 10.312 1 92.44 193 PHE B N 1
ATOM 4050 C CA . PHE B 1 193 ? 17.312 6.262 10.953 1 92.44 193 PHE B CA 1
ATOM 4051 C C . PHE B 1 193 ? 17.531 5.539 12.281 1 92.44 193 PHE B C 1
ATOM 4053 O O . PHE B 1 193 ? 16.578 5.332 13.031 1 92.44 193 PHE B O 1
ATOM 4060 N N . ASP B 1 194 ? 18.75 5.199 12.625 1 91.06 194 ASP B N 1
ATOM 4061 C CA . ASP B 1 194 ? 19.062 4.695 13.961 1 91.06 194 ASP B CA 1
ATOM 4062 C C . ASP B 1 194 ? 19.328 5.84 14.93 1 91.06 194 ASP B C 1
ATOM 4064 O O . ASP B 1 194 ? 19.594 5.609 16.109 1 91.06 194 ASP B O 1
ATOM 4068 N N . GLN B 1 195 ? 19.375 7.09 14.469 1 93.94 195 GLN B N 1
ATOM 4069 C CA . GLN B 1 195 ? 19.391 8.289 15.305 1 93.94 195 GLN B CA 1
ATOM 4070 C C . GLN B 1 195 ? 17.984 8.758 15.625 1 93.94 195 GLN B C 1
ATOM 4072 O O . GLN B 1 195 ? 17.219 9.141 14.727 1 93.94 195 GLN B O 1
ATOM 4077 N N . ARG B 1 196 ? 17.594 8.93 16.875 1 91.94 196 ARG B N 1
ATOM 4078 C CA . ARG B 1 196 ? 16.203 9.117 17.281 1 91.94 196 ARG B CA 1
ATOM 4079 C C . ARG B 1 196 ? 16 10.477 17.938 1 91.94 196 ARG B C 1
ATOM 4081 O O . ARG B 1 196 ? 14.867 10.938 18.078 1 91.94 196 ARG B O 1
ATOM 4088 N N . GLY B 1 197 ? 17.078 11.109 18.328 1 94.12 197 GLY B N 1
ATOM 4089 C CA . GLY B 1 197 ? 16.984 12.422 18.938 1 94.12 197 GLY B CA 1
ATOM 4090 C C . GLY B 1 197 ? 16.266 12.414 20.281 1 94.12 197 GLY B C 1
ATOM 4091 O O . GLY B 1 197 ? 16.031 11.352 20.859 1 94.12 197 GLY B O 1
ATOM 4092 N N . ASN B 1 198 ? 16.062 13.586 20.812 1 94.38 198 ASN B N 1
ATOM 4093 C CA . ASN B 1 198 ? 15.336 13.781 22.062 1 94.38 198 ASN B CA 1
ATOM 4094 C C . ASN B 1 198 ? 14.555 15.094 22.062 1 94.38 198 ASN B C 1
ATOM 4096 O O . ASN B 1 198 ? 14.734 15.922 21.172 1 94.38 198 ASN B O 1
ATOM 4100 N N . MET B 1 199 ? 13.711 15.281 23.062 1 95 199 MET B N 1
ATOM 4101 C CA . MET B 1 199 ? 12.766 16.391 23.094 1 95 199 MET B CA 1
ATOM 4102 C C . MET B 1 199 ? 13.492 17.719 23.203 1 95 199 MET B C 1
ATOM 4104 O O . MET B 1 199 ? 13.039 18.734 22.656 1 95 199 MET B O 1
ATOM 4108 N N . GLU B 1 200 ? 14.633 17.719 23.812 1 95.81 200 GLU B N 1
ATOM 4109 C CA . GLU B 1 200 ? 15.383 18.953 23.984 1 95.81 200 GLU B CA 1
ATOM 4110 C C . GLU B 1 200 ? 15.906 19.484 22.656 1 95.81 200 GLU B C 1
ATOM 4112 O O . GLU B 1 200 ? 16.219 20.672 22.516 1 95.81 200 GLU B O 1
ATOM 4117 N N . GLN B 1 201 ? 15.984 18.609 21.703 1 97.44 201 GLN B N 1
ATOM 4118 C CA . GLN B 1 201 ? 16.516 18.969 20.375 1 97.44 201 GLN B CA 1
ATOM 4119 C C . GLN B 1 201 ? 15.414 19.516 19.484 1 97.44 201 GLN B C 1
ATOM 4121 O O . GLN B 1 201 ? 15.695 20 18.375 1 97.44 201 GLN B O 1
ATOM 4126 N N . THR B 1 202 ? 14.195 19.484 19.953 1 98.19 202 THR B N 1
ATOM 4127 C CA . THR B 1 202 ? 13.07 19.859 19.109 1 98.19 202 THR B CA 1
ATOM 4128 C C . THR B 1 202 ? 12.805 21.359 19.203 1 98.19 202 THR B C 1
ATOM 4130 O O . THR B 1 202 ? 13.234 22.016 20.172 1 98.19 202 THR B O 1
ATOM 4133 N N . ILE B 1 203 ? 12.172 21.906 18.219 1 98.5 203 ILE B N 1
ATOM 4134 C CA . ILE B 1 203 ? 11.57 23.234 18.25 1 98.5 203 ILE B CA 1
ATOM 4135 C C . ILE B 1 203 ? 10.07 23.125 18 1 98.5 203 ILE B C 1
ATOM 4137 O O . ILE B 1 203 ? 9.617 22.25 17.25 1 98.5 203 ILE B O 1
ATOM 4141 N N . PRO B 1 204 ? 9.25 23.953 18.641 1 98.44 204 PRO B N 1
ATOM 4142 C CA . PRO B 1 204 ? 7.805 23.938 18.391 1 98.44 204 PRO B CA 1
ATOM 4143 C C . PRO B 1 204 ? 7.426 24.609 17.062 1 98.44 204 PRO B C 1
ATOM 4145 O O . PRO B 1 204 ? 8.008 25.641 16.703 1 98.44 204 PRO B O 1
ATOM 4148 N N . ALA B 1 205 ? 6.543 24.062 16.297 1 98.75 205 ALA B N 1
ATOM 4149 C CA . ALA B 1 205 ? 5.934 24.703 15.125 1 98.75 205 ALA B CA 1
ATOM 4150 C C . ALA B 1 205 ? 4.785 25.625 15.539 1 98.75 205 ALA B C 1
ATOM 4152 O O . ALA B 1 205 ? 3.615 25.25 15.414 1 98.75 205 ALA B O 1
ATOM 4153 N N . GLU B 1 206 ? 5.113 26.781 15.969 1 98.69 206 GLU B N 1
ATOM 4154 C CA . GLU B 1 206 ? 4.086 27.734 16.375 1 98.69 206 GLU B CA 1
ATOM 4155 C C . GLU B 1 206 ? 3.359 28.297 15.156 1 98.69 206 GLU B C 1
ATOM 4157 O O . GLU B 1 206 ? 3.994 28.688 14.172 1 98.69 206 GLU B O 1
ATOM 4162 N N . MET B 1 207 ? 2.029 28.328 15.273 1 98.81 207 MET B N 1
ATOM 4163 C CA . MET B 1 207 ? 1.187 28.688 14.141 1 98.81 207 MET B CA 1
ATOM 4164 C C . MET B 1 207 ? -0.062 29.438 14.609 1 98.81 207 MET B C 1
ATOM 4166 O O . MET B 1 207 ? -0.477 29.297 15.758 1 98.81 207 MET B O 1
ATOM 4170 N N . LYS B 1 208 ? -0.576 30.234 13.695 1 98.75 208 LYS B N 1
ATOM 4171 C CA . LYS B 1 208 ? -1.896 30.844 13.875 1 98.75 208 LYS B CA 1
ATOM 4172 C C . LYS B 1 208 ? -2.973 30.016 13.172 1 98.75 208 LYS B C 1
ATOM 4174 O O . LYS B 1 208 ? -2.676 29.25 12.258 1 98.75 208 LYS B O 1
ATOM 4179 N N . THR B 1 209 ? -4.203 30.203 13.656 1 98.69 209 THR B N 1
ATOM 4180 C CA . THR B 1 209 ? -5.328 29.547 12.992 1 98.69 209 THR B CA 1
ATOM 4181 C C . THR B 1 209 ? -5.312 29.844 11.492 1 98.69 209 THR B C 1
ATOM 4183 O O . THR B 1 209 ? -5.195 31 11.086 1 98.69 209 THR B O 1
ATOM 4186 N N . GLY B 1 210 ? -5.336 28.75 10.672 1 98.69 210 GLY B N 1
ATOM 4187 C CA . GLY B 1 210 ? -5.301 28.906 9.227 1 98.69 210 GLY B CA 1
ATOM 4188 C C . GLY B 1 210 ? -3.961 28.547 8.625 1 98.69 210 GLY B C 1
ATOM 4189 O O . GLY B 1 210 ? -3.859 28.328 7.414 1 98.69 210 GLY B O 1
ATOM 4190 N N . ASP B 1 211 ? -2.889 28.5 9.461 1 98.88 211 ASP B N 1
ATOM 4191 C CA . ASP B 1 211 ? -1.584 28.031 9.016 1 98.88 211 ASP B CA 1
ATOM 4192 C C . ASP B 1 211 ? -1.562 26.5 8.914 1 98.88 211 ASP B C 1
ATOM 4194 O O . ASP B 1 211 ? -2.484 25.828 9.383 1 98.88 211 ASP B O 1
ATOM 4198 N N . CYS B 1 212 ? -0.552 25.984 8.266 1 98.94 212 CYS B N 1
ATOM 4199 C CA . CYS B 1 212 ? -0.364 24.547 8.109 1 98.94 212 CYS B CA 1
ATOM 4200 C C . CYS B 1 212 ? 1.114 24.172 8.18 1 98.94 212 CYS B C 1
ATOM 4202 O O . CYS B 1 212 ? 1.954 24.844 7.578 1 98.94 212 CYS B O 1
ATOM 4204 N N . LEU B 1 213 ? 1.437 23.219 8.969 1 98.94 213 LEU B N 1
ATOM 4205 C CA . LEU B 1 213 ? 2.785 22.672 8.992 1 98.94 213 LEU B CA 1
ATOM 4206 C C . LEU B 1 213 ? 2.932 21.547 7.961 1 98.94 213 LEU B C 1
ATOM 4208 O O . LEU B 1 213 ? 2.166 20.578 7.973 1 98.94 213 LEU B O 1
ATOM 4212 N N . LEU B 1 214 ? 3.854 21.703 7.039 1 98.88 214 LEU B N 1
ATOM 4213 C CA . LEU B 1 214 ? 4.254 20.688 6.07 1 98.88 214 LEU B CA 1
ATOM 4214 C C . LEU B 1 214 ? 5.48 19.922 6.559 1 98.88 214 LEU B C 1
ATOM 4216 O O . LEU B 1 214 ? 6.535 20.516 6.781 1 98.88 214 LEU B O 1
ATOM 4220 N N . ILE B 1 215 ? 5.34 18.578 6.75 1 98.69 215 ILE B N 1
ATOM 4221 C CA . ILE B 1 215 ? 6.492 17.75 7.094 1 98.69 215 ILE B CA 1
ATOM 4222 C C . ILE B 1 215 ? 6.461 16.453 6.293 1 98.69 215 ILE B C 1
ATOM 4224 O O . ILE B 1 215 ? 5.41 16.047 5.789 1 98.69 215 ILE B O 1
ATOM 4228 N N . GLY B 1 216 ? 7.633 15.852 6.145 1 97.06 216 GLY B N 1
ATOM 4229 C CA . GLY B 1 216 ? 7.734 14.531 5.547 1 97.06 216 GLY B CA 1
ATOM 4230 C C . GLY B 1 216 ? 7.738 13.414 6.574 1 97.06 216 GLY B C 1
ATOM 4231 O O . GLY B 1 216 ? 7.633 13.672 7.777 1 97.06 216 GLY B O 1
ATOM 4232 N N . GLY B 1 217 ? 7.805 12.227 6.074 1 96.38 217 GLY B N 1
ATOM 4233 C CA . GLY B 1 217 ? 7.809 11.07 6.949 1 96.38 217 GLY B CA 1
ATOM 4234 C C . GLY B 1 217 ? 9.164 10.805 7.582 1 96.38 217 GLY B C 1
ATOM 4235 O O . GLY B 1 217 ? 9.266 10.016 8.531 1 96.38 217 GLY B O 1
ATOM 4236 N N . LYS B 1 218 ? 10.188 11.5 7.16 1 96.56 218 LYS B N 1
ATOM 4237 C CA . LYS B 1 218 ? 11.547 11.195 7.582 1 96.56 218 LYS B CA 1
ATOM 4238 C C . LYS B 1 218 ? 11.969 12.062 8.766 1 96.56 218 LYS B C 1
ATOM 4240 O O . LYS B 1 218 ? 12.961 11.773 9.438 1 96.56 218 LYS B O 1
ATOM 4245 N N . VAL B 1 219 ? 11.297 13.125 8.977 1 97.56 219 VAL B N 1
ATOM 4246 C CA . VAL B 1 219 ? 11.695 14.047 10.031 1 97.56 219 VAL B CA 1
ATOM 4247 C C . VAL B 1 219 ? 11.188 13.547 11.383 1 97.56 219 VAL B C 1
ATOM 4249 O O . VAL B 1 219 ? 10.062 13.047 11.477 1 97.56 219 VAL B O 1
ATOM 4252 N N . ILE B 1 220 ? 11.992 13.656 12.398 1 96.69 220 ILE B N 1
ATOM 4253 C CA . ILE B 1 220 ? 11.578 13.297 13.75 1 96.69 220 ILE B CA 1
ATOM 4254 C C . ILE B 1 220 ? 10.664 14.383 14.312 1 96.69 220 ILE B C 1
ATOM 4256 O O . ILE B 1 220 ? 11.016 15.562 14.305 1 96.69 220 ILE B O 1
ATOM 4260 N N . HIS B 1 221 ? 9.547 13.977 14.797 1 97.06 221 HIS B N 1
ATOM 4261 C CA . HIS B 1 221 ? 8.578 14.93 15.32 1 97.06 221 HIS B CA 1
ATOM 4262 C C . HIS B 1 221 ? 7.684 14.289 16.375 1 97.06 221 HIS B C 1
ATOM 4264 O O . HIS B 1 221 ? 7.785 13.086 16.625 1 97.06 221 HIS B O 1
ATOM 4270 N N . ALA B 1 222 ? 6.883 15.133 17.016 1 95.88 222 ALA B N 1
ATOM 4271 C CA . ALA B 1 222 ? 5.887 14.727 18 1 95.88 222 ALA B CA 1
ATOM 4272 C C . ALA B 1 222 ? 4.938 15.867 18.344 1 95.88 222 ALA B C 1
ATOM 4274 O O . ALA B 1 222 ? 5.289 17.047 18.188 1 95.88 222 ALA B O 1
ATOM 4275 N N . MET B 1 223 ? 3.746 15.461 18.734 1 95.69 223 MET B N 1
ATOM 4276 C CA . MET B 1 223 ? 2.947 16.469 19.422 1 95.69 223 MET B CA 1
ATOM 4277 C C . MET B 1 223 ? 3.629 16.922 20.703 1 95.69 223 MET B C 1
ATOM 4279 O O . MET B 1 223 ? 4.117 16.094 21.469 1 95.69 223 MET B O 1
ATOM 4283 N N . GLY B 1 224 ? 3.691 18.219 20.938 1 96.56 224 GLY B N 1
ATOM 4284 C CA . GLY B 1 224 ? 4.234 18.734 22.188 1 96.56 224 GLY B CA 1
ATOM 4285 C C . GLY B 1 224 ? 3.295 18.578 23.359 1 96.56 224 GLY B C 1
ATOM 4286 O O . GLY B 1 224 ? 2.117 18.266 23.188 1 96.56 224 GLY B O 1
ATOM 4287 N N . GLU B 1 225 ? 3.889 18.766 24.516 1 96.81 225 GLU B N 1
ATOM 4288 C CA . GLU B 1 225 ? 3.074 18.766 25.734 1 96.81 225 GLU B CA 1
ATOM 4289 C C . GLU B 1 225 ? 2.066 19.906 25.719 1 96.81 225 GLU B C 1
ATOM 4291 O O . GLU B 1 225 ? 2.416 21.047 25.391 1 96.81 225 GLU B O 1
ATOM 4296 N N . ASN B 1 226 ? 0.827 19.531 25.938 1 97.75 226 ASN B N 1
ATOM 4297 C CA . ASN B 1 226 ? -0.164 20.578 26.203 1 97.75 226 ASN B CA 1
ATOM 4298 C C . ASN B 1 226 ? -0.273 20.875 27.703 1 97.75 226 ASN B C 1
ATOM 4300 O O . ASN B 1 226 ? -0.896 20.125 28.453 1 97.75 226 ASN B O 1
ATOM 4304 N N . LYS B 1 227 ? 0.242 21.969 28.094 1 97.88 227 LYS B N 1
ATOM 4305 C CA . LYS B 1 227 ? 0.28 22.375 29.484 1 97.88 227 LYS B CA 1
ATOM 4306 C C . LYS B 1 227 ? -0.949 23.203 29.859 1 97.88 227 LYS B C 1
ATOM 4308 O O . LYS B 1 227 ? -1.135 23.562 31.031 1 97.88 227 LYS B O 1
ATOM 4313 N N . THR B 1 228 ? -1.716 23.484 28.938 1 97.75 228 THR B N 1
ATOM 4314 C CA . THR B 1 228 ? -2.875 24.344 29.141 1 97.75 228 THR B CA 1
ATOM 4315 C C . THR B 1 228 ? -4.129 23.5 29.391 1 97.75 228 THR B C 1
ATOM 4317 O O . THR B 1 228 ? -4.066 22.281 29.406 1 97.75 228 THR B O 1
ATOM 4320 N N . GLU B 1 229 ? -5.262 24.25 29.578 1 96.88 229 GLU B N 1
ATOM 4321 C CA . GLU B 1 229 ? -6.555 23.594 29.75 1 96.88 229 GLU B CA 1
ATOM 4322 C C . GLU B 1 229 ? -7.391 23.688 28.469 1 96.88 229 GLU B C 1
ATOM 4324 O O . GLU B 1 229 ? -8.539 23.25 28.438 1 96.88 229 GLU B O 1
ATOM 4329 N N . THR B 1 230 ? -6.754 24.203 27.484 1 95.69 230 THR B N 1
ATOM 4330 C CA . THR B 1 230 ? -7.488 24.391 26.234 1 95.69 230 THR B CA 1
ATOM 4331 C C . THR B 1 230 ? -7.18 23.266 25.25 1 95.69 230 THR B C 1
ATOM 4333 O O . THR B 1 230 ? -6.184 22.547 25.406 1 95.69 230 THR B O 1
ATOM 4336 N N . GLU B 1 231 ? -8.078 23.125 24.297 1 96.12 231 GLU B N 1
ATOM 4337 C CA . GLU B 1 231 ? -7.891 22.125 23.25 1 96.12 231 GLU B CA 1
ATOM 4338 C C . GLU B 1 231 ? -7.152 22.703 22.047 1 96.12 231 GLU B C 1
ATOM 4340 O O . GLU B 1 231 ? -7.578 23.719 21.484 1 96.12 231 GLU B O 1
ATOM 4345 N N . ARG B 1 232 ? -6.051 22.188 21.766 1 97.38 232 ARG B N 1
ATOM 4346 C CA . ARG B 1 232 ? -5.383 22.5 20.516 1 97.38 232 ARG B CA 1
ATOM 4347 C C . ARG B 1 232 ? -6.016 21.734 19.359 1 97.38 232 ARG B C 1
ATOM 4349 O O . ARG B 1 232 ? -6.02 20.5 19.344 1 97.38 232 ARG B O 1
ATOM 4356 N N . LYS B 1 233 ? -6.566 22.453 18.391 1 97.88 233 LYS B N 1
A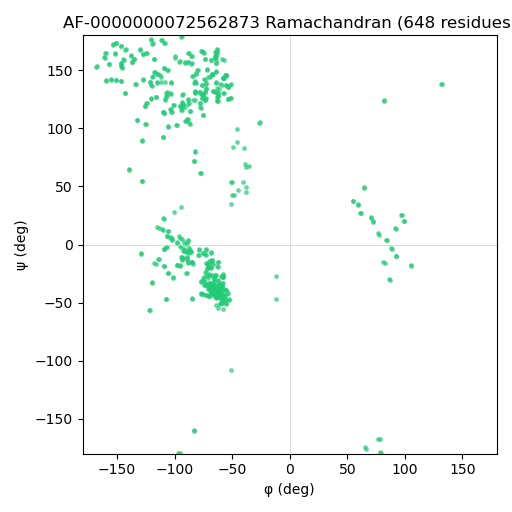TOM 4357 C CA . LYS B 1 233 ? -7.324 21.844 17.297 1 97.88 233 LYS B CA 1
ATOM 4358 C C . LYS B 1 233 ? -6.48 21.75 16.031 1 97.88 233 LYS B C 1
ATOM 4360 O O . LYS B 1 233 ? -5.996 22.75 15.523 1 97.88 233 LYS B O 1
ATOM 4365 N N . CYS B 1 234 ? -6.324 20.5 15.594 1 97.88 234 CYS B N 1
ATOM 4366 C CA . CYS B 1 234 ? -5.523 20.188 14.414 1 97.88 234 CYS B CA 1
ATOM 4367 C C . CYS B 1 234 ? -6.254 19.203 13.508 1 97.88 234 CYS B C 1
ATOM 4369 O O . CYS B 1 234 ? -6.938 18.297 13.992 1 97.88 234 CYS B O 1
ATOM 4371 N N . THR B 1 235 ? -6.207 19.422 12.219 1 98.06 235 THR B N 1
ATOM 4372 C CA . THR B 1 235 ? -6.59 18.422 11.234 1 98.06 235 THR B CA 1
ATOM 4373 C C . THR B 1 235 ? -5.391 18.016 10.375 1 98.06 235 THR B C 1
ATOM 4375 O O . THR B 1 235 ? -4.691 18.875 9.836 1 98.06 235 THR B O 1
ATOM 4378 N N . GLN B 1 236 ? -5.191 16.766 10.328 1 98.06 236 GLN B N 1
ATOM 4379 C CA . GLN B 1 236 ? -4.047 16.219 9.609 1 98.06 236 GLN B CA 1
ATOM 4380 C C . GLN B 1 236 ? -4.477 15.625 8.273 1 98.06 236 GLN B C 1
ATOM 4382 O O . GLN B 1 236 ? -5.465 14.891 8.203 1 98.06 236 GLN B O 1
ATOM 4387 N N . LEU B 1 237 ? -3.82 15.977 7.227 1 98.69 237 LEU B N 1
ATOM 4388 C CA . LEU B 1 237 ? -3.893 15.32 5.926 1 98.69 237 LEU B CA 1
ATOM 4389 C C . LEU B 1 237 ? -2.592 14.586 5.613 1 98.69 237 LEU B C 1
ATOM 4391 O O . LEU B 1 237 ? -1.541 15.211 5.461 1 98.69 237 LEU B O 1
ATOM 4395 N N . THR B 1 238 ? -2.648 13.281 5.539 1 98.5 238 THR B N 1
ATOM 4396 C CA . THR B 1 238 ? -1.483 12.461 5.242 1 98.5 238 THR B CA 1
ATOM 4397 C C . THR B 1 238 ? -1.569 11.891 3.83 1 98.5 238 THR B C 1
ATOM 4399 O O . THR B 1 238 ? -2.582 11.297 3.455 1 98.5 238 THR B O 1
ATOM 4402 N N . VAL B 1 239 ? -0.505 12.102 3.088 1 98.75 239 VAL B N 1
ATOM 4403 C CA . VAL B 1 239 ? -0.442 11.641 1.704 1 98.75 239 VAL B CA 1
ATOM 4404 C C . VAL B 1 239 ? 0.743 10.695 1.525 1 98.75 239 VAL B C 1
ATOM 4406 O O . VAL B 1 239 ? 1.828 10.938 2.057 1 98.75 239 VAL B O 1
ATOM 4409 N N . ILE B 1 240 ? 0.512 9.641 0.748 1 98.5 240 ILE B N 1
ATOM 4410 C CA . ILE B 1 240 ? 1.551 8.641 0.534 1 98.5 240 ILE B CA 1
ATOM 4411 C C . ILE B 1 240 ? 1.573 8.227 -0.936 1 98.5 240 ILE B C 1
ATOM 4413 O O . ILE B 1 240 ? 0.626 8.5 -1.678 1 98.5 240 ILE B O 1
ATOM 4417 N N . PRO B 1 241 ? 2.711 7.602 -1.34 1 97 241 PRO B N 1
ATOM 4418 C CA . PRO B 1 241 ? 2.66 6.945 -2.65 1 97 241 PRO B CA 1
ATOM 4419 C C . PRO B 1 241 ? 1.523 5.934 -2.76 1 97 241 PRO B C 1
ATOM 4421 O O . PRO B 1 241 ? 1.23 5.223 -1.796 1 97 241 PRO B O 1
ATOM 4424 N N . SER B 1 242 ? 0.958 5.844 -3.943 1 96.88 242 SER B N 1
ATOM 4425 C CA . SER B 1 242 ? -0.29 5.098 -4.062 1 96.88 242 SER B CA 1
ATOM 4426 C C . SER B 1 242 ? -0.042 3.594 -4.004 1 96.88 242 SER B C 1
ATOM 4428 O O . SER B 1 242 ? -0.985 2.809 -3.885 1 96.88 242 SER B O 1
ATOM 4430 N N . PHE B 1 243 ? 1.229 3.158 -4.004 1 96.94 243 PHE B N 1
ATOM 4431 C CA . PHE B 1 243 ? 1.527 1.737 -3.871 1 96.94 243 PHE B CA 1
ATOM 4432 C C . PHE B 1 243 ? 1.647 1.346 -2.402 1 96.94 243 PHE B C 1
ATOM 4434 O O . PHE B 1 243 ? 1.966 0.198 -2.084 1 96.94 243 PHE B O 1
ATOM 4441 N N . LEU B 1 244 ? 1.42 2.25 -1.48 1 97.94 244 LEU B N 1
ATOM 4442 C CA . LEU B 1 244 ? 1.408 1.979 -0.047 1 97.94 244 LEU B CA 1
ATOM 4443 C C . LEU B 1 244 ? -0.017 1.981 0.495 1 97.94 244 LEU B C 1
ATOM 4445 O O . LEU B 1 244 ? -0.856 2.764 0.044 1 97.94 244 LEU B O 1
ATOM 4449 N N . THR B 1 245 ? -0.22 1.192 1.523 1 98.44 245 THR B N 1
ATOM 4450 C CA . THR B 1 245 ? -1.539 1.063 2.135 1 98.44 245 THR B CA 1
ATOM 4451 C C . THR B 1 245 ? -1.852 2.277 3.006 1 98.44 245 THR B C 1
ATOM 4453 O O . THR B 1 245 ? -1.051 2.654 3.863 1 98.44 245 THR B O 1
ATOM 4456 N N . PRO B 1 246 ? -3.014 2.885 2.807 1 98.38 246 PRO B N 1
ATOM 4457 C CA . PRO B 1 246 ? -3.416 4.02 3.641 1 98.38 246 PRO B CA 1
ATOM 4458 C C . PRO B 1 246 ? -3.699 3.617 5.086 1 98.38 246 PRO B C 1
ATOM 4460 O O . PRO B 1 246 ? -4.008 2.455 5.359 1 98.38 246 PRO B O 1
ATOM 4463 N N . ALA B 1 247 ? -3.635 4.594 5.961 1 97.12 247 ALA B N 1
ATOM 4464 C CA . ALA B 1 247 ? -3.986 4.398 7.367 1 97.12 247 ALA B CA 1
ATOM 4465 C C . ALA B 1 247 ? -5.492 4.211 7.535 1 97.12 247 ALA B C 1
ATOM 4467 O O . ALA B 1 247 ? -5.934 3.406 8.359 1 97.12 247 ALA B O 1
ATOM 4468 N N . GLU B 1 248 ? -6.234 4.969 6.734 1 98.06 248 GLU B N 1
ATOM 4469 C CA . GLU B 1 248 ? -7.688 4.859 6.801 1 98.06 248 GLU B CA 1
ATOM 4470 C C . GLU B 1 248 ? -8.234 4.051 5.629 1 98.06 248 GLU B C 1
ATOM 4472 O O . GLU B 1 248 ? -7.785 4.211 4.492 1 98.06 248 GLU B O 1
ATOM 4477 N N . ALA B 1 249 ? -9.203 3.221 5.922 1 98.56 249 ALA B N 1
ATOM 4478 C CA . ALA B 1 249 ? -9.867 2.436 4.887 1 98.56 249 ALA B CA 1
ATOM 4479 C C . ALA B 1 249 ? -10.961 3.252 4.199 1 98.56 249 ALA B C 1
ATOM 4481 O O . ALA B 1 249 ? -12.141 2.898 4.266 1 98.56 249 ALA B O 1
ATOM 4482 N N . HIS B 1 250 ? -10.617 4.191 3.424 1 98.44 250 HIS B N 1
ATOM 4483 C CA . HIS B 1 250 ? -11.516 5.176 2.826 1 98.44 250 HIS B CA 1
ATOM 4484 C C . HIS B 1 250 ? -12.594 4.5 1.984 1 98.44 250 HIS B C 1
ATOM 4486 O O . HIS B 1 250 ? -13.742 4.949 1.966 1 98.44 250 HIS B O 1
ATOM 4492 N N . PRO B 1 251 ? -12.297 3.391 1.281 1 97.62 251 PRO B N 1
ATOM 4493 C CA . PRO B 1 251 ? -13.336 2.729 0.485 1 97.62 251 PRO B CA 1
ATOM 4494 C C . PRO B 1 251 ? -14.539 2.309 1.32 1 97.62 251 PRO B C 1
ATOM 4496 O O . PRO B 1 251 ? -15.656 2.236 0.804 1 97.62 251 PRO B O 1
ATOM 4499 N N . PHE B 1 252 ? -14.32 2.043 2.568 1 98.25 252 PHE B N 1
ATOM 4500 C CA . PHE B 1 252 ? -15.398 1.603 3.445 1 98.25 252 PHE B CA 1
ATOM 4501 C C . PHE B 1 252 ? -16.016 2.787 4.18 1 98.25 252 PHE B C 1
ATOM 4503 O O . PHE B 1 252 ? -17.078 2.654 4.801 1 98.25 252 PHE B O 1
ATOM 4510 N N . ILE B 1 253 ? -15.383 3.941 4.113 1 98.12 253 ILE B N 1
ATOM 4511 C CA . ILE B 1 253 ? -15.734 5.051 4.988 1 98.12 253 ILE B CA 1
ATOM 4512 C C . ILE B 1 253 ? -16.469 6.129 4.188 1 98.12 253 ILE B C 1
ATOM 4514 O O . ILE B 1 253 ? -17.516 6.617 4.609 1 98.12 253 ILE B O 1
ATOM 4518 N N . ILE B 1 254 ? -15.938 6.488 3.029 1 98.56 254 ILE B N 1
ATOM 4519 C CA . ILE B 1 254 ? -16.5 7.594 2.266 1 98.56 254 ILE B CA 1
ATOM 4520 C C . ILE B 1 254 ? -17.703 7.105 1.458 1 98.56 254 ILE B C 1
ATOM 4522 O O . ILE B 1 254 ? -17.609 6.09 0.761 1 98.56 254 ILE B O 1
ATOM 4526 N N . LYS B 1 255 ? -18.734 7.809 1.535 1 98 255 LYS B N 1
ATOM 4527 C CA . LYS B 1 255 ? -19.953 7.461 0.803 1 98 255 LYS B CA 1
ATOM 4528 C C . LYS B 1 255 ? -19.812 7.773 -0.683 1 98 255 LYS B C 1
ATOM 4530 O O . LYS B 1 255 ? -19.219 8.789 -1.054 1 98 255 LYS B O 1
ATOM 4535 N N . LEU B 1 256 ? -20.359 6.918 -1.49 1 97.19 256 LEU B N 1
ATOM 4536 C CA . LEU B 1 256 ? -20.312 7.105 -2.936 1 97.19 256 LEU B CA 1
ATOM 4537 C C . LEU B 1 256 ? -20.922 8.445 -3.334 1 97.19 256 LEU B C 1
ATOM 4539 O O . LEU B 1 256 ? -20.422 9.117 -4.238 1 97.19 256 LEU B O 1
ATOM 4543 N N . GLU B 1 257 ? -22.016 8.859 -2.672 1 97.81 257 GLU B N 1
ATOM 4544 C CA . GLU B 1 257 ? -22.672 10.125 -2.977 1 97.81 257 GLU B CA 1
ATOM 4545 C C . GLU B 1 257 ? -21.719 11.305 -2.754 1 97.81 257 GLU B C 1
ATOM 4547 O O . GLU B 1 257 ? -21.797 12.312 -3.465 1 97.81 257 GLU B O 1
ATOM 4552 N N . THR B 1 258 ? -20.891 11.203 -1.745 1 98.44 258 THR B N 1
ATOM 4553 C CA . THR B 1 258 ? -19.891 12.234 -1.485 1 98.44 258 THR B CA 1
ATOM 4554 C C . THR B 1 258 ? -18.812 12.227 -2.57 1 98.44 258 THR B C 1
ATOM 4556 O O . THR B 1 258 ? -18.438 13.281 -3.084 1 98.44 258 THR B O 1
ATOM 4559 N N . VAL B 1 259 ? -18.375 11.055 -3.008 1 98.5 259 VAL B N 1
ATOM 4560 C CA . VAL B 1 259 ? -17.312 10.891 -4 1 98.5 259 VAL B CA 1
ATOM 4561 C C . VAL B 1 259 ? -17.781 11.461 -5.34 1 98.5 259 VAL B C 1
ATOM 4563 O O . VAL B 1 259 ? -16.984 12.078 -6.059 1 98.5 259 VAL B O 1
ATOM 4566 N N . GLN B 1 260 ? -19.016 11.281 -5.645 1 97.88 260 GLN B N 1
ATOM 4567 C CA . GLN B 1 260 ? -19.562 11.719 -6.922 1 97.88 260 GLN B CA 1
ATOM 4568 C C . GLN B 1 260 ? -19.484 13.234 -7.062 1 97.88 260 GLN B C 1
ATOM 4570 O O . GLN B 1 260 ? -19.531 13.766 -8.172 1 97.88 260 GLN B O 1
ATOM 4575 N N . LYS B 1 261 ? -19.328 13.906 -5.961 1 96.88 261 LYS B N 1
ATOM 4576 C CA . LYS B 1 261 ? -19.25 15.367 -5.977 1 96.88 261 LYS B CA 1
ATOM 4577 C C . LYS B 1 261 ? -17.812 15.844 -6.125 1 96.88 261 LYS B C 1
ATOM 4579 O O . LYS B 1 261 ? -17.562 17.031 -6.285 1 96.88 261 LYS B O 1
ATOM 4584 N N . LEU B 1 262 ? -16.922 14.961 -6.086 1 98.25 262 LEU B N 1
ATOM 4585 C CA . LEU B 1 262 ? -15.508 15.305 -6.152 1 98.25 262 LEU B CA 1
ATOM 4586 C C . LEU B 1 262 ? -15.016 15.312 -7.598 1 98.25 262 LEU B C 1
ATOM 4588 O O . LEU B 1 262 ? -15.641 14.711 -8.469 1 98.25 262 LEU B O 1
ATOM 4592 N N . SER B 1 263 ? -13.953 16.047 -7.84 1 97.38 263 SER B N 1
ATOM 4593 C CA . SER B 1 263 ? -13.258 15.969 -9.117 1 97.38 263 SER B CA 1
ATOM 4594 C C . SER B 1 263 ? -12.68 14.578 -9.344 1 97.38 263 SER B C 1
ATOM 4596 O O . SER B 1 263 ? -12.547 13.797 -8.406 1 97.38 263 SER B O 1
ATOM 4598 N N . LYS B 1 264 ? -12.273 14.227 -10.57 1 95.94 264 LYS B N 1
ATOM 4599 C CA . LYS B 1 264 ? -11.617 12.953 -10.859 1 95.94 264 LYS B CA 1
ATOM 4600 C C . LYS B 1 264 ? -10.312 12.805 -10.086 1 95.94 264 LYS B C 1
ATOM 4602 O O . LYS B 1 264 ? -9.984 11.719 -9.602 1 95.94 264 LYS B O 1
ATOM 4607 N N . ARG B 1 265 ? -9.555 13.938 -9.945 1 95.25 265 ARG B N 1
ATOM 4608 C CA . ARG B 1 265 ? -8.32 13.914 -9.164 1 95.25 265 ARG B CA 1
ATOM 4609 C C . ARG B 1 265 ? -8.602 13.523 -7.719 1 95.25 265 ARG B C 1
ATOM 4611 O O . ARG B 1 265 ? -7.906 12.664 -7.16 1 95.25 265 ARG B O 1
ATOM 4618 N N . ALA B 1 266 ? -9.625 14.133 -7.152 1 98 266 ALA B N 1
ATOM 4619 C CA . ALA B 1 266 ? -9.953 13.844 -5.758 1 98 266 ALA B CA 1
ATOM 4620 C C . ALA B 1 266 ? -10.5 12.43 -5.602 1 98 266 ALA B C 1
ATOM 4622 O O . ALA B 1 266 ? -10.25 11.766 -4.59 1 98 266 ALA B O 1
ATOM 4623 N N . GLN B 1 267 ? -11.281 11.93 -6.605 1 98.19 267 GLN B N 1
ATOM 4624 C CA . GLN B 1 267 ? -11.766 10.555 -6.57 1 98.19 267 GLN B CA 1
ATOM 4625 C C . GLN B 1 267 ? -10.609 9.562 -6.531 1 98.19 267 GLN B C 1
ATOM 4627 O O . GLN B 1 267 ? -10.641 8.586 -5.773 1 98.19 267 GLN B O 1
ATOM 4632 N N . ARG B 1 268 ? -9.609 9.805 -7.336 1 97 268 ARG B N 1
ATOM 4633 C CA . ARG B 1 268 ? -8.422 8.961 -7.328 1 97 268 ARG B CA 1
ATOM 4634 C C . ARG B 1 268 ? -7.648 9.109 -6.023 1 97 268 ARG B C 1
ATOM 4636 O O . ARG B 1 268 ? -7.191 8.125 -5.445 1 97 268 ARG B O 1
ATOM 4643 N N . PHE B 1 269 ? -7.59 10.367 -5.602 1 98.31 269 PHE B N 1
ATOM 4644 C CA . PHE B 1 269 ? -6.863 10.719 -4.387 1 98.31 269 PHE B CA 1
ATOM 4645 C C . PHE B 1 269 ? -7.426 9.961 -3.188 1 98.31 269 PHE B C 1
ATOM 4647 O O . PHE B 1 269 ? -6.672 9.531 -2.311 1 98.31 269 PHE B O 1
ATOM 4654 N N . VAL B 1 270 ? -8.742 9.695 -3.166 1 98.62 270 VAL B N 1
ATOM 4655 C CA . VAL B 1 270 ? -9.359 9.055 -2.004 1 98.62 270 VAL B CA 1
ATOM 4656 C C . VAL B 1 270 ? -9.609 7.582 -2.297 1 98.62 270 VAL B C 1
ATOM 4658 O O . VAL B 1 270 ? -10.266 6.891 -1.517 1 98.62 270 VAL B O 1
ATOM 4661 N N . GLY B 1 271 ? -9.203 7.035 -3.428 1 98.31 271 GLY B N 1
ATOM 4662 C CA . GLY B 1 271 ? -9.141 5.598 -3.635 1 98.31 271 GLY B CA 1
ATOM 4663 C C . GLY B 1 271 ? -10.328 5.051 -4.398 1 98.31 271 GLY B C 1
ATOM 4664 O O . GLY B 1 271 ? -10.602 3.85 -4.355 1 98.31 271 GLY B O 1
ATOM 4665 N N . PHE B 1 272 ? -11.055 5.918 -5.145 1 98.62 272 PHE B N 1
ATOM 4666 C CA . PHE B 1 272 ? -12.219 5.441 -5.887 1 98.62 272 PHE B CA 1
ATOM 4667 C C . PHE B 1 272 ? -11.906 5.359 -7.379 1 98.62 272 PHE B C 1
ATOM 4669 O O . PHE B 1 272 ? -12.82 5.262 -8.203 1 98.62 272 PHE B O 1
ATOM 4676 N N . ARG B 1 273 ? -10.664 5.484 -7.711 1 96.75 273 ARG B N 1
ATOM 4677 C CA . ARG B 1 273 ? -10.109 5.203 -9.031 1 96.75 273 ARG B CA 1
ATOM 4678 C C . ARG B 1 273 ? -8.82 4.402 -8.922 1 96.75 273 ARG B C 1
ATOM 4680 O O . ARG B 1 273 ? -8.203 4.352 -7.859 1 96.75 273 ARG B O 1
ATOM 4687 N N . SER B 1 274 ? -8.469 3.746 -9.992 1 95.62 274 SER B N 1
ATOM 4688 C CA . SER B 1 274 ? -7.246 2.949 -10.016 1 95.62 274 SER B CA 1
ATOM 4689 C C . SER B 1 274 ? -6.008 3.826 -9.844 1 95.62 274 SER B C 1
ATOM 4691 O O . SER B 1 274 ? -6.078 5.043 -10.016 1 95.62 274 SER B O 1
ATOM 4693 N N . GLN B 1 275 ? -4.938 3.184 -9.359 1 94.69 275 GLN B N 1
ATOM 4694 C CA . GLN B 1 275 ? -3.66 3.846 -9.117 1 94.69 275 GLN B CA 1
ATOM 4695 C C . GLN B 1 275 ? -2.605 3.393 -10.125 1 94.69 275 GLN B C 1
ATOM 4697 O O . GLN B 1 275 ? -2.613 2.24 -10.562 1 94.69 275 GLN B O 1
ATOM 4702 N N . TYR B 1 276 ? -1.645 4.238 -10.406 1 88.88 276 TYR B N 1
ATOM 4703 C CA . TYR B 1 276 ? -0.672 3.934 -11.445 1 88.88 276 TYR B CA 1
ATOM 4704 C C . TYR B 1 276 ? 0.732 4.348 -11.023 1 88.88 276 TYR B C 1
ATOM 4706 O O . TYR B 1 276 ? 1.337 5.23 -11.633 1 88.88 276 TYR B O 1
ATOM 4714 N N . PRO B 1 277 ? 1.219 3.721 -10 1 89.56 277 PRO B N 1
ATOM 4715 C CA . PRO B 1 277 ? 2.609 3.996 -9.633 1 89.56 277 PRO B CA 1
ATOM 4716 C C . PRO B 1 277 ? 3.6 3.586 -10.727 1 89.56 277 PRO B C 1
ATOM 4718 O O . PRO B 1 277 ? 3.223 2.898 -11.68 1 89.56 277 PRO B O 1
ATOM 4721 N N . ARG B 1 278 ? 4.762 4.02 -10.547 1 82.31 278 ARG B N 1
ATOM 4722 C CA . ARG B 1 278 ? 5.824 3.693 -11.492 1 82.31 278 ARG B CA 1
ATOM 4723 C C . ARG B 1 278 ? 6.023 2.186 -11.594 1 82.31 278 ARG B C 1
ATOM 4725 O O . ARG B 1 278 ? 6.027 1.484 -10.578 1 82.31 278 ARG B O 1
ATOM 4732 N N . GLY B 1 279 ? 6.188 1.769 -12.844 1 77.19 279 GLY B N 1
ATOM 4733 C CA . GLY B 1 279 ? 6.52 0.374 -13.086 1 77.19 279 GLY B CA 1
ATOM 4734 C C . GLY B 1 279 ? 5.332 -0.556 -12.938 1 77.19 279 GLY B C 1
ATOM 4735 O O . GLY B 1 279 ? 5.492 -1.776 -12.875 1 77.19 279 GLY B O 1
ATOM 4736 N N . SER B 1 280 ? 4.223 0.029 -12.82 1 82.19 280 SER B N 1
ATOM 4737 C CA . SER B 1 280 ? 3.027 -0.784 -12.609 1 82.19 280 SER B CA 1
ATOM 4738 C C . SER B 1 280 ? 2.059 -0.658 -13.773 1 82.19 280 SER B C 1
ATOM 4740 O O . SER B 1 280 ? 1.869 0.434 -14.32 1 82.19 280 SER B O 1
ATOM 4742 N N . PRO B 1 281 ? 1.455 -1.803 -14.172 1 79.12 281 PRO B N 1
ATOM 4743 C CA . PRO B 1 281 ? 0.356 -1.696 -15.141 1 79.12 281 PRO B CA 1
ATOM 4744 C C . PRO B 1 281 ? -0.917 -1.123 -14.516 1 79.12 281 PRO B C 1
ATOM 4746 O O . PRO B 1 281 ? -1.886 -0.85 -15.234 1 79.12 281 PRO B O 1
ATOM 4749 N N . GLY B 1 282 ? -0.849 -0.91 -13.289 1 87.5 282 GLY B N 1
ATOM 4750 C CA . GLY B 1 282 ? -1.995 -0.437 -12.523 1 87.5 282 GLY B CA 1
ATOM 4751 C C . GLY B 1 282 ? -2.24 -1.233 -11.258 1 87.5 282 GLY B C 1
ATOM 4752 O O . GLY B 1 282 ? -2.084 -2.455 -11.25 1 87.5 282 GLY B O 1
ATOM 4753 N N . LEU B 1 283 ? -2.541 -0.552 -10.227 1 94.56 283 LEU B N 1
ATOM 4754 C CA . LEU B 1 283 ? -2.98 -1.13 -8.961 1 94.56 283 LEU B CA 1
ATOM 4755 C C . LEU B 1 283 ? -4.395 -0.675 -8.625 1 94.56 283 LEU B C 1
ATOM 4757 O O . LEU B 1 283 ? -4.875 0.326 -9.156 1 94.56 283 LEU B O 1
ATOM 4761 N N . TRP B 1 284 ? -5.012 -1.457 -7.762 1 97.69 284 TRP B N 1
ATOM 4762 C CA . TRP B 1 284 ? -6.316 -1.051 -7.25 1 97.69 284 TRP B CA 1
ATOM 4763 C C . TRP B 1 284 ? -7.352 -1.005 -8.367 1 97.69 284 TRP B C 1
ATOM 4765 O O . TRP B 1 284 ? -8.016 0.013 -8.562 1 97.69 284 TRP B O 1
ATOM 4775 N N . THR B 1 285 ? -7.367 -2.121 -9.141 1 95.25 285 THR B N 1
ATOM 4776 C CA . THR B 1 285 ? -8.227 -2.244 -10.312 1 95.25 285 THR B CA 1
ATOM 4777 C C . THR B 1 285 ? -9.32 -3.283 -10.07 1 95.25 285 THR B C 1
ATOM 4779 O O . THR B 1 285 ? -9.375 -3.906 -9.008 1 95.25 285 THR B O 1
ATOM 4782 N N . LYS B 1 286 ? -10.164 -3.418 -10.984 1 94.44 286 LYS B N 1
ATOM 4783 C CA . LYS B 1 286 ? -11.078 -4.547 -11.156 1 94.44 286 LYS B CA 1
ATOM 4784 C C . LYS B 1 286 ? -10.945 -5.148 -12.555 1 94.44 286 LYS B C 1
ATOM 4786 O O . LYS B 1 286 ? -11.156 -4.461 -13.555 1 94.44 286 LYS B O 1
ATOM 4791 N N . ASP B 1 287 ? -10.57 -6.438 -12.641 1 91.44 287 ASP B N 1
ATOM 4792 C CA . ASP B 1 287 ? -10.398 -7.156 -13.906 1 91.44 287 ASP B CA 1
ATOM 4793 C C . ASP B 1 287 ? -9.32 -6.508 -14.766 1 91.44 287 ASP B C 1
ATOM 4795 O O . ASP B 1 287 ? -9.453 -6.43 -15.984 1 91.44 287 ASP B O 1
ATOM 4799 N N . TYR B 1 288 ? -8.391 -5.855 -14.094 1 86.81 288 TYR B N 1
ATOM 4800 C CA . TYR B 1 288 ? -7.258 -5.211 -14.75 1 86.81 288 TYR B CA 1
ATOM 4801 C C . TYR B 1 288 ? -7.711 -3.984 -15.539 1 86.81 288 TYR B C 1
ATOM 4803 O O . TYR B 1 288 ? -7.07 -3.6 -16.516 1 86.81 288 TYR B O 1
ATOM 4811 N N . ILE B 1 289 ? -8.781 -3.447 -15.18 1 88.25 289 ILE B N 1
ATOM 4812 C CA . ILE B 1 289 ? -9.289 -2.238 -15.812 1 88.25 289 ILE B CA 1
ATOM 4813 C C . ILE B 1 289 ? -9.531 -1.159 -14.758 1 88.25 289 ILE B C 1
ATOM 4815 O O . ILE B 1 289 ? -9.555 -1.448 -13.562 1 88.25 289 ILE B O 1
ATOM 4819 N N . GLU B 1 290 ? -9.688 0.051 -15.242 1 92 290 GLU B N 1
ATOM 4820 C CA . GLU B 1 290 ? -9.922 1.219 -14.398 1 92 290 GLU B CA 1
ATOM 4821 C C . GLU B 1 290 ? -11.102 0.997 -13.461 1 92 290 GLU B C 1
ATOM 4823 O O . GLU B 1 290 ? -12.219 0.711 -13.914 1 92 290 GLU B O 1
ATOM 4828 N N . LEU B 1 291 ? -10.898 1.168 -12.18 1 96.25 291 LEU B N 1
ATOM 4829 C CA . LEU B 1 291 ? -11.883 0.913 -11.133 1 96.25 291 LEU B CA 1
ATOM 4830 C C . LEU B 1 291 ? -13.102 1.804 -11.312 1 96.25 291 LEU B C 1
ATOM 4832 O O . LEU B 1 291 ? -14.227 1.382 -11.031 1 96.25 291 LEU B O 1
ATOM 4836 N N . ALA B 1 292 ? -12.93 3.01 -11.789 1 96.38 292 ALA B N 1
ATOM 4837 C CA . ALA B 1 292 ? -14.016 3.979 -11.93 1 96.38 292 ALA B CA 1
ATOM 4838 C C . ALA B 1 292 ? -15.117 3.439 -12.836 1 96.38 292 ALA B C 1
ATOM 4840 O O . ALA B 1 292 ? -16.281 3.832 -12.711 1 96.38 292 ALA B O 1
ATOM 4841 N N . LEU B 1 293 ? -14.766 2.561 -13.766 1 94.19 293 LEU B N 1
ATOM 4842 C CA . LEU B 1 293 ? -15.773 1.948 -14.625 1 94.19 293 LEU B CA 1
ATOM 4843 C C . LEU B 1 293 ? -16.703 1.038 -13.828 1 94.19 293 LEU B C 1
ATOM 4845 O O . LEU B 1 293 ? -17.922 1.08 -14 1 94.19 293 LEU B O 1
ATOM 4849 N N . HIS B 1 294 ? -16.094 0.311 -12.938 1 95.06 294 HIS B N 1
ATOM 4850 C CA . HIS B 1 294 ? -16.875 -0.592 -12.094 1 95.06 294 HIS B CA 1
ATOM 4851 C C . HIS B 1 294 ? -17.781 0.183 -11.148 1 95.06 294 HIS B C 1
ATOM 4853 O O . HIS B 1 294 ? -18.906 -0.239 -10.883 1 95.06 294 HIS B O 1
ATOM 4859 N N . LEU B 1 295 ? -17.312 1.326 -10.703 1 97.31 295 LEU B N 1
ATOM 4860 C CA . LEU B 1 295 ? -18.047 2.094 -9.703 1 97.31 295 LEU B CA 1
ATOM 4861 C C . LEU B 1 295 ? -19.047 3.025 -10.375 1 97.31 295 LEU B C 1
ATOM 4863 O O . LEU B 1 295 ? -19.781 3.742 -9.688 1 97.31 295 LEU B O 1
ATOM 4867 N N . GLY B 1 296 ? -19.031 3.027 -11.711 1 96.5 296 GLY B N 1
ATOM 4868 C CA . GLY B 1 296 ? -19.938 3.896 -12.438 1 96.5 296 GLY B CA 1
ATOM 4869 C C . GLY B 1 296 ? -19.562 5.363 -12.352 1 96.5 296 GLY B C 1
ATOM 4870 O O . GLY B 1 296 ? -20.406 6.238 -12.516 1 96.5 296 GLY B O 1
ATOM 4871 N N . LEU B 1 297 ? -18.312 5.664 -12.008 1 97.38 297 LEU B N 1
ATOM 4872 C CA . LEU B 1 297 ? -17.859 7.043 -11.859 1 97.38 297 LEU B CA 1
ATOM 4873 C C . LEU B 1 297 ? -17.359 7.59 -13.188 1 97.38 297 LEU B C 1
ATOM 4875 O O . LEU B 1 297 ? -17.141 8.797 -13.328 1 97.38 297 LEU B O 1
ATOM 4879 N N . ASP B 1 298 ? -17.125 6.691 -14.133 1 94.75 298 ASP B N 1
ATOM 4880 C CA . ASP B 1 298 ? -16.641 7.078 -15.461 1 94.75 298 ASP B CA 1
ATOM 4881 C C . ASP B 1 298 ? -17.094 6.07 -16.516 1 94.75 298 ASP B C 1
ATOM 4883 O O . ASP B 1 298 ? -17.594 5 -16.188 1 94.75 298 ASP B O 1
ATOM 4887 N N . ASP B 1 299 ? -17.016 6.445 -17.766 1 92.88 299 ASP B N 1
ATOM 4888 C CA . ASP B 1 299 ? -17.141 5.512 -18.875 1 92.88 299 ASP B CA 1
ATOM 4889 C C . ASP B 1 299 ? -15.805 5.289 -19.578 1 92.88 299 ASP B C 1
ATOM 4891 O O . ASP B 1 299 ? -14.797 5.875 -19.188 1 92.88 299 ASP B O 1
ATOM 4895 N N . LEU B 1 300 ? -15.82 4.371 -20.484 1 88.44 300 LEU B N 1
ATOM 4896 C CA . LEU B 1 300 ? -14.57 3.975 -21.125 1 88.44 300 LEU B CA 1
ATOM 4897 C C . LEU B 1 300 ? -13.867 5.18 -21.75 1 88.44 300 LEU B C 1
ATOM 4899 O O . LEU B 1 300 ? -12.664 5.352 -21.578 1 88.44 300 LEU B O 1
ATOM 4903 N N . GLN B 1 301 ? -14.555 5.961 -22.438 1 88.5 301 GLN B N 1
ATOM 4904 C CA . GLN B 1 301 ? -13.969 7.137 -23.078 1 88.5 301 GLN B CA 1
ATOM 4905 C C . GLN B 1 301 ? -13.367 8.086 -22.031 1 88.5 301 GLN B C 1
ATOM 4907 O O . GLN B 1 301 ? -12.242 8.547 -22.188 1 88.5 301 GLN B O 1
ATOM 4912 N N . GLY B 1 302 ? -14.156 8.383 -21.062 1 89.94 302 GLY B N 1
ATOM 4913 C CA . GLY B 1 302 ? -13.68 9.266 -20.016 1 89.94 302 GLY B CA 1
ATOM 4914 C C . GLY B 1 302 ? -12.445 8.727 -19.297 1 89.94 302 GLY B C 1
ATOM 4915 O O . GLY B 1 302 ? -11.516 9.484 -19 1 89.94 302 GLY B O 1
ATOM 4916 N N . ALA B 1 303 ? -12.508 7.438 -19 1 87.5 303 ALA B N 1
ATOM 4917 C CA . ALA B 1 303 ? -11.375 6.801 -18.344 1 87.5 303 ALA B CA 1
ATOM 4918 C C . ALA B 1 303 ? -10.117 6.879 -19.203 1 87.5 303 ALA B C 1
ATOM 4920 O O . ALA B 1 303 ? -9.023 7.145 -18.703 1 87.5 303 ALA B O 1
ATOM 4921 N N . MET B 1 304 ? -10.258 6.691 -20.438 1 83.62 304 MET B N 1
ATOM 4922 C CA . MET B 1 304 ? -9.117 6.73 -21.344 1 83.62 304 MET B CA 1
ATOM 4923 C C . MET B 1 304 ? -8.539 8.141 -21.438 1 83.62 304 MET B C 1
ATOM 4925 O O . MET B 1 304 ? -7.324 8.32 -21.5 1 83.62 304 MET B O 1
ATOM 4929 N N . GLU B 1 305 ? -9.336 9.086 -21.438 1 85.75 305 GLU B N 1
ATOM 4930 C CA . GLU B 1 305 ? -8.883 10.477 -21.453 1 85.75 305 GLU B CA 1
ATOM 4931 C C . GLU B 1 305 ? -8.109 10.82 -20.188 1 85.75 305 GLU B C 1
ATOM 4933 O O . GLU B 1 305 ? -7.082 11.492 -20.25 1 85.75 305 GLU B O 1
ATOM 4938 N N . ASP B 1 306 ? -8.594 10.289 -19.156 1 85.12 306 ASP B N 1
ATOM 4939 C CA . ASP B 1 306 ? -7.992 10.578 -17.859 1 85.12 306 ASP B CA 1
ATOM 4940 C C . ASP B 1 306 ? -6.621 9.906 -17.734 1 85.12 306 ASP B C 1
ATOM 4942 O O . ASP B 1 306 ? -5.734 10.43 -17.062 1 85.12 306 ASP B O 1
ATOM 4946 N N . LEU B 1 307 ? -6.469 8.789 -18.422 1 79.44 307 LEU B N 1
ATOM 4947 C CA . LEU B 1 307 ? -5.273 7.977 -18.25 1 79.44 307 LEU B CA 1
ATOM 4948 C C . LEU B 1 307 ? -4.199 8.359 -19.25 1 79.44 307 LEU B C 1
ATOM 4950 O O . LEU B 1 307 ? -3.094 7.812 -19.234 1 79.44 307 LEU B O 1
ATOM 4954 N N . GLN B 1 308 ? -4.457 9.273 -19.984 1 76.5 308 GLN B N 1
ATOM 4955 C CA . GLN B 1 308 ? -3.484 9.672 -21 1 76.5 308 GLN B CA 1
ATOM 4956 C C . GLN B 1 308 ? -2.168 10.094 -20.344 1 76.5 308 GLN B C 1
ATOM 4958 O O . GLN B 1 308 ? -1.09 9.766 -20.844 1 76.5 308 GLN B O 1
ATOM 4963 N N . ASP B 1 309 ? -2.35 10.867 -19.281 1 69.81 309 ASP B N 1
ATOM 4964 C CA . ASP B 1 309 ? -1.136 11.336 -18.609 1 69.81 309 ASP B CA 1
ATOM 4965 C C . ASP B 1 309 ? -0.371 10.172 -17.984 1 69.81 309 ASP B C 1
ATOM 4967 O O . ASP B 1 309 ? 0.859 10.195 -17.922 1 69.81 309 ASP B O 1
ATOM 4971 N N . VAL B 1 310 ? -1.12 9.234 -17.531 1 68.19 310 VAL B N 1
ATOM 4972 C CA . VAL B 1 310 ? -0.507 8.047 -16.938 1 68.19 310 VAL B CA 1
ATOM 4973 C C . VAL B 1 310 ? 0.174 7.219 -18.016 1 68.19 310 VAL B C 1
ATOM 4975 O O . VAL B 1 310 ? 1.312 6.777 -17.844 1 68.19 310 VAL B O 1
ATOM 4978 N N . ILE B 1 311 ? -0.529 7.059 -19.109 1 64.06 311 ILE B N 1
ATOM 4979 C CA . ILE B 1 311 ? -0.069 6.25 -20.234 1 64.06 311 ILE B CA 1
ATOM 4980 C C . ILE B 1 311 ? 1.177 6.879 -20.844 1 64.06 311 ILE B C 1
ATOM 4982 O O . ILE B 1 311 ? 2.096 6.172 -21.266 1 64.06 311 ILE B O 1
ATOM 4986 N N . ASN B 1 312 ? 1.262 8.188 -20.75 1 63.72 312 ASN B N 1
ATOM 4987 C CA . ASN B 1 312 ? 2.332 8.906 -21.422 1 63.72 312 ASN B CA 1
ATOM 4988 C C . ASN B 1 312 ? 3.57 9.039 -20.531 1 63.72 312 ASN B C 1
ATOM 4990 O O . ASN B 1 312 ? 4.613 9.516 -20.984 1 63.72 312 ASN B O 1
ATOM 4994 N N . GLN B 1 313 ? 3.35 8.75 -19.312 1 61.75 313 GLN B N 1
ATOM 4995 C CA . GLN B 1 313 ? 4.543 8.766 -18.484 1 61.75 313 GLN B CA 1
ATOM 4996 C C . GLN B 1 313 ? 5.551 7.719 -18.938 1 61.75 313 GLN B C 1
ATOM 4998 O O . GLN B 1 313 ? 5.168 6.652 -19.438 1 61.75 313 GLN B O 1
ATOM 5003 N N . PRO B 1 314 ? 6.793 8.289 -19.234 1 53.44 314 PRO B N 1
ATOM 5004 C CA . PRO B 1 314 ? 7.773 7.258 -19.578 1 53.44 314 PRO B CA 1
ATOM 5005 C C . PRO B 1 314 ? 7.66 6.012 -18.703 1 53.44 314 PRO B C 1
ATOM 5007 O O . PRO B 1 314 ? 7.559 6.121 -17.484 1 53.44 314 PRO B O 1
ATOM 5010 N N . LYS B 1 315 ? 6.828 5.211 -19.047 1 49.81 315 LYS B N 1
ATOM 5011 C CA . LYS B 1 315 ? 6.727 3.982 -18.266 1 49.81 315 LYS B CA 1
ATOM 5012 C C . LYS B 1 315 ? 8.094 3.334 -18.078 1 49.81 315 LYS B C 1
ATOM 5014 O O . LYS B 1 315 ? 8.695 2.848 -19.047 1 49.81 315 LYS B O 1
ATOM 5019 N N . HIS B 1 316 ? 9.031 4.09 -17.578 1 43.81 316 HIS B N 1
ATOM 5020 C CA . HIS B 1 316 ? 10.211 3.289 -17.281 1 43.81 316 HIS B CA 1
ATOM 5021 C C . HIS B 1 316 ? 9.828 1.986 -16.578 1 43.81 316 HIS B C 1
ATOM 5023 O O . HIS B 1 316 ? 9.633 1.965 -15.367 1 43.81 316 HIS B O 1
ATOM 5029 N N . TRP B 1 317 ? 8.789 1.369 -17.203 1 43.25 317 TRP B N 1
ATOM 5030 C CA . TRP B 1 317 ? 8.938 0.003 -16.703 1 43.25 317 TRP B CA 1
ATOM 5031 C C . TRP B 1 317 ? 10.414 -0.371 -16.594 1 43.25 317 TRP B C 1
ATOM 5033 O O . TRP B 1 317 ? 11.102 -0.537 -17.609 1 43.25 317 TRP B O 1
ATOM 5043 N N . ASP B 1 318 ? 11.094 0.539 -15.961 1 44.41 318 ASP B N 1
ATOM 5044 C CA . ASP B 1 318 ? 12.516 0.217 -15.836 1 44.41 318 ASP B CA 1
ATOM 5045 C C . ASP B 1 318 ? 12.781 -1.234 -16.219 1 44.41 318 ASP B C 1
ATOM 5047 O O . ASP B 1 318 ? 13.938 -1.622 -16.438 1 44.41 318 ASP B O 1
ATOM 5051 N N . THR B 1 319 ? 11.961 -2.041 -15.68 1 39.06 319 THR B N 1
ATOM 5052 C CA . THR B 1 319 ? 12.367 -3.432 -15.867 1 39.06 319 THR B CA 1
ATOM 5053 C C . THR B 1 319 ? 12.492 -3.766 -17.344 1 39.06 319 THR B C 1
ATOM 5055 O O . THR B 1 319 ? 13.242 -4.672 -17.719 1 39.06 319 THR B O 1
ATOM 5058 N N . MET B 1 320 ? 11.383 -3.541 -18.219 1 38.84 320 MET B N 1
ATOM 5059 C CA . MET B 1 320 ? 11.312 -4.371 -19.422 1 38.84 320 MET B CA 1
ATOM 5060 C C . MET B 1 320 ? 11.812 -3.602 -20.641 1 38.84 320 MET B C 1
ATOM 5062 O O . MET B 1 320 ? 11.078 -2.812 -21.234 1 38.84 320 MET B O 1
ATOM 5066 N N . ASP B 1 321 ? 12.688 -2.656 -20.547 1 37.78 321 ASP B N 1
ATOM 5067 C CA . ASP B 1 321 ? 13.078 -2.492 -21.938 1 37.78 321 ASP B CA 1
ATOM 5068 C C . ASP B 1 321 ? 13.172 -3.842 -22.641 1 37.78 321 ASP B C 1
ATOM 5070 O O . ASP B 1 321 ? 14.195 -4.523 -22.562 1 37.78 321 ASP B O 1
ATOM 5074 N N . TYR B 1 322 ? 12.031 -4.457 -22.844 1 37.59 322 TYR B N 1
ATOM 5075 C CA . TYR B 1 322 ? 11.984 -5.621 -23.719 1 37.59 322 TYR B CA 1
ATOM 5076 C C . TYR B 1 322 ? 12.688 -5.332 -25.031 1 37.59 322 TYR B C 1
ATOM 5078 O O . TYR B 1 322 ? 12.453 -4.293 -25.656 1 37.59 322 TYR B O 1
ATOM 5086 N N . GLN B 1 323 ? 13.938 -5.484 -25.031 1 35.78 323 GLN B N 1
ATOM 5087 C CA . GLN B 1 323 ? 14.633 -5.383 -26.312 1 35.78 323 GLN B CA 1
ATOM 5088 C C . GLN B 1 323 ? 13.711 -5.746 -27.469 1 35.78 323 GLN B C 1
ATOM 5090 O O . GLN B 1 323 ? 13.094 -6.816 -27.469 1 35.78 323 GLN B O 1
ATOM 5095 N N . LYS B 1 324 ? 13.164 -4.816 -28.312 1 34.25 324 LYS B N 1
ATOM 5096 C CA . LYS B 1 324 ? 12.805 -5.098 -29.703 1 34.25 324 LYS B CA 1
ATOM 5097 C C . LYS B 1 324 ? 13.859 -5.973 -30.375 1 34.25 324 LYS B C 1
ATOM 5099 O O . LYS B 1 324 ? 14.945 -5.496 -30.719 1 34.25 324 LYS B O 1
ATOM 5104 N N . THR B 1 325 ? 14.172 -7.086 -29.797 1 27.66 325 THR B N 1
ATOM 5105 C CA . THR B 1 325 ? 15.016 -7.883 -30.688 1 27.66 325 THR B CA 1
ATOM 5106 C C . THR B 1 325 ? 14.406 -7.953 -32.062 1 27.66 325 THR B C 1
ATOM 5108 O O . THR B 1 325 ? 13.406 -8.648 -32.281 1 27.66 325 THR B O 1
ATOM 5111 N N . GLY B 1 326 ? 13.898 -6.832 -32.562 1 24.02 326 GLY B N 1
ATOM 5112 C CA . GLY B 1 326 ? 14.023 -6.906 -34.031 1 24.02 326 GLY B CA 1
ATOM 5113 C C . GLY B 1 326 ? 15.461 -7.027 -34.469 1 24.02 326 GLY B C 1
ATOM 5114 O O . GLY B 1 326 ? 16.391 -6.613 -33.781 1 24.02 326 GLY B O 1
#

Foldseek 3Di:
DLDQDQPDDADDAFPPDDAEEDELPDDLVVVVVRCQQFQKHKHAQLDDLVLLVQLVVQCVVQQVVFDAFDPDPDPLRRLQRWRRWGKGFLSLQRHPSCCVSPLQPPSVVVNVCVQQCVVQQFNAKAWQTKIKGKGFDQTAKHAKAFQCVVPSVVLVVWLVDGFFKKKKKAWSAWDDLQAFAKWWQTRQSRPGPSHGDDPVNIDGPTGHHNMIMIGTRSTIIIGHGHNDRDIGIIIMIMMGRPVDHGNDPLVVRHDPVSLLPHDPVSCVNSLQWWIQHALDLTDSDDPSDINCCVVVSDDPVRRCVVCPVVVPPPNCNCPPPPPPPD/DLDQDQPDDADDAFPPDDAEEDELPDDVVVVVVRCQQFQKHKHAQLDDLVLLVQLVVQCVVQQVVFDAFDPDPDPLRRLQRWRGWGKGFLSLQRHPSCCVSPLQPPSVVVNVCVQQCVVQQFNAKAWQTKIKGKGFDQTAKHAKAFQCVVPSVVLVVWLPDGFFKKKKKAWSAWDDLQAFAKWWQTRQSRPGPSHGDDPVNIDGPTGHHNMIMIGTRSTIIIGHGHNDRDIGIIIMIMMGRPVDHGNDPLVVRHDPVSLLPHDPVSCVNSLQWWIQHALDLTDSDDPSDINCCVVVSDDPVRRVVVCPVVVPPPSCVCPPPVPPPD

Secondary structure (DSSP, 8-state):
--S--S-S--------PPPEEE-TTS-HHHHHHHHHHHSEEEETTSS-HHHHHHHHHHTHHHHHTS-BS-SS--HHHHHHH-TTEE-----TTT-HHHIIIIIT-HHHHHHHIIIIIGGGSS--EEEEEEEE-EE-SSBPPPPPB-GGGGSHHHHHHGGGSPP--EEEEEESS-B-TTBT-EEE-TTGGGS-TT----GGG-EE--B-TT-EEEEESSS-EEEPPB-SSSPBPEEEEEEEETTB--SB-HHHHS-HHHHTTS-HHHHHHTTSS-B--TT-S-BSBBTTB-HHHHTTS--HHHHHHHTHHHHHS----SS-------/--S--S-S--------PPPEEE-TTS-HHHHHHHHHHHSEEEETTSS-HHHHHHHHHHTHHHHHTS-BS-SS--HHHHHHH-TTEE----HHHH-HHHIIIIIT-HHHHHHHIIIIIGGGSS--EEEEEEEE-EE-SSBPPPPPB-GGGGSHHHHHHGGGSPP--EEEEEESS-B-TTBT-EEE-TTGGGS-TT----GGG-EE--B-TT-EEEEESSS-EEEPPB-SSSPBPEEEEEEEETTB--SB-HHHHS-HHHHTTS-HHHHHHTTSS-B--TT-S-BSBBTTB-HHHHTTS--HHHHHHHHHHHHTS----TT-------

Radius of gyration: 24.64 Å; Cα contacts (8 Å, |Δi|>4): 1533; chains: 2; bounding box: 49×65×69 Å

InterPro domains:
  IPR008775 Phytanoyl-CoA dioxygenase-like [PF05721] (35-234)

pLDDT: mean 91.13, std 13.39, range [23.06, 98.94]